Protein AF-A0A662JDR9-F1 (afdb_monomer_lite)

Structure (mmCIF, N/CA/C/O backbone):
data_AF-A0A662JDR9-F1
#
_entry.id   AF-A0A662JDR9-F1
#
loop_
_atom_site.group_PDB
_atom_site.id
_atom_site.type_symbol
_atom_site.label_atom_id
_atom_site.label_alt_id
_atom_site.label_comp_id
_atom_site.label_asym_id
_atom_site.label_entity_id
_atom_site.label_seq_id
_atom_site.pdbx_PDB_ins_code
_atom_site.Cartn_x
_atom_site.Cartn_y
_atom_site.Cartn_z
_atom_site.occupancy
_atom_site.B_iso_or_equiv
_atom_site.auth_seq_id
_atom_site.auth_comp_id
_atom_site.auth_asym_id
_atom_site.auth_atom_id
_atom_site.pdbx_PDB_model_num
ATOM 1 N N . MET A 1 1 ? -49.881 16.261 65.760 1.00 51.81 1 MET A N 1
ATOM 2 C CA . MET A 1 1 ? -48.857 17.265 65.405 1.00 51.81 1 MET A CA 1
ATOM 3 C C . MET A 1 1 ? -47.537 16.525 65.337 1.00 51.81 1 MET A C 1
ATOM 5 O O . MET A 1 1 ? -47.170 15.948 66.349 1.00 51.81 1 MET A O 1
ATOM 9 N N . GLU A 1 2 ? -46.884 16.495 64.176 1.00 61.91 2 GLU A N 1
ATOM 10 C CA . GLU A 1 2 ? -45.535 15.923 64.036 1.00 61.91 2 GLU A CA 1
ATOM 11 C C . GLU A 1 2 ? -44.541 16.625 64.966 1.00 61.91 2 GLU A C 1
ATOM 13 O O . GLU A 1 2 ? -44.546 17.856 65.107 1.00 61.91 2 GLU A O 1
ATOM 18 N N . SER A 1 3 ? -43.670 15.831 65.576 1.00 77.62 3 SER A N 1
ATOM 19 C CA . SER A 1 3 ? -42.557 16.313 66.390 1.00 77.62 3 SER A CA 1
ATOM 20 C C . SER A 1 3 ? -41.500 17.009 65.518 1.00 77.62 3 SER A C 1
ATOM 22 O O . SER A 1 3 ? -41.232 16.595 64.393 1.00 77.62 3 SER A O 1
ATOM 24 N N . ARG A 1 4 ? -40.808 18.035 66.046 1.00 77.31 4 ARG A N 1
ATOM 25 C CA . ARG A 1 4 ? -39.645 18.654 65.364 1.00 77.31 4 ARG A CA 1
ATOM 26 C C . ARG A 1 4 ? -38.568 17.632 64.974 1.00 77.31 4 ARG A C 1
ATOM 28 O O . ARG A 1 4 ? -37.893 17.831 63.974 1.00 77.31 4 ARG A O 1
ATOM 35 N N . LYS A 1 5 ? -38.393 16.568 65.767 1.00 79.75 5 LYS A N 1
ATOM 36 C CA . LYS A 1 5 ? -37.429 15.492 65.477 1.00 79.75 5 LYS A CA 1
ATOM 37 C C . LYS A 1 5 ? -37.885 14.609 64.316 1.00 79.75 5 LYS A C 1
ATOM 39 O O . LYS A 1 5 ? -37.060 14.164 63.537 1.00 79.75 5 LYS A O 1
ATOM 44 N N . GLU A 1 6 ? -39.188 14.388 64.215 1.00 75.50 6 GLU A N 1
ATOM 45 C CA . GLU A 1 6 ? -39.814 13.536 63.205 1.00 75.50 6 GLU A CA 1
ATOM 46 C C . GLU A 1 6 ? -39.786 14.204 61.827 1.00 75.50 6 GLU A C 1
ATOM 48 O O . GLU A 1 6 ? -39.388 13.567 60.861 1.00 75.50 6 GLU A O 1
ATOM 53 N N . ARG A 1 7 ? -40.050 15.520 61.762 1.00 80.56 7 ARG A N 1
ATOM 54 C CA . ARG A 1 7 ? -39.837 16.311 60.535 1.00 80.56 7 ARG A CA 1
ATOM 55 C C . ARG A 1 7 ? -38.390 16.274 60.063 1.00 80.56 7 ARG A C 1
ATOM 57 O O . ARG A 1 7 ? -38.142 16.010 58.901 1.00 80.56 7 ARG A O 1
ATOM 64 N N . LYS A 1 8 ? -37.436 16.473 60.977 1.00 86.00 8 LYS A N 1
ATOM 65 C CA . LYS A 1 8 ? -36.012 16.444 60.625 1.00 86.00 8 LYS A CA 1
ATOM 66 C C . LYS A 1 8 ? -35.581 15.076 60.078 1.00 86.00 8 LYS A C 1
ATOM 68 O O . LYS A 1 8 ? -34.847 15.017 59.104 1.00 86.00 8 LYS A O 1
ATOM 73 N N . LEU A 1 9 ? -36.039 13.986 60.699 1.00 84.31 9 LEU A N 1
ATOM 74 C CA . LEU A 1 9 ? -35.751 12.630 60.230 1.00 84.31 9 LEU A CA 1
ATOM 75 C C . LEU A 1 9 ? -36.373 12.366 58.853 1.00 84.31 9 LEU A C 1
ATOM 77 O O . LEU A 1 9 ? -35.745 11.729 58.018 1.00 84.31 9 LEU A O 1
ATOM 81 N N . ARG A 1 10 ? -37.586 12.872 58.614 1.00 84.25 10 ARG A N 1
ATOM 82 C CA . ARG A 1 10 ? -38.256 12.801 57.316 1.00 84.25 10 ARG A CA 1
ATOM 83 C C . ARG A 1 10 ? -37.461 13.522 56.228 1.00 84.25 10 ARG A C 1
ATOM 85 O O . ARG A 1 10 ? -37.155 12.890 55.227 1.00 84.25 10 ARG A O 1
ATOM 92 N N . ASP A 1 11 ? -37.051 14.767 56.470 1.00 86.75 11 ASP A N 1
ATOM 93 C CA . ASP A 1 11 ? -36.233 15.547 55.530 1.00 86.75 11 ASP A CA 1
ATOM 94 C C . ASP A 1 11 ? -34.905 14.825 55.206 1.00 86.75 11 ASP A C 1
ATOM 96 O O . ASP A 1 11 ? -34.530 14.694 54.044 1.00 86.75 11 ASP A O 1
ATOM 100 N N . GLU A 1 12 ? -34.217 14.286 56.225 1.00 87.81 12 GLU A N 1
ATOM 101 C CA . GLU A 1 12 ? -32.966 13.524 56.056 1.00 87.81 12 GLU A CA 1
ATOM 102 C C . GLU A 1 12 ? -33.169 12.234 55.235 1.00 87.81 12 GLU A C 1
ATOM 104 O O . GLU A 1 12 ? -32.293 11.837 54.468 1.00 87.81 12 GLU A O 1
ATOM 109 N N . VAL A 1 13 ? -34.311 11.557 55.390 1.00 83.75 13 VAL A N 1
ATOM 110 C CA . VAL A 1 13 ? -34.640 10.355 54.611 1.00 83.75 13 VAL A CA 1
ATOM 111 C C . VAL A 1 13 ? -35.029 10.714 53.171 1.00 83.75 13 VAL A C 1
ATOM 113 O O . VAL A 1 13 ? -34.600 10.016 52.257 1.00 83.75 13 VAL A O 1
ATOM 116 N N . GLU A 1 14 ? -35.783 11.795 52.944 1.00 85.88 14 GLU A N 1
ATOM 117 C CA . GLU A 1 14 ? -36.118 12.287 51.595 1.00 85.88 14 GLU A CA 1
ATOM 118 C C . GLU A 1 14 ? -34.853 12.650 50.799 1.00 85.88 14 GLU A C 1
ATOM 120 O O . GLU A 1 14 ? -34.719 12.255 49.639 1.00 85.88 14 GLU A O 1
ATOM 125 N N . GLU A 1 15 ? -33.887 13.321 51.435 1.00 88.56 15 GLU A N 1
ATOM 126 C CA . GLU A 1 15 ? -32.589 13.643 50.827 1.00 88.56 15 GLU A CA 1
ATOM 127 C C . GLU A 1 15 ? -31.810 12.375 50.437 1.00 88.56 15 GLU A C 1
ATOM 129 O O . GLU A 1 15 ? -31.307 12.269 49.317 1.00 88.56 15 GLU A O 1
ATOM 134 N N . LEU A 1 16 ? -31.767 11.373 51.323 1.00 83.62 16 LEU A N 1
ATOM 135 C CA . LEU A 1 16 ? -31.112 10.093 51.045 1.00 83.62 16 LEU A CA 1
ATOM 136 C C . LEU A 1 16 ? -31.798 9.303 49.920 1.00 83.62 16 LEU A C 1
ATOM 138 O O . LEU A 1 16 ? -31.107 8.662 49.131 1.00 83.62 16 LEU A O 1
ATOM 142 N N . ILE A 1 17 ? -33.131 9.355 49.814 1.00 81.56 17 ILE A N 1
ATOM 143 C CA . ILE A 1 17 ? -33.864 8.740 48.695 1.00 81.56 17 ILE A CA 1
ATOM 144 C C . ILE A 1 17 ? -33.517 9.441 47.382 1.00 81.56 17 ILE A C 1
ATOM 146 O O . ILE A 1 17 ? -33.275 8.761 46.385 1.00 81.56 17 ILE A O 1
ATOM 150 N N . SER A 1 18 ? -33.469 10.778 47.368 1.00 85.25 18 SER A N 1
ATOM 151 C CA . SER A 1 18 ? -33.061 11.530 46.177 1.00 85.25 18 SER A CA 1
ATOM 152 C C . SER A 1 18 ? -31.653 11.133 45.742 1.00 85.25 18 SER A C 1
ATOM 154 O O . SER A 1 18 ? -31.444 10.814 44.575 1.00 85.25 18 SER A O 1
ATOM 156 N N . LYS A 1 19 ? -30.712 11.057 46.690 1.00 86.00 19 LYS A N 1
ATOM 157 C CA . LYS A 1 19 ? -29.341 10.628 46.410 1.00 86.00 19 LYS A CA 1
ATOM 158 C C . LYS A 1 19 ? -29.299 9.204 45.851 1.00 86.00 19 LYS A C 1
ATOM 160 O O . LYS A 1 19 ? -28.679 8.965 44.826 1.00 86.00 19 LYS A O 1
ATOM 165 N N . LEU A 1 20 ? -30.035 8.271 46.455 1.00 82.69 20 LEU A N 1
ATOM 166 C CA . LEU A 1 20 ? -30.124 6.890 45.973 1.00 82.69 20 LEU A CA 1
ATOM 167 C C . LEU A 1 20 ? -30.687 6.791 44.542 1.00 82.69 20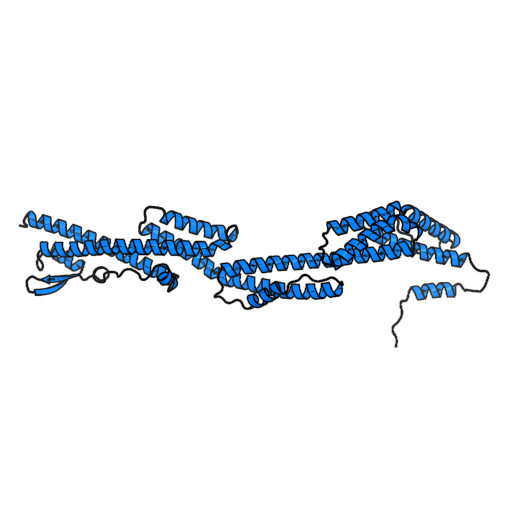 LEU A C 1
ATOM 169 O O . LEU A 1 20 ? -30.266 5.923 43.776 1.00 82.69 20 LEU A O 1
ATOM 173 N N . LYS A 1 21 ? -31.632 7.665 44.166 1.00 83.38 21 LYS A N 1
ATOM 174 C CA . LYS A 1 21 ? -32.158 7.741 42.793 1.00 83.38 21 LYS A CA 1
ATOM 175 C C . LYS A 1 21 ? -31.095 8.208 41.803 1.00 83.38 21 LYS A C 1
ATOM 177 O O . LYS A 1 21 ? -30.977 7.601 40.737 1.00 83.38 21 LYS A O 1
ATOM 182 N N . ASP A 1 22 ? -30.337 9.240 42.162 1.00 85.69 22 ASP A N 1
ATOM 183 C CA . ASP A 1 22 ? -29.245 9.755 41.335 1.00 85.69 22 ASP A CA 1
ATOM 184 C C . ASP A 1 22 ? -28.168 8.673 41.135 1.00 85.69 22 ASP A C 1
ATOM 186 O O . ASP A 1 22 ? -27.820 8.357 39.995 1.00 85.69 22 ASP A O 1
ATOM 190 N N . GLU A 1 23 ? -27.756 7.995 42.213 1.00 83.56 23 GLU A N 1
ATOM 191 C CA . GLU A 1 23 ? -26.781 6.896 42.152 1.00 83.56 23 GLU A CA 1
ATOM 192 C C . GLU A 1 23 ? -27.279 5.702 41.321 1.00 83.56 23 GLU A C 1
ATOM 194 O O . GLU A 1 23 ? -26.561 5.164 40.475 1.00 83.56 23 GLU A O 1
ATOM 199 N N . SER A 1 24 ? -28.544 5.298 41.488 1.00 81.25 24 SER A N 1
ATOM 200 C CA . SER A 1 24 ? -29.149 4.232 40.674 1.00 81.25 24 SER A CA 1
ATOM 201 C C . SER A 1 24 ? -29.178 4.600 39.185 1.00 81.25 24 SER A C 1
ATOM 203 O O . SER A 1 24 ? -28.938 3.748 38.324 1.00 81.25 24 SER A O 1
ATOM 205 N N . SER A 1 25 ? -29.442 5.869 38.857 1.00 84.81 25 SER A N 1
ATOM 206 C CA . SER A 1 25 ? -29.398 6.362 37.478 1.00 84.81 25 SER A CA 1
ATOM 207 C C . SER A 1 25 ? -27.979 6.315 36.903 1.00 84.81 25 SER A C 1
ATOM 209 O O . SER A 1 25 ? -27.798 5.860 35.771 1.00 84.81 25 SER A O 1
ATOM 211 N N . ASN A 1 26 ? -26.971 6.722 37.680 1.00 84.88 26 ASN A N 1
ATOM 212 C CA . ASN A 1 26 ? -25.566 6.659 37.274 1.00 84.88 26 ASN A CA 1
ATOM 213 C C . ASN A 1 26 ? -25.122 5.213 37.018 1.00 84.88 26 ASN A C 1
ATOM 215 O O . ASN A 1 26 ? -24.599 4.912 35.945 1.00 84.88 26 ASN A O 1
ATOM 219 N N . LEU A 1 27 ? -25.420 4.287 37.937 1.00 84.88 27 LEU A N 1
ATOM 220 C CA . LEU A 1 27 ? -25.113 2.860 37.780 1.00 84.88 27 LEU A CA 1
ATOM 221 C C . LEU A 1 27 ? -25.747 2.247 36.526 1.00 84.88 27 LEU A C 1
ATOM 223 O O . LEU A 1 27 ? -25.098 1.464 35.832 1.00 84.88 27 LEU A O 1
ATOM 227 N N . LYS A 1 28 ? -26.982 2.632 36.180 1.00 85.56 28 LYS A N 1
ATOM 228 C CA . LYS A 1 28 ? -27.620 2.205 34.922 1.00 85.56 28 LYS A CA 1
ATOM 229 C C . LYS A 1 28 ? -26.879 2.726 33.695 1.00 85.56 28 LYS A C 1
ATOM 231 O O . LYS A 1 28 ? -26.733 1.993 32.717 1.00 85.56 28 LYS A O 1
ATOM 236 N N . ALA A 1 29 ? -26.402 3.966 33.738 1.00 87.25 29 ALA A N 1
ATOM 237 C CA . ALA A 1 29 ? -25.631 4.532 32.643 1.00 87.25 29 ALA A CA 1
ATOM 238 C C . ALA A 1 29 ? -24.256 3.855 32.501 1.00 87.25 29 ALA A C 1
ATOM 240 O O . ALA A 1 29 ? -23.871 3.507 31.385 1.00 87.25 29 ALA A O 1
ATOM 241 N N . TYR A 1 30 ? -23.555 3.578 33.606 1.00 87.75 30 TYR A N 1
ATOM 242 C CA . TYR A 1 30 ? -22.310 2.802 33.577 1.00 87.75 30 TYR A CA 1
ATOM 243 C C . TYR A 1 30 ? -22.530 1.394 33.019 1.00 87.75 30 TYR A C 1
ATOM 245 O O . TYR A 1 30 ? -21.776 0.957 32.151 1.00 87.75 30 TYR A O 1
ATOM 253 N N . ALA A 1 31 ? -23.592 0.707 33.450 1.00 85.50 31 ALA A N 1
ATOM 254 C CA . ALA A 1 31 ? -23.949 -0.611 32.933 1.00 85.50 31 ALA A CA 1
ATOM 255 C C . ALA A 1 31 ? -24.160 -0.587 31.410 1.00 85.50 31 ALA A C 1
ATOM 257 O O . ALA A 1 31 ? -23.639 -1.446 30.703 1.00 85.50 31 ALA A O 1
ATOM 258 N N . ALA A 1 32 ? -24.859 0.429 30.894 1.00 88.06 32 ALA A N 1
ATOM 259 C CA . ALA A 1 32 ? -25.069 0.595 29.458 1.00 88.06 32 ALA A CA 1
ATOM 260 C C . ALA A 1 32 ? -23.754 0.820 28.687 1.00 88.06 32 ALA A C 1
ATOM 262 O O . ALA A 1 32 ? -23.586 0.279 27.594 1.00 88.06 32 ALA A O 1
ATOM 263 N N . LEU A 1 33 ? -22.805 1.579 29.247 1.00 88.62 33 LEU A N 1
ATOM 264 C CA . LEU A 1 33 ? -21.482 1.769 28.638 1.00 88.62 33 LEU A CA 1
ATOM 265 C C . LEU A 1 33 ? -20.661 0.477 28.619 1.00 88.62 33 LEU A C 1
ATOM 267 O O . LEU A 1 33 ? -20.036 0.170 27.604 1.00 88.62 33 LEU A O 1
ATOM 271 N N . ILE A 1 34 ? -20.685 -0.289 29.713 1.00 88.25 34 ILE A N 1
ATOM 272 C CA . ILE A 1 34 ? -20.006 -1.587 29.804 1.00 88.25 34 ILE A CA 1
ATOM 273 C C . ILE A 1 34 ? -20.576 -2.556 28.764 1.00 88.25 34 ILE A C 1
ATOM 275 O O . ILE A 1 34 ? -19.810 -3.184 28.037 1.00 88.25 34 ILE A O 1
ATOM 279 N N . GLU A 1 35 ? -21.902 -2.656 28.648 1.00 86.94 35 GLU A N 1
ATOM 280 C CA . GLU A 1 35 ? -22.534 -3.526 27.649 1.00 86.94 35 GLU A CA 1
ATOM 281 C C . GLU A 1 35 ? -22.193 -3.095 26.222 1.00 86.94 35 GLU A C 1
ATOM 283 O O . GLU A 1 35 ? -21.821 -3.928 25.403 1.00 86.94 35 GLU A O 1
ATOM 288 N N . ARG A 1 36 ? -22.187 -1.793 25.931 1.00 87.81 36 ARG A N 1
ATOM 289 C CA . ARG A 1 36 ? -21.789 -1.287 24.611 1.00 87.81 36 ARG A CA 1
ATOM 290 C C . ARG A 1 36 ? -20.327 -1.599 24.268 1.00 87.81 36 ARG A C 1
ATOM 292 O O . ARG A 1 36 ? -20.016 -1.877 23.111 1.00 87.81 36 ARG A O 1
ATOM 299 N N . LEU A 1 37 ? -19.426 -1.571 25.252 1.00 85.62 37 LEU A N 1
ATOM 300 C CA . LEU A 1 37 ? -18.042 -2.018 25.072 1.00 85.62 37 LEU A CA 1
ATOM 301 C C . LEU A 1 37 ? -17.966 -3.528 24.818 1.00 85.62 37 LEU A C 1
ATOM 303 O O . LEU A 1 37 ? -17.242 -3.948 23.917 1.00 85.62 37 LEU A O 1
ATOM 307 N N . LYS A 1 38 ? -18.732 -4.339 25.557 1.00 84.94 38 LYS A N 1
ATOM 308 C CA . LYS A 1 38 ? -18.801 -5.792 25.342 1.00 84.94 38 LYS A CA 1
ATOM 309 C C . LYS A 1 38 ? -19.378 -6.160 23.982 1.00 84.94 38 LYS A C 1
ATOM 311 O O . LYS A 1 38 ? -18.857 -7.062 23.345 1.00 84.94 38 LYS A O 1
ATOM 316 N N . GLU A 1 39 ? -20.421 -5.485 23.514 1.00 84.69 39 GLU A N 1
ATOM 317 C CA . GLU A 1 39 ? -20.992 -5.742 22.187 1.00 84.69 39 GLU A CA 1
ATOM 318 C C . GLU A 1 39 ? -19.977 -5.464 21.075 1.00 84.69 39 GLU A C 1
ATOM 320 O O . GLU A 1 39 ? -19.929 -6.185 20.081 1.00 84.69 39 GLU A O 1
ATOM 325 N N . ALA A 1 40 ? -19.150 -4.431 21.248 1.00 77.81 40 ALA A N 1
ATOM 326 C CA . ALA A 1 40 ? -18.172 -4.037 20.246 1.00 77.81 40 ALA A CA 1
ATOM 327 C C . ALA A 1 40 ? -16.872 -4.856 20.278 1.00 77.81 40 ALA A C 1
ATOM 329 O O . ALA A 1 40 ? -16.242 -5.027 19.238 1.00 77.81 40 ALA A O 1
ATOM 330 N N . LEU A 1 41 ? -16.445 -5.320 21.455 1.00 75.62 41 LEU A N 1
ATOM 331 C CA . LEU A 1 41 ? -15.137 -5.962 21.655 1.00 75.62 41 LEU A CA 1
ATOM 332 C C . LEU A 1 41 ? -15.239 -7.446 22.029 1.00 75.62 41 LEU A C 1
ATOM 334 O O . LEU A 1 41 ? -14.278 -8.191 21.865 1.00 75.62 41 LEU A O 1
ATOM 338 N N . GLY A 1 42 ? -16.390 -7.899 22.521 1.00 77.75 42 GLY A N 1
ATOM 339 C CA . GLY A 1 42 ? -16.643 -9.283 22.911 1.00 77.75 42 GLY A CA 1
ATOM 340 C C . GLY A 1 42 ? -15.567 -9.842 23.841 1.00 77.75 42 GLY A C 1
ATOM 341 O O . GLY A 1 42 ? -15.191 -9.223 24.836 1.00 77.75 42 GLY A O 1
ATOM 342 N N . GLU A 1 43 ? -15.034 -11.007 23.473 1.00 72.81 43 GLU A N 1
ATOM 343 C CA . GLU A 1 43 ? -13.964 -11.696 24.205 1.00 72.81 43 GLU A CA 1
ATOM 344 C C . GLU A 1 43 ? -12.650 -10.899 24.289 1.00 72.81 43 GLU A C 1
ATOM 346 O O . GLU A 1 43 ? -11.804 -11.190 25.136 1.00 72.81 43 GLU A O 1
ATOM 351 N N . GLU A 1 44 ? -12.442 -9.910 23.414 1.00 72.94 44 GLU A N 1
ATOM 352 C CA . GLU A 1 44 ? -11.234 -9.082 23.405 1.00 72.94 44 GLU A CA 1
ATOM 353 C C . GLU A 1 44 ? -11.192 -8.164 24.636 1.00 72.94 44 GLU A C 1
ATOM 355 O O . GLU A 1 44 ? -10.140 -8.014 25.256 1.00 72.94 44 GLU A O 1
ATOM 360 N N . LEU A 1 45 ? -12.346 -7.647 25.077 1.00 77.44 45 LEU A N 1
ATOM 361 C CA . LEU A 1 45 ? -12.451 -6.825 26.287 1.00 77.44 45 LEU A CA 1
ATOM 362 C C . LEU A 1 45 ? -12.116 -7.621 27.554 1.00 77.44 45 LEU A C 1
ATOM 364 O O . LEU A 1 45 ? -11.344 -7.152 28.393 1.00 77.44 45 LEU A O 1
ATOM 368 N N . ASP A 1 46 ? -12.645 -8.841 27.666 1.00 76.94 46 ASP A N 1
ATOM 369 C CA . ASP A 1 46 ? -12.401 -9.714 28.818 1.00 76.94 46 ASP A CA 1
ATOM 370 C C . ASP A 1 46 ? -10.917 -10.093 28.936 1.00 76.94 46 ASP A C 1
ATOM 372 O O . ASP A 1 46 ? -10.387 -10.184 30.043 1.00 76.94 46 ASP A O 1
ATOM 376 N N . ARG A 1 47 ? -10.216 -10.268 27.807 1.00 76.88 47 ARG A N 1
ATOM 377 C CA . ARG A 1 47 ? -8.763 -10.519 27.794 1.00 76.88 47 ARG A CA 1
ATOM 378 C C . ARG A 1 47 ? -7.947 -9.289 28.186 1.00 76.88 47 ARG A C 1
ATOM 380 O O . ARG A 1 47 ? -6.892 -9.443 28.796 1.00 76.88 47 ARG A O 1
ATOM 387 N N . LEU A 1 48 ? -8.408 -8.098 27.811 1.00 72.00 48 LEU A N 1
ATOM 388 C CA . LEU A 1 48 ? -7.696 -6.841 28.045 1.00 72.00 48 LEU A CA 1
ATOM 389 C C . LEU A 1 48 ? -7.855 -6.322 29.479 1.00 72.00 48 LEU A C 1
ATOM 391 O O . LEU A 1 48 ? -6.913 -5.751 30.025 1.00 72.00 48 LEU A O 1
ATOM 395 N N . VAL A 1 49 ? -9.035 -6.498 30.078 1.00 81.12 49 VAL A N 1
ATOM 396 C CA . VAL A 1 49 ? -9.419 -5.824 31.334 1.00 81.12 49 VAL A CA 1
ATOM 397 C C . VAL A 1 49 ? -9.867 -6.810 32.412 1.00 81.12 49 VAL A C 1
ATOM 399 O O . VAL A 1 49 ? -9.659 -6.563 33.599 1.00 81.12 49 VAL A O 1
ATOM 402 N N . GLY A 1 50 ? -10.454 -7.940 32.013 1.00 78.81 50 GLY A N 1
ATOM 403 C CA . GLY A 1 50 ? -11.113 -8.882 32.911 1.00 78.81 50 GLY A CA 1
ATOM 404 C C . GLY A 1 50 ? -12.628 -8.655 33.026 1.00 78.81 50 GLY A C 1
ATOM 405 O O . GLY A 1 50 ? -13.195 -7.794 32.344 1.00 78.81 50 GLY A O 1
ATOM 406 N N . PRO A 1 51 ? -13.302 -9.444 33.882 1.00 81.81 51 PRO A N 1
ATOM 407 C CA . PRO A 1 51 ? -14.751 -9.402 34.011 1.00 81.81 51 PRO A CA 1
ATOM 408 C C . PRO A 1 51 ? -15.227 -8.073 34.619 1.00 81.81 51 PRO A C 1
ATOM 410 O O . PRO A 1 51 ? -14.536 -7.500 35.466 1.00 81.81 51 PRO A O 1
ATOM 413 N N . PRO A 1 52 ? -16.420 -7.592 34.233 1.00 81.31 52 PRO A N 1
ATOM 414 C CA . PRO A 1 52 ? -16.997 -6.374 34.789 1.00 81.31 52 PRO A CA 1
ATOM 415 C C . PRO A 1 52 ? -17.355 -6.537 36.275 1.00 81.31 52 PRO A C 1
ATOM 417 O O . PRO A 1 52 ? -17.614 -7.659 36.731 1.00 81.31 52 PRO A O 1
ATOM 420 N N . PRO A 1 53 ? -17.429 -5.426 37.029 1.00 80.50 53 PRO A N 1
ATOM 421 C CA . PRO A 1 53 ? -17.879 -5.447 38.415 1.00 80.50 53 PRO A CA 1
ATOM 422 C C . PRO A 1 53 ? -19.300 -6.013 38.537 1.00 80.50 53 PRO A C 1
ATOM 424 O O . PRO A 1 53 ? -20.146 -5.871 37.649 1.00 80.50 53 PRO A O 1
ATOM 427 N N . SER A 1 54 ? -19.560 -6.682 39.662 1.00 75.38 54 SER A N 1
ATOM 428 C CA . SER A 1 54 ? -20.873 -7.260 39.953 1.00 75.38 54 SER A CA 1
ATOM 429 C C . SER A 1 54 ? -21.836 -6.153 40.353 1.00 75.38 54 SER A C 1
ATOM 431 O O . SER A 1 54 ? -21.816 -5.690 41.489 1.00 75.38 54 SER A O 1
ATOM 433 N N . LEU A 1 55 ? -22.697 -5.740 39.426 1.00 70.75 55 LEU A N 1
ATOM 434 C CA . LEU A 1 55 ? -23.685 -4.714 39.722 1.00 70.75 55 LEU A CA 1
ATOM 435 C C . LEU A 1 55 ? -24.727 -5.252 40.725 1.00 70.75 55 LEU A C 1
ATOM 437 O O . LEU A 1 55 ? -25.317 -6.315 40.486 1.00 70.75 55 LEU A O 1
ATOM 441 N N . PRO A 1 56 ? -24.987 -4.542 41.837 1.00 62.44 56 PRO A N 1
ATOM 442 C CA . PRO A 1 56 ? -25.980 -4.941 42.820 1.00 62.44 56 PRO A CA 1
ATOM 443 C C . PRO A 1 56 ? -27.366 -4.954 42.173 1.00 62.44 56 PRO A C 1
ATOM 445 O O . PRO A 1 56 ? -27.943 -3.916 41.841 1.00 62.44 56 PRO A O 1
ATOM 448 N N . LYS A 1 57 ? -27.916 -6.162 42.000 1.00 59.66 57 LYS A N 1
ATOM 449 C CA . LYS A 1 57 ? -29.238 -6.379 41.391 1.00 59.66 57 LYS A CA 1
ATOM 450 C C . LYS A 1 57 ? -30.339 -5.597 42.104 1.00 59.66 57 LYS A C 1
ATOM 452 O O . LYS A 1 57 ? -31.254 -5.133 41.450 1.00 59.66 57 LYS A O 1
ATOM 457 N N . GLU A 1 58 ? -30.200 -5.390 43.409 1.00 52.72 58 GLU A N 1
ATOM 458 C CA . GLU A 1 58 ? -31.130 -4.653 44.279 1.00 52.72 58 GLU A CA 1
ATOM 459 C C . GLU A 1 58 ? -31.179 -3.135 44.006 1.00 52.72 58 GLU A C 1
ATOM 461 O O . GLU A 1 58 ? -32.098 -2.461 44.467 1.00 52.72 58 GLU A O 1
ATOM 466 N N . LEU A 1 59 ? -30.198 -2.595 43.271 1.00 54.06 59 LEU A N 1
ATOM 467 C CA . LEU A 1 59 ? -30.130 -1.187 42.848 1.00 54.06 59 LEU A CA 1
ATOM 468 C C . LEU A 1 59 ? -30.481 -0.993 41.363 1.00 54.06 59 LEU A C 1
ATOM 470 O O . LEU A 1 59 ? -30.832 0.114 40.942 1.00 54.06 59 LEU A O 1
ATOM 474 N N . LEU A 1 60 ? -30.398 -2.068 40.572 1.00 52.69 60 LEU A N 1
ATOM 475 C CA . LEU A 1 60 ? -30.811 -2.119 39.166 1.00 52.69 60 LEU A CA 1
ATOM 476 C C . LEU A 1 60 ? -32.289 -2.505 39.017 1.00 52.69 60 LEU A C 1
ATOM 478 O O . LEU A 1 60 ? -32.988 -1.958 38.161 1.00 52.69 60 LEU A O 1
ATOM 482 N N . GLU A 1 61 ? -32.756 -3.412 39.873 1.00 51.41 61 GLU A N 1
ATOM 483 C CA . GLU A 1 61 ? -34.147 -3.806 40.062 1.00 51.41 61 GLU A CA 1
ATOM 484 C C . GLU A 1 61 ? -34.675 -3.158 41.347 1.00 51.41 61 GLU A C 1
ATOM 486 O O . GLU A 1 61 ? -33.977 -3.129 42.358 1.00 51.41 61 GLU A O 1
ATOM 491 N N . PRO A 1 62 ? -35.900 -2.624 41.353 1.00 44.81 62 PRO A N 1
ATOM 492 C CA . PRO A 1 62 ? -36.356 -1.766 42.431 1.00 44.81 62 PRO A CA 1
ATOM 493 C C . PRO A 1 62 ? -36.831 -2.594 43.635 1.00 44.81 62 PRO A C 1
ATOM 495 O O . PRO A 1 62 ? -38.017 -2.629 43.898 1.00 44.81 62 PRO A O 1
ATOM 498 N N . SER A 1 63 ? -35.985 -3.291 44.397 1.00 45.03 63 SER A N 1
ATOM 499 C CA . SER A 1 63 ? -36.471 -3.883 45.659 1.00 45.03 63 SER A CA 1
ATOM 500 C C . SER A 1 63 ? -35.406 -3.980 46.740 1.00 45.03 63 SER A C 1
ATOM 502 O O . SER A 1 63 ? -34.464 -4.758 46.622 1.00 45.03 63 SER A O 1
ATOM 504 N N . THR A 1 64 ? -35.614 -3.259 47.838 1.00 51.38 64 THR A N 1
ATOM 505 C CA . THR A 1 64 ? -34.884 -3.408 49.097 1.00 51.38 64 THR A CA 1
ATOM 506 C C . THR A 1 64 ? -35.751 -4.215 50.066 1.00 51.38 64 THR A C 1
ATOM 508 O O . THR A 1 64 ? -36.902 -3.872 50.330 1.00 51.38 64 THR A O 1
ATOM 511 N N . VAL A 1 65 ? -35.242 -5.330 50.594 1.00 51.19 65 VAL A N 1
ATOM 512 C CA . VAL A 1 65 ? -35.975 -6.120 51.600 1.00 51.19 65 VAL A CA 1
ATOM 513 C C . VAL A 1 65 ? -35.853 -5.421 52.955 1.00 51.19 65 VAL A C 1
ATOM 515 O O . VAL A 1 65 ? -34.759 -5.269 53.490 1.00 51.19 65 VAL A O 1
ATOM 518 N N . VAL A 1 66 ? -36.979 -5.019 53.538 1.00 50.66 66 VAL A N 1
ATOM 519 C CA . VAL A 1 66 ? -37.071 -4.403 54.862 1.00 50.66 66 VAL A CA 1
ATOM 520 C C . VAL A 1 66 ? -37.883 -5.305 55.786 1.00 50.66 66 VAL A C 1
ATOM 522 O O . VAL A 1 66 ? -39.065 -5.549 55.570 1.00 50.66 66 VAL A O 1
ATOM 525 N N . VAL A 1 67 ? -37.264 -5.806 56.853 1.00 44.16 67 VAL A N 1
ATOM 526 C CA . VAL A 1 67 ? -37.974 -6.609 57.862 1.00 44.16 67 VAL A CA 1
ATOM 527 C C . VAL A 1 67 ? -38.799 -5.672 58.750 1.00 44.16 67 VAL A C 1
ATOM 529 O O . VAL A 1 67 ? -38.240 -4.758 59.364 1.00 44.16 67 VAL A O 1
ATOM 532 N N . SER A 1 68 ? -40.115 -5.862 58.823 1.00 41.28 68 SER A N 1
ATOM 533 C CA . SER A 1 68 ? -41.000 -5.053 59.670 1.00 41.28 68 SER A CA 1
ATOM 534 C C . SER A 1 68 ? -40.794 -5.350 61.170 1.00 41.28 68 SER A C 1
ATOM 536 O O . SER A 1 68 ? -40.137 -6.332 61.521 1.00 41.28 68 SER A O 1
ATOM 538 N N . PRO A 1 69 ? -41.350 -4.536 62.087 1.00 41.84 69 PRO A N 1
ATOM 539 C CA . PRO A 1 69 ? -41.363 -4.829 63.526 1.00 41.84 69 PRO A CA 1
ATOM 540 C C . PRO A 1 69 ? -42.135 -6.109 63.903 1.00 41.84 69 PRO A C 1
ATOM 542 O O . PRO A 1 69 ? -42.020 -6.571 65.033 1.00 41.84 69 PRO A O 1
ATOM 545 N N . GLU A 1 70 ? -42.927 -6.659 62.977 1.00 49.88 70 GLU A N 1
ATOM 546 C CA . GLU A 1 70 ? -43.724 -7.885 63.135 1.00 49.88 70 GLU A CA 1
ATOM 547 C C . GLU A 1 70 ? -43.048 -9.126 62.510 1.00 49.88 70 GLU A C 1
ATOM 549 O O . GLU A 1 70 ? -43.729 -10.114 62.241 1.00 49.88 70 GLU A O 1
ATOM 554 N N . ASP A 1 71 ? -41.742 -9.071 62.214 1.00 46.62 71 ASP A N 1
ATOM 555 C CA . ASP A 1 71 ? -40.974 -10.143 61.549 1.00 46.62 71 ASP A CA 1
ATOM 556 C C . ASP A 1 71 ? -41.520 -10.564 60.167 1.00 46.62 71 ASP A C 1
ATOM 558 O O . ASP A 1 71 ? -41.334 -11.694 59.713 1.00 46.62 71 ASP A O 1
ATOM 562 N N . LYS A 1 72 ? -42.175 -9.645 59.446 1.00 52.88 72 LYS A N 1
ATOM 563 C CA . LYS A 1 72 ? -42.532 -9.849 58.033 1.00 52.88 72 LYS A CA 1
ATOM 564 C C . LYS A 1 72 ? -41.507 -9.165 57.138 1.00 52.88 72 LYS A C 1
ATOM 566 O O . LYS A 1 72 ? -41.282 -7.963 57.264 1.00 52.88 72 LYS A O 1
ATOM 571 N N . GLU A 1 73 ? -40.901 -9.917 56.223 1.00 55.41 73 GLU A N 1
ATOM 572 C CA . GLU A 1 73 ? -40.091 -9.358 55.137 1.00 55.41 73 GLU A CA 1
ATOM 573 C C . GLU A 1 73 ? -40.995 -8.553 54.194 1.00 55.41 73 GLU A C 1
ATOM 575 O O . GLU A 1 73 ? -41.826 -9.109 53.478 1.00 55.41 73 GLU A O 1
ATOM 580 N N . ILE A 1 74 ? -40.849 -7.230 54.204 1.00 57.22 74 ILE A N 1
ATOM 581 C CA . ILE A 1 74 ? -41.514 -6.323 53.272 1.00 57.22 74 ILE A CA 1
ATOM 582 C C . ILE A 1 74 ? -40.474 -5.910 52.237 1.00 57.22 74 ILE A C 1
ATOM 584 O O . ILE A 1 74 ? -39.523 -5.206 52.553 1.00 57.22 74 ILE A O 1
ATOM 588 N N . LYS A 1 75 ? -40.636 -6.334 50.984 1.00 60.19 75 LYS A N 1
ATOM 589 C CA . LYS A 1 75 ? -39.858 -5.770 49.875 1.00 60.19 75 LYS A CA 1
ATOM 590 C C . LYS A 1 75 ? -40.414 -4.389 49.549 1.00 60.19 75 LYS A C 1
ATOM 592 O O . LYS A 1 75 ? -41.547 -4.294 49.088 1.00 60.19 75 LYS A O 1
ATOM 597 N N . LEU A 1 76 ? -39.634 -3.348 49.817 1.00 61.50 76 LEU A N 1
ATOM 598 C CA . LEU A 1 76 ? -39.945 -1.975 49.441 1.00 61.50 76 LEU A CA 1
ATOM 599 C C . LEU A 1 76 ? -39.063 -1.581 48.260 1.00 61.50 76 LEU A C 1
ATOM 601 O O . LEU A 1 76 ? -37.840 -1.652 48.327 1.00 61.50 76 LEU A O 1
ATOM 605 N N . ASP A 1 77 ? -39.700 -1.197 47.165 1.00 68.44 77 ASP A N 1
ATOM 606 C CA . ASP A 1 77 ? -39.068 -0.525 46.038 1.00 68.44 77 ASP A CA 1
ATOM 607 C C . ASP A 1 77 ? -38.789 0.953 46.364 1.00 68.44 77 ASP A C 1
ATOM 609 O O . ASP A 1 77 ? -39.182 1.454 47.419 1.00 68.44 77 ASP A O 1
ATOM 613 N N . LEU A 1 78 ? -38.111 1.679 45.467 1.00 68.69 78 LEU A N 1
ATOM 614 C CA . LEU A 1 78 ? -37.882 3.124 45.635 1.00 68.69 78 LEU A CA 1
ATOM 615 C C . LEU A 1 78 ? -39.200 3.893 45.840 1.00 68.69 78 LEU A C 1
ATOM 617 O O . LEU A 1 78 ? -39.262 4.790 46.677 1.00 68.69 78 LEU A O 1
ATOM 621 N N . GLU A 1 79 ? -40.263 3.507 45.132 1.00 73.62 79 GLU A N 1
ATOM 622 C CA . GLU A 1 79 ? -41.598 4.094 45.299 1.00 73.62 79 GLU A CA 1
ATOM 623 C C . GLU A 1 79 ? -42.225 3.746 46.661 1.00 73.62 79 GLU A C 1
ATOM 625 O O . GLU A 1 79 ? -42.904 4.572 47.270 1.00 73.62 79 GLU A O 1
ATOM 630 N N . GLY A 1 80 ? -41.989 2.538 47.170 1.00 74.12 80 GLY A N 1
ATOM 631 C CA . GLY A 1 80 ? -42.420 2.073 48.483 1.00 74.12 80 GLY A CA 1
ATOM 632 C C . GLY A 1 80 ? -41.685 2.764 49.629 1.00 74.12 80 GLY A C 1
ATOM 633 O O . GLY A 1 80 ? -42.308 3.084 50.640 1.00 74.12 80 GLY A O 1
ATOM 634 N N . LEU A 1 81 ? -40.395 3.067 49.457 1.00 73.44 81 LEU A N 1
ATOM 635 C CA . LEU A 1 81 ? -39.624 3.889 50.393 1.00 73.44 81 LEU A CA 1
ATOM 636 C C . LEU A 1 81 ? -40.171 5.322 50.448 1.00 73.44 81 LEU A C 1
ATOM 638 O O . LEU A 1 81 ? -40.383 5.852 51.537 1.00 73.44 81 LEU A O 1
ATOM 642 N N . GLU A 1 82 ? -40.482 5.928 49.299 1.00 76.00 82 GLU A N 1
ATOM 643 C CA . GLU A 1 82 ? -41.125 7.250 49.250 1.00 76.00 82 GLU A CA 1
ATOM 644 C C . GLU A 1 82 ? -42.510 7.242 49.891 1.00 76.00 82 GLU A C 1
ATOM 646 O O . GLU A 1 82 ? -42.873 8.177 50.607 1.00 76.00 82 GLU A O 1
ATOM 651 N N . ARG A 1 83 ? -43.280 6.173 49.676 1.00 80.81 83 ARG A N 1
ATOM 652 C CA . ARG A 1 83 ? -44.608 6.018 50.270 1.00 80.81 83 ARG A CA 1
ATOM 653 C C . ARG A 1 83 ? -44.542 5.915 51.792 1.00 80.81 83 ARG A C 1
ATOM 655 O O . ARG A 1 83 ? -45.319 6.588 52.462 1.00 80.81 83 ARG A O 1
ATOM 662 N N . GLU A 1 84 ? -43.591 5.161 52.348 1.00 77.81 84 GLU A N 1
ATOM 663 C CA . GLU A 1 84 ? -43.378 5.102 53.804 1.00 77.81 84 GLU A CA 1
ATOM 664 C C . GLU A 1 84 ? -43.073 6.477 54.398 1.00 77.81 84 GLU A C 1
ATOM 666 O O . GLU A 1 84 ? -43.613 6.847 55.441 1.00 77.81 84 GLU A O 1
ATOM 671 N N . VAL A 1 85 ? -42.239 7.261 53.719 1.00 81.44 85 VAL A N 1
ATOM 672 C CA . VAL A 1 85 ? -41.893 8.621 54.139 1.00 81.44 85 VAL A CA 1
ATOM 673 C C . VAL A 1 85 ? -43.104 9.551 54.045 1.00 81.44 85 VAL 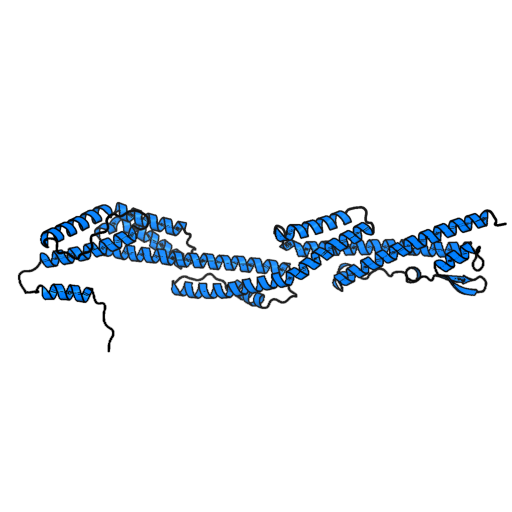A C 1
ATOM 675 O O . VAL A 1 85 ? -43.377 10.315 54.973 1.00 81.44 85 VAL A O 1
ATOM 678 N N . GLN A 1 86 ? -43.886 9.452 52.965 1.00 81.56 86 GLN A N 1
ATOM 679 C CA . GLN A 1 86 ? -45.106 10.236 52.768 1.00 81.56 86 GLN A CA 1
ATOM 680 C C . GLN A 1 86 ? -46.178 9.939 53.821 1.00 81.56 86 GLN A C 1
ATOM 682 O O . GLN A 1 86 ? -46.828 10.867 54.312 1.00 81.56 86 GLN A O 1
ATOM 687 N N . GLU A 1 87 ? -46.330 8.665 54.184 1.00 82.31 87 GLU A N 1
ATOM 688 C CA . GLU A 1 87 ? -47.303 8.177 55.160 1.00 82.31 87 GLU A CA 1
ATOM 689 C C . GLU A 1 87 ? -46.859 8.353 56.623 1.00 82.31 87 GLU A C 1
ATOM 691 O O . GLU A 1 87 ? -47.669 8.134 57.530 1.00 82.31 87 GLU A O 1
ATOM 696 N N . GLY A 1 88 ? -45.620 8.799 56.861 1.00 76.50 88 GLY A N 1
ATOM 697 C CA . GLY A 1 88 ? -45.084 9.068 58.195 1.00 76.50 88 GLY A CA 1
ATOM 698 C C . GLY A 1 88 ? -44.599 7.816 58.925 1.00 76.50 88 GLY A C 1
ATOM 699 O O . GLY A 1 88 ? -44.896 7.652 60.106 1.00 76.50 88 GLY A O 1
ATOM 700 N N . PHE A 1 89 ? -43.862 6.939 58.235 1.00 80.88 89 PHE A N 1
ATOM 701 C CA . PHE A 1 89 ? -43.205 5.755 58.809 1.00 80.88 89 PHE A CA 1
ATOM 702 C C . PHE A 1 89 ? -44.189 4.741 59.417 1.00 80.88 89 PHE A C 1
ATOM 704 O O . PHE A 1 89 ? -43.971 4.211 60.511 1.00 80.88 89 PHE A O 1
ATOM 711 N N . ARG A 1 90 ? -45.315 4.498 58.732 1.00 72.38 90 ARG A N 1
ATOM 712 C CA . ARG A 1 90 ? -46.414 3.660 59.240 1.00 72.38 90 ARG A CA 1
ATOM 713 C C . ARG A 1 90 ? -46.022 2.207 59.459 1.00 72.38 90 ARG A C 1
ATOM 715 O O . ARG A 1 90 ? -46.526 1.598 60.403 1.00 72.38 90 ARG A O 1
ATOM 722 N N . HIS A 1 91 ? -45.176 1.652 58.596 1.00 71.44 91 HIS A N 1
ATOM 723 C CA . HIS A 1 91 ? -44.871 0.221 58.601 1.00 71.44 91 HIS A CA 1
ATOM 724 C C . HIS A 1 91 ? -43.422 -0.068 59.016 1.00 71.44 91 HIS A C 1
ATOM 726 O O . HIS A 1 91 ? -43.128 -1.160 59.508 1.00 71.44 91 HIS A O 1
ATOM 732 N N . VAL A 1 92 ? -42.515 0.905 58.879 1.00 72.25 92 VAL A N 1
ATOM 733 C CA . VAL A 1 92 ? -41.099 0.788 59.264 1.00 72.25 92 VAL A CA 1
ATOM 734 C C . VAL A 1 92 ? -40.658 2.050 59.995 1.00 72.25 92 VAL A C 1
ATOM 736 O O . VAL A 1 92 ? -40.953 3.151 59.551 1.00 72.25 92 VAL A O 1
ATOM 739 N N . SER A 1 93 ? -39.901 1.919 61.091 1.00 80.12 93 SER A N 1
ATOM 740 C CA . SER A 1 93 ? -39.391 3.090 61.813 1.00 80.12 93 SER A CA 1
ATOM 741 C C . SER A 1 93 ? -38.427 3.919 60.955 1.00 80.12 93 SER A C 1
ATOM 743 O O . SER A 1 93 ? -37.557 3.371 60.276 1.00 80.12 93 SER A O 1
ATOM 745 N N . GLY A 1 94 ? -38.529 5.250 61.039 1.00 77.88 94 GLY A N 1
ATOM 746 C CA . GLY A 1 94 ? -37.701 6.157 60.236 1.00 77.88 94 GLY A CA 1
ATOM 747 C C . GLY A 1 94 ? -36.192 5.970 60.432 1.00 77.88 94 GLY A C 1
ATOM 748 O O . GLY A 1 94 ? -35.445 6.043 59.466 1.00 77.88 94 GLY A O 1
ATOM 749 N N . GLU A 1 95 ? -35.732 5.630 61.642 1.00 80.62 95 GLU A N 1
ATOM 750 C CA . GLU A 1 95 ? -34.311 5.329 61.909 1.00 80.62 95 GLU A CA 1
ATOM 751 C C . GLU A 1 95 ? -33.844 4.051 61.193 1.00 80.62 95 GLU A C 1
ATOM 753 O O . GLU A 1 95 ? -32.732 3.993 60.667 1.00 80.62 95 GLU A O 1
ATOM 758 N N . LYS A 1 96 ? -34.702 3.023 61.130 1.00 79.31 96 LYS A N 1
ATOM 759 C CA . LYS A 1 96 ? -34.398 1.778 60.414 1.00 79.31 96 LYS A CA 1
ATOM 760 C C . LYS A 1 96 ? -34.400 2.014 58.905 1.00 79.31 96 LYS A C 1
ATOM 762 O O . LYS A 1 96 ? -33.498 1.540 58.224 1.00 79.31 96 LYS A O 1
ATOM 767 N N . LEU A 1 97 ? -35.365 2.787 58.403 1.00 77.50 97 LEU A N 1
ATOM 768 C CA . LEU A 1 97 ? -35.451 3.165 56.992 1.00 77.50 97 LEU A CA 1
ATOM 769 C C . LEU A 1 97 ? -34.220 3.983 56.567 1.00 77.50 97 LEU A C 1
ATOM 771 O O . LEU A 1 97 ? -33.574 3.657 55.575 1.00 77.50 97 LEU A O 1
ATOM 775 N N . LYS A 1 98 ? -33.824 4.967 57.384 1.00 81.00 98 LYS A N 1
ATOM 776 C CA . LYS A 1 98 ? -32.609 5.768 57.194 1.00 81.00 98 LYS A CA 1
ATOM 777 C C . LYS A 1 98 ? -31.350 4.905 57.138 1.00 81.00 98 LYS A C 1
ATOM 779 O O . LYS A 1 98 ? -30.543 5.080 56.233 1.00 81.00 98 LYS A O 1
ATOM 784 N N . ALA A 1 99 ? -31.176 3.972 58.076 1.00 78.19 99 ALA A N 1
ATOM 785 C CA . ALA A 1 99 ? -30.013 3.083 58.093 1.00 78.19 99 ALA A CA 1
ATOM 786 C C . ALA A 1 99 ? -29.934 2.199 56.835 1.00 78.19 99 ALA A C 1
ATOM 788 O O . ALA A 1 99 ? -28.847 2.006 56.295 1.00 78.19 99 ALA A O 1
ATOM 789 N N . ILE A 1 100 ? -31.079 1.705 56.351 1.00 75.56 100 ILE A N 1
ATOM 790 C CA . ILE A 1 100 ? -31.167 0.881 55.138 1.00 75.56 100 ILE A CA 1
ATOM 791 C C . ILE A 1 100 ? -30.822 1.701 53.894 1.00 75.56 100 ILE A C 1
ATOM 793 O O . ILE A 1 100 ? -29.958 1.287 53.125 1.00 75.56 100 ILE A O 1
ATOM 797 N N . ILE A 1 101 ? -31.438 2.876 53.717 1.00 78.88 101 ILE A N 1
ATOM 798 C CA . ILE A 1 101 ? -31.178 3.735 52.551 1.00 78.88 101 ILE A CA 1
ATOM 799 C C . ILE A 1 101 ? -29.725 4.203 52.556 1.00 78.88 101 ILE A C 1
ATOM 801 O O . ILE A 1 101 ? -29.063 4.138 51.530 1.00 78.88 101 ILE A O 1
ATOM 805 N N . ASN A 1 102 ? -29.189 4.598 53.712 1.00 80.38 102 ASN A N 1
ATOM 806 C CA . ASN A 1 102 ? -27.789 5.000 53.821 1.00 80.38 102 ASN A CA 1
ATOM 807 C C . ASN A 1 102 ? -26.829 3.840 53.497 1.00 80.38 102 ASN A C 1
ATOM 809 O O . ASN A 1 102 ? -25.801 4.048 52.864 1.00 80.38 102 ASN A O 1
ATOM 813 N N . GLY A 1 103 ? -27.171 2.607 53.890 1.00 77.25 103 GLY A N 1
ATOM 814 C CA . GLY A 1 103 ? -26.433 1.410 53.481 1.00 77.25 103 GLY A CA 1
ATOM 815 C C . GLY A 1 103 ? -26.475 1.173 51.967 1.00 77.25 103 GLY A C 1
ATOM 816 O O . GLY A 1 103 ? -25.441 0.875 51.375 1.00 77.25 103 GLY A O 1
ATOM 817 N N . ALA A 1 104 ? -27.641 1.360 51.343 1.00 76.62 104 ALA A N 1
ATOM 818 C CA . ALA A 1 104 ? -27.821 1.235 49.898 1.00 76.62 104 ALA A CA 1
ATOM 819 C C . ALA A 1 104 ? -27.063 2.321 49.115 1.00 76.62 104 ALA A C 1
ATOM 821 O O . ALA A 1 104 ? -26.420 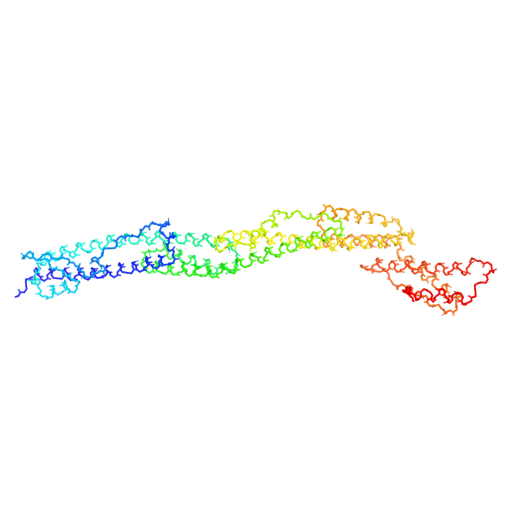2.000 48.121 1.00 76.62 104 ALA A O 1
ATOM 822 N N . VAL A 1 105 ? -27.075 3.572 49.589 1.00 81.00 105 VAL A N 1
ATOM 823 C CA . VAL A 1 105 ? -26.290 4.682 49.018 1.00 81.00 105 VAL A CA 1
ATOM 824 C C . VAL A 1 105 ? -24.797 4.370 49.090 1.00 81.00 105 VAL A C 1
ATOM 826 O O . VAL A 1 105 ? -24.132 4.404 48.065 1.00 81.00 105 VAL A O 1
ATOM 829 N N . ASN A 1 106 ? -24.277 3.969 50.256 1.00 81.00 106 ASN A N 1
ATOM 830 C CA . ASN A 1 106 ? -22.856 3.628 50.395 1.00 81.00 106 ASN A CA 1
ATOM 831 C C . ASN A 1 106 ? -22.442 2.457 49.482 1.00 81.00 106 ASN A C 1
ATOM 833 O O . ASN A 1 106 ? -21.334 2.443 48.953 1.00 81.00 106 ASN A O 1
ATOM 837 N N . ALA A 1 107 ? -23.315 1.457 49.308 1.00 77.38 107 ALA A N 1
ATOM 838 C CA . ALA A 1 107 ? -23.068 0.348 48.388 1.00 77.38 107 ALA A CA 1
ATOM 839 C C . ALA A 1 107 ? -23.101 0.800 46.918 1.00 77.38 107 ALA A C 1
ATOM 841 O O . ALA A 1 107 ? -22.295 0.326 46.117 1.00 77.38 107 ALA A O 1
ATOM 842 N N . ALA A 1 108 ? -24.007 1.720 46.570 1.00 79.12 108 ALA A N 1
ATOM 843 C CA . ALA A 1 108 ? -24.093 2.300 45.237 1.00 79.12 108 ALA A CA 1
ATOM 844 C C . ALA A 1 108 ? -22.839 3.122 44.901 1.00 79.12 108 ALA A C 1
ATOM 846 O O . ALA A 1 108 ? -22.225 2.858 43.874 1.00 79.12 108 ALA A O 1
ATOM 847 N N . GLU A 1 109 ? -22.406 4.006 45.805 1.00 83.81 109 GLU A N 1
ATOM 848 C CA . GLU A 1 109 ? -21.183 4.814 45.668 1.00 83.81 109 GLU A CA 1
ATOM 849 C C . GLU A 1 109 ? -19.934 3.928 45.517 1.00 83.81 109 GLU A C 1
ATOM 851 O O . GLU A 1 109 ? -19.124 4.122 44.613 1.00 83.81 109 GLU A O 1
ATOM 856 N N . ALA A 1 110 ? -19.798 2.886 46.349 1.00 83.31 110 ALA A N 1
ATOM 857 C CA . ALA A 1 110 ? -18.684 1.943 46.232 1.00 83.31 110 ALA A CA 1
ATOM 858 C C . ALA A 1 110 ? -18.687 1.194 44.885 1.00 83.31 110 ALA A C 1
ATOM 860 O O . ALA A 1 110 ? -17.629 0.955 44.304 1.00 83.31 110 ALA A O 1
ATOM 861 N N . THR A 1 111 ? -19.871 0.841 44.374 1.00 83.94 111 THR A N 1
ATOM 862 C CA . THR A 1 111 ? -20.010 0.195 43.061 1.00 83.94 111 THR A CA 1
ATOM 863 C C . THR A 1 111 ? -19.719 1.174 41.922 1.00 83.94 111 THR A C 1
ATOM 865 O O . THR A 1 111 ? -19.125 0.779 40.919 1.00 83.94 111 THR A O 1
ATOM 868 N N . GLU A 1 112 ? -20.122 2.440 42.049 1.00 85.00 112 GLU A N 1
ATOM 869 C CA . GLU A 1 112 ? -19.803 3.488 41.080 1.00 85.00 112 GLU A CA 1
ATOM 870 C C . GLU A 1 112 ? -18.285 3.637 40.937 1.00 85.00 112 GLU A C 1
ATOM 872 O O . GLU A 1 112 ? -17.776 3.569 39.818 1.00 85.00 112 GLU A O 1
ATOM 877 N N . ASP A 1 113 ? -17.554 3.727 42.050 1.00 84.62 113 ASP A N 1
ATOM 878 C CA . ASP A 1 113 ? -16.090 3.800 42.042 1.00 84.62 113 ASP A CA 1
ATOM 879 C C . ASP A 1 113 ? -15.447 2.603 41.314 1.00 84.62 113 ASP A C 1
ATOM 881 O O . ASP A 1 113 ? -14.459 2.757 40.587 1.00 84.62 113 ASP A O 1
ATOM 885 N N . GLU A 1 114 ? -15.988 1.393 41.495 1.00 86.88 114 GLU A N 1
ATOM 886 C CA . GLU A 1 114 ? -15.540 0.195 40.774 1.00 86.88 114 GLU A CA 1
ATOM 887 C C . GLU A 1 114 ? -15.868 0.262 39.276 1.00 86.88 114 GLU A C 1
ATOM 889 O O . GLU A 1 114 ? -15.022 -0.077 38.443 1.00 86.88 114 GLU A O 1
ATOM 894 N N . CYS A 1 115 ? -17.064 0.735 38.916 1.00 86.69 115 CYS A N 1
ATOM 895 C CA . CYS A 1 115 ? -17.491 0.899 37.526 1.00 86.69 115 CYS A CA 1
ATOM 896 C C . CYS A 1 115 ? -16.643 1.934 36.786 1.00 86.69 115 CYS A C 1
ATOM 898 O O . CYS A 1 115 ? -16.231 1.677 35.655 1.00 86.69 115 CYS A O 1
ATOM 900 N N . ILE A 1 116 ? -16.348 3.072 37.419 1.00 85.81 116 ILE A N 1
ATOM 901 C CA . ILE A 1 116 ? -15.493 4.118 36.852 1.00 85.81 116 ILE A CA 1
ATOM 902 C C . ILE A 1 116 ? -14.098 3.556 36.591 1.00 85.81 116 ILE A C 1
ATOM 904 O O . ILE A 1 116 ? -13.618 3.645 35.465 1.00 85.81 116 ILE A O 1
ATOM 908 N N . LYS A 1 117 ? -13.474 2.897 37.577 1.00 86.31 117 LYS A N 1
ATOM 909 C CA . LYS A 1 117 ? -12.144 2.282 37.405 1.00 86.31 117 LYS A CA 1
ATOM 910 C C . LYS A 1 117 ? -12.126 1.232 36.298 1.00 86.31 117 LYS A C 1
ATOM 912 O O . LYS A 1 117 ? -11.168 1.161 35.524 1.00 86.31 117 LYS A O 1
ATOM 917 N N . TYR A 1 118 ? -13.173 0.411 36.219 1.00 88.12 118 TYR A N 1
ATOM 918 C CA . TYR A 1 118 ? -13.306 -0.584 35.161 1.00 88.12 118 TYR A CA 1
ATOM 919 C C . TYR A 1 118 ? -13.401 0.083 33.786 1.00 88.12 118 TYR A C 1
ATOM 921 O O . TYR A 1 118 ? -12.635 -0.258 32.887 1.00 88.12 118 TYR A O 1
ATOM 929 N N . LEU A 1 119 ? -14.289 1.069 33.631 1.00 88.44 119 LEU A N 1
ATOM 930 C CA . LEU A 1 119 ? -14.466 1.810 32.384 1.00 88.44 119 LEU A CA 1
ATOM 931 C C . LEU A 1 119 ? -13.205 2.582 31.995 1.00 88.44 119 LEU A C 1
ATOM 933 O O . LEU A 1 119 ? -12.805 2.533 30.842 1.00 88.44 119 LEU A O 1
ATOM 937 N N . GLU A 1 120 ? -12.528 3.234 32.933 1.00 87.00 120 GLU A N 1
ATOM 938 C CA . GLU A 1 120 ? -11.238 3.886 32.693 1.00 87.00 120 GLU A CA 1
ATOM 939 C C . GLU A 1 120 ? -10.208 2.908 32.137 1.00 87.00 120 GLU A C 1
ATOM 941 O O . GLU A 1 120 ? -9.557 3.183 31.127 1.00 87.00 120 GLU A O 1
ATOM 946 N N . THR A 1 121 ? -10.074 1.745 32.772 1.00 87.75 121 THR A N 1
ATOM 947 C CA . THR A 1 121 ? -9.137 0.708 32.330 1.00 87.75 121 THR A CA 1
ATOM 948 C C . THR A 1 121 ? -9.520 0.192 30.945 1.00 87.75 121 THR A C 1
ATOM 950 O O . THR A 1 121 ? -8.669 0.103 30.059 1.00 87.75 121 THR A O 1
ATOM 953 N N . ALA A 1 122 ? -10.807 -0.076 30.728 1.00 88.44 122 ALA A N 1
ATOM 954 C CA . ALA A 1 122 ? -11.337 -0.565 29.465 1.00 88.44 122 ALA A CA 1
ATOM 955 C C . ALA A 1 122 ? -11.156 0.421 28.315 1.00 88.44 122 ALA A C 1
ATOM 957 O O . ALA A 1 122 ? -10.709 0.037 27.235 1.00 88.44 122 ALA A O 1
ATOM 958 N N . VAL A 1 123 ? -11.450 1.699 28.538 1.00 89.38 123 VAL A N 1
ATOM 959 C CA . VAL A 1 123 ? -11.320 2.723 27.505 1.00 89.38 123 VAL A CA 1
ATOM 960 C C . VAL A 1 123 ? -9.851 3.020 27.208 1.00 89.38 123 VAL A C 1
ATOM 962 O O . VAL A 1 123 ? -9.501 3.201 26.045 1.00 89.38 123 VAL A O 1
ATOM 965 N N . ASN A 1 124 ? -8.965 2.994 28.208 1.00 87.88 124 ASN A N 1
ATOM 966 C CA . ASN A 1 124 ? -7.522 3.122 27.978 1.00 87.88 124 ASN A CA 1
ATOM 967 C C . ASN A 1 124 ? -6.940 1.926 27.208 1.00 87.88 124 ASN A C 1
ATOM 969 O O . ASN A 1 124 ? -6.102 2.114 26.320 1.00 87.88 124 ASN A O 1
ATOM 973 N N . ALA A 1 125 ? -7.395 0.705 27.506 1.00 86.94 125 ALA A N 1
ATOM 974 C CA . ALA A 1 125 ? -7.024 -0.482 26.742 1.00 86.94 125 ALA A CA 1
ATOM 975 C C . ALA A 1 125 ? -7.517 -0.376 25.290 1.00 86.94 125 ALA A C 1
ATOM 977 O O . ALA A 1 125 ? -6.733 -0.558 24.360 1.00 86.94 125 ALA A O 1
ATOM 978 N N . LEU A 1 126 ? -8.779 0.022 25.092 1.00 88.12 126 LEU A N 1
ATOM 979 C CA . LEU A 1 126 ? -9.368 0.256 23.774 1.00 88.12 126 LEU A CA 1
ATOM 980 C C . LEU A 1 126 ? -8.625 1.339 22.985 1.00 88.12 126 LEU A C 1
ATOM 982 O O . LEU A 1 126 ? -8.391 1.182 21.786 1.00 88.12 126 LEU A O 1
ATOM 986 N N . LEU A 1 127 ? -8.255 2.438 23.645 1.00 89.94 127 LEU A N 1
ATOM 987 C CA . LEU A 1 127 ? -7.470 3.515 23.052 1.00 89.94 127 LEU A CA 1
ATOM 988 C C . LEU A 1 127 ? -6.121 2.982 22.570 1.00 89.94 127 LEU A C 1
ATOM 990 O O . LEU A 1 127 ? -5.771 3.182 21.412 1.00 89.94 127 LEU A O 1
ATOM 994 N N . THR A 1 128 ? -5.399 2.273 23.439 1.00 87.94 128 THR A N 1
ATOM 995 C CA . THR A 1 128 ? -4.075 1.714 23.129 1.00 87.94 128 THR A CA 1
ATOM 996 C C . THR A 1 128 ? -4.147 0.737 21.960 1.00 87.94 128 THR A C 1
ATOM 998 O O . THR A 1 128 ? -3.328 0.796 21.044 1.00 87.94 128 THR A O 1
ATOM 1001 N N . ASP A 1 129 ? -5.146 -0.144 21.959 1.00 86.19 129 ASP A N 1
ATOM 1002 C CA . ASP A 1 129 ? -5.347 -1.094 20.872 1.00 86.19 129 ASP A CA 1
ATOM 1003 C C . ASP A 1 129 ? -5.691 -0.381 19.555 1.00 86.19 129 ASP A C 1
ATOM 1005 O O . ASP A 1 129 ? -5.073 -0.629 18.523 1.00 86.19 129 ASP A O 1
ATOM 1009 N N . THR A 1 130 ? -6.583 0.611 19.593 1.00 88.25 130 THR A N 1
ATOM 1010 C CA . THR A 1 130 ? -6.934 1.419 18.412 1.00 88.25 130 THR A CA 1
ATOM 1011 C C . THR A 1 130 ? -5.732 2.213 17.876 1.00 88.25 130 THR A C 1
ATOM 1013 O O . THR A 1 130 ? -5.534 2.288 16.662 1.00 88.25 130 THR A O 1
ATOM 1016 N N . GLU A 1 131 ? -4.885 2.763 18.754 1.00 88.38 131 GLU A N 1
ATOM 1017 C CA . GLU A 1 131 ? -3.617 3.400 18.374 1.00 88.38 131 GLU A CA 1
ATOM 1018 C C . GLU A 1 131 ? -2.661 2.398 17.701 1.00 88.38 131 GLU A C 1
ATOM 1020 O O . GLU A 1 131 ? -2.012 2.743 16.710 1.00 88.38 131 GLU A O 1
ATOM 1025 N N . ASN A 1 132 ? -2.583 1.156 18.194 1.00 84.94 132 ASN A N 1
ATOM 1026 C CA . ASN A 1 132 ? -1.774 0.104 17.574 1.00 84.94 132 ASN A CA 1
ATOM 1027 C C . ASN A 1 132 ? -2.296 -0.258 16.177 1.00 84.94 132 ASN A C 1
ATOM 1029 O O . ASN A 1 132 ? -1.502 -0.327 15.241 1.00 84.94 132 ASN A O 1
ATOM 1033 N N . LEU A 1 133 ? -3.616 -0.396 16.003 1.00 84.75 133 LEU A N 1
ATOM 1034 C CA . LEU A 1 133 ? -4.229 -0.672 14.697 1.00 84.75 133 LEU A CA 1
ATOM 1035 C C . LEU A 1 133 ? -3.953 0.438 13.673 1.00 84.75 133 LEU A C 1
ATOM 1037 O O . LEU A 1 133 ? -3.773 0.154 12.489 1.00 84.75 133 LEU A O 1
ATOM 1041 N N . LEU A 1 134 ? -3.898 1.696 14.119 1.00 85.62 134 LEU A N 1
ATOM 1042 C CA . LEU A 1 134 ? -3.623 2.843 13.252 1.00 85.62 134 LEU A CA 1
ATOM 1043 C C . LEU A 1 134 ? -2.133 3.126 13.036 1.00 85.62 134 LEU A C 1
ATOM 1045 O O . LEU A 1 134 ? -1.779 3.833 12.088 1.00 85.62 134 LEU A O 1
ATOM 1049 N N . ARG A 1 135 ? -1.245 2.583 13.876 1.00 84.06 135 ARG A N 1
ATOM 1050 C CA . ARG A 1 135 ? 0.206 2.814 13.806 1.00 84.06 135 ARG A CA 1
ATOM 1051 C C . ARG A 1 135 ? 0.797 2.601 12.403 1.00 84.06 135 ARG A C 1
ATOM 1053 O O . ARG A 1 135 ? 1.598 3.449 12.000 1.00 84.06 135 ARG A O 1
ATOM 1060 N N . PRO A 1 136 ? 0.423 1.557 11.634 1.00 80.06 136 PRO A N 1
ATOM 1061 C CA . PRO A 1 136 ? 0.973 1.339 10.296 1.00 80.06 136 PRO A CA 1
ATOM 1062 C C . PRO A 1 136 ? 0.622 2.439 9.282 1.00 80.06 136 PRO A C 1
ATOM 1064 O O . PRO A 1 136 ? 1.327 2.592 8.288 1.00 80.06 136 PRO A O 1
ATOM 1067 N N . PHE A 1 137 ? -0.430 3.223 9.539 1.00 78.88 137 PHE A N 1
ATOM 1068 C CA . PHE A 1 137 ? -0.930 4.279 8.649 1.00 78.88 137 PHE A CA 1
ATOM 1069 C C . PHE A 1 137 ? -0.445 5.679 9.026 1.00 78.88 137 PHE A C 1
ATOM 1071 O O . PHE A 1 137 ? -0.877 6.670 8.436 1.00 78.88 137 PHE A O 1
ATOM 1078 N N . LYS A 1 138 ? 0.441 5.802 10.019 1.00 74.81 138 LYS A N 1
ATOM 1079 C CA . LYS A 1 138 ? 0.947 7.103 10.456 1.00 74.81 138 LYS A CA 1
ATOM 1080 C C . LYS A 1 138 ? 1.657 7.819 9.300 1.00 74.81 138 LYS A C 1
ATOM 1082 O O . LYS A 1 138 ? 2.675 7.346 8.803 1.00 74.81 138 LYS A O 1
ATOM 1087 N N . GLY A 1 139 ? 1.133 8.983 8.913 1.00 72.06 139 GLY A N 1
ATOM 1088 C CA . GLY A 1 139 ? 1.625 9.773 7.779 1.00 72.06 139 GLY A CA 1
ATOM 1089 C C . GLY A 1 139 ? 0.859 9.558 6.468 1.00 72.06 139 GLY A C 1
ATOM 1090 O O . GLY A 1 139 ? 1.095 10.304 5.520 1.00 72.06 139 GLY A O 1
ATOM 1091 N N . ASP A 1 140 ? -0.080 8.605 6.407 1.00 75.50 140 ASP A N 1
ATOM 1092 C CA . ASP A 1 140 ? -1.020 8.487 5.290 1.00 75.50 140 ASP A CA 1
ATOM 1093 C C . ASP A 1 140 ? -2.141 9.522 5.452 1.00 75.50 140 ASP A C 1
ATOM 1095 O O . ASP A 1 140 ? -2.916 9.494 6.412 1.00 75.50 140 ASP A O 1
ATOM 1099 N N . ALA A 1 141 ? -2.249 10.429 4.478 1.00 78.06 141 ALA A N 1
ATOM 1100 C CA . ALA A 1 141 ? -3.244 11.494 4.480 1.00 78.06 141 ALA A CA 1
ATOM 1101 C C . ALA A 1 141 ? -4.686 10.975 4.611 1.00 78.06 141 ALA A C 1
ATOM 1103 O O . ALA A 1 141 ? -5.525 11.664 5.188 1.00 78.06 141 ALA A O 1
ATOM 1104 N N . ARG A 1 142 ? -4.967 9.756 4.130 1.00 75.94 142 ARG A N 1
ATOM 1105 C CA . ARG A 1 142 ? -6.297 9.131 4.190 1.00 75.94 142 ARG A CA 1
ATOM 1106 C C . ARG A 1 142 ? -6.719 8.748 5.608 1.00 75.94 142 ARG A C 1
ATOM 1108 O O . ARG A 1 142 ? -7.910 8.623 5.864 1.00 75.94 142 ARG A O 1
ATOM 1115 N N . PHE A 1 143 ? -5.763 8.569 6.521 1.00 83.56 143 PHE A N 1
ATOM 1116 C CA . PHE A 1 143 ? -6.012 8.137 7.901 1.00 83.56 143 PHE A CA 1
ATOM 1117 C C . PHE A 1 143 ? -5.857 9.268 8.926 1.00 83.56 143 PHE A C 1
ATOM 1119 O O . PHE A 1 143 ? -6.101 9.055 10.114 1.00 83.56 143 PHE A O 1
ATOM 1126 N N . ASN A 1 144 ? -5.507 10.483 8.489 1.00 83.56 144 ASN A N 1
ATOM 1127 C CA . ASN A 1 144 ? -5.333 11.635 9.377 1.00 83.56 144 ASN A CA 1
ATOM 1128 C C . ASN A 1 144 ? -6.600 11.965 10.179 1.00 83.56 144 ASN A C 1
ATOM 1130 O O . ASN A 1 144 ? -6.498 12.265 11.366 1.00 83.56 144 ASN A O 1
ATOM 1134 N N . ASP A 1 145 ? -7.782 11.854 9.569 1.00 86.44 145 ASP A N 1
ATOM 1135 C CA . ASP A 1 145 ? -9.054 12.127 10.251 1.00 86.44 145 ASP A CA 1
ATOM 1136 C C . ASP A 1 145 ? -9.348 11.093 11.352 1.00 86.44 145 ASP A C 1
ATOM 1138 O O . ASP A 1 145 ? -9.849 11.434 12.428 1.00 86.44 145 ASP A O 1
ATOM 1142 N N . LEU A 1 146 ? -8.975 9.827 11.125 1.00 89.75 146 LEU A N 1
ATOM 1143 C CA . LEU A 1 146 ? -9.095 8.764 12.126 1.00 89.75 146 LEU A CA 1
ATOM 1144 C C . LEU A 1 146 ? -8.107 8.983 13.277 1.00 89.75 146 LEU A C 1
ATOM 1146 O O . LEU A 1 146 ? -8.498 8.901 14.439 1.00 89.75 146 LEU A O 1
ATOM 1150 N N . LEU A 1 147 ? -6.860 9.348 12.971 1.00 88.25 147 LEU A N 1
ATOM 1151 C CA . LEU A 1 147 ? -5.857 9.702 13.981 1.00 88.25 147 LEU A CA 1
ATOM 1152 C C . LEU A 1 147 ? -6.292 10.917 14.815 1.00 88.25 147 LEU A C 1
ATOM 1154 O O . LEU A 1 147 ? -6.192 10.885 16.039 1.00 88.25 147 LEU A O 1
ATOM 1158 N N . ALA A 1 148 ? -6.844 11.959 14.187 1.00 89.06 148 ALA A N 1
ATOM 1159 C CA . ALA A 1 148 ? -7.380 13.125 14.890 1.00 89.06 148 ALA A CA 1
ATOM 1160 C C . ALA A 1 148 ? -8.563 12.761 15.804 1.00 89.06 148 ALA A C 1
ATOM 1162 O O . ALA A 1 148 ? -8.701 13.308 16.899 1.00 89.06 148 ALA A O 1
ATOM 1163 N N . THR A 1 149 ? -9.396 11.806 15.382 1.00 93.12 149 THR A N 1
ATOM 1164 C CA . THR A 1 149 ? -10.507 11.278 16.187 1.00 93.12 149 THR A CA 1
ATOM 1165 C C . THR A 1 149 ? -10.000 10.536 17.428 1.00 93.12 149 THR A C 1
ATOM 1167 O O . THR A 1 149 ? -10.541 10.730 18.518 1.00 93.12 149 THR A O 1
ATOM 1170 N N . VAL A 1 150 ? -8.930 9.748 17.291 1.00 92.81 150 VAL A N 1
ATOM 1171 C CA . VAL A 1 150 ? -8.269 9.066 18.416 1.00 92.81 150 VAL A CA 1
ATOM 1172 C C . VAL A 1 150 ? -7.627 10.066 19.381 1.00 92.81 150 VAL A C 1
ATOM 1174 O O . VAL A 1 150 ? -7.828 9.960 20.588 1.00 92.81 150 VAL A O 1
ATOM 1177 N N . GLU A 1 151 ? -6.940 11.093 18.876 1.00 91.50 151 GLU A N 1
ATOM 1178 C CA . GLU A 1 151 ? -6.376 12.162 19.716 1.00 91.50 151 GLU A CA 1
ATOM 1179 C C . GLU A 1 151 ? -7.469 12.947 20.459 1.00 91.50 151 GLU A C 1
ATOM 1181 O O . GLU A 1 151 ? -7.320 13.275 21.639 1.00 91.50 151 GLU A O 1
ATOM 1186 N N . LYS A 1 152 ? -8.621 13.190 19.817 1.00 92.38 152 LYS A N 1
ATOM 1187 C CA . LYS A 1 152 ? -9.788 13.770 20.493 1.00 92.38 152 LYS A CA 1
ATOM 1188 C C . LYS A 1 152 ? -10.274 12.864 21.628 1.00 92.38 152 LYS A C 1
ATOM 1190 O O . LYS A 1 152 ? -10.466 13.363 22.736 1.00 92.38 152 LYS A O 1
ATOM 1195 N N . ALA A 1 153 ? -10.432 11.560 21.390 1.00 91.31 153 ALA A N 1
ATOM 1196 C CA . ALA A 1 153 ? -10.824 10.604 22.429 1.00 91.31 153 ALA A CA 1
ATOM 1197 C C . ALA A 1 153 ? -9.832 10.606 23.605 1.00 91.31 153 ALA A C 1
ATOM 1199 O O . ALA A 1 153 ? -10.236 10.699 24.761 1.00 91.31 153 ALA A O 1
ATOM 1200 N N . LYS A 1 154 ? -8.530 10.614 23.313 1.00 90.94 154 LYS A N 1
ATOM 1201 C CA . LYS A 1 154 ? -7.460 10.708 24.311 1.00 90.94 154 LYS A CA 1
ATOM 1202 C C . LYS A 1 154 ? -7.547 11.983 25.147 1.00 90.94 154 LYS A C 1
ATOM 1204 O O . LYS A 1 154 ? -7.458 11.914 26.369 1.00 90.94 154 LYS A O 1
ATOM 1209 N N . SER A 1 155 ? -7.792 13.129 24.507 1.00 90.62 155 SER A N 1
ATOM 1210 C CA . SER A 1 155 ? -7.945 14.413 25.201 1.00 90.62 155 SER A CA 1
ATOM 1211 C C . SER A 1 155 ? -9.083 14.401 26.232 1.00 90.62 155 SER A C 1
ATOM 1213 O O . SER A 1 155 ? -8.931 14.953 27.325 1.00 90.62 155 SER A O 1
ATOM 1215 N N . LEU A 1 156 ? -10.188 13.714 25.915 1.00 88.25 156 LEU A N 1
ATOM 1216 C CA . LEU A 1 156 ? -11.349 13.582 26.796 1.00 88.25 156 LEU A CA 1
ATOM 1217 C C . LEU A 1 156 ? -11.003 12.769 28.049 1.00 88.25 156 LEU A C 1
ATOM 1219 O O . LEU A 1 156 ? -11.421 13.138 29.146 1.00 88.25 156 LEU A O 1
ATOM 1223 N N . LEU A 1 157 ? -10.182 11.727 27.898 1.00 83.94 157 LEU A N 1
ATOM 1224 C CA . LEU A 1 157 ? -9.735 10.855 28.990 1.00 83.94 157 LEU A CA 1
ATOM 1225 C C . LEU A 1 157 ? -8.677 11.501 29.889 1.00 83.94 157 LEU A C 1
ATOM 1227 O O . LEU A 1 157 ? -8.593 11.175 31.066 1.00 83.94 157 LEU A O 1
ATOM 1231 N N . SER A 1 158 ? -7.885 12.437 29.363 1.00 79.75 158 SER A N 1
ATOM 1232 C CA . SER A 1 158 ? -6.916 13.209 30.156 1.00 79.75 158 SER A CA 1
ATOM 1233 C C . SER A 1 158 ? -7.531 14.359 30.971 1.00 79.75 158 SER A C 1
ATOM 1235 O O . SER A 1 158 ? -6.824 15.005 31.746 1.00 79.75 158 SER A O 1
ATOM 1237 N N . SER A 1 159 ? -8.825 14.642 30.788 1.00 73.56 159 SER A N 1
ATOM 1238 C CA . SER A 1 159 ? -9.582 15.634 31.566 1.00 73.56 159 SER A CA 1
ATOM 1239 C C . SER A 1 159 ? -10.258 14.999 32.791 1.00 73.56 159 SER A C 1
ATOM 1241 O O . SER A 1 159 ? -10.073 13.814 33.052 1.00 73.56 159 SER A O 1
ATOM 1243 N N . THR A 1 160 ? -11.026 15.765 33.576 1.00 66.50 160 THR A N 1
ATOM 1244 C CA . THR A 1 160 ? -11.804 15.220 34.700 1.00 66.50 160 THR A CA 1
ATOM 1245 C C . THR A 1 160 ? -12.706 14.090 34.206 1.00 66.50 160 THR A C 1
ATOM 1247 O O . THR A 1 160 ? -13.658 14.326 33.454 1.00 66.50 160 THR A O 1
ATOM 1250 N N . LEU A 1 161 ? -12.388 12.867 34.626 1.00 70.06 161 LEU A N 1
ATOM 1251 C CA . LEU A 1 161 ? -13.093 11.660 34.234 1.00 70.06 161 LEU A CA 1
ATOM 1252 C C . LEU A 1 161 ? -14.503 11.681 34.817 1.00 70.06 161 LEU A C 1
ATOM 1254 O O . LEU A 1 161 ? -14.716 11.629 36.023 1.00 70.06 161 LEU A O 1
ATOM 1258 N N . ASN A 1 162 ? -15.470 11.851 33.924 1.00 81.56 162 ASN A N 1
ATOM 1259 C CA . ASN A 1 162 ? -16.888 11.774 34.221 1.00 81.56 162 ASN A CA 1
ATOM 1260 C C . ASN A 1 162 ? -17.567 10.912 33.153 1.00 81.56 162 ASN A C 1
ATOM 1262 O O . ASN A 1 162 ? -17.037 10.725 32.053 1.00 81.56 162 ASN A O 1
ATOM 1266 N N . LEU A 1 163 ? -18.763 10.422 33.475 1.00 82.25 163 LEU A N 1
ATOM 1267 C CA . LEU A 1 163 ? -19.564 9.552 32.616 1.00 82.25 163 LEU A CA 1
ATOM 1268 C C . LEU A 1 163 ? -19.706 10.082 31.176 1.00 82.25 163 LEU A C 1
ATOM 1270 O O . LEU A 1 163 ? -19.625 9.313 30.222 1.00 82.25 163 LEU A O 1
ATOM 1274 N N . LYS A 1 164 ? -19.876 11.399 31.000 1.00 86.62 164 LYS A N 1
ATOM 1275 C CA . LYS A 1 164 ? -20.052 12.016 29.678 1.00 86.62 164 LYS A CA 1
ATOM 1276 C C . LYS A 1 164 ? -18.765 11.981 28.852 1.00 86.62 164 LYS A C 1
ATOM 1278 O O . LYS A 1 164 ? -18.816 11.664 27.667 1.00 86.62 164 LYS A O 1
ATOM 1283 N N . SER A 1 165 ? -17.622 12.288 29.468 1.00 88.44 165 SER A N 1
ATOM 1284 C CA . SER A 1 165 ? -16.313 12.194 28.811 1.00 88.44 165 SER A CA 1
ATOM 1285 C C . SER A 1 165 ? -15.995 10.750 28.409 1.00 88.44 165 SER A C 1
ATOM 1287 O O . SER A 1 165 ? -15.485 10.527 27.312 1.00 88.44 165 SER A O 1
ATOM 1289 N N . LEU A 1 166 ? -16.334 9.774 29.264 1.00 87.81 166 LEU A N 1
ATOM 1290 C CA . LEU A 1 166 ? -16.186 8.344 28.966 1.00 87.81 166 LEU A CA 1
ATOM 1291 C C . LEU A 1 166 ? -17.058 7.918 27.781 1.00 87.81 166 LEU A C 1
ATOM 1293 O O . LEU A 1 166 ? -16.548 7.304 26.848 1.00 87.81 166 LEU A O 1
ATOM 1297 N N . ASP A 1 167 ? -18.343 8.276 27.782 1.00 89.44 167 ASP A N 1
ATOM 1298 C CA . ASP A 1 167 ? -19.267 7.936 26.693 1.00 89.44 167 ASP A CA 1
ATOM 1299 C C . ASP A 1 167 ? -18.819 8.522 25.344 1.00 89.44 167 ASP A C 1
ATOM 1301 O O . ASP A 1 167 ? -18.776 7.815 24.330 1.00 89.44 167 ASP A O 1
ATOM 1305 N N . GLU A 1 168 ? -18.411 9.797 25.324 1.00 90.94 168 GLU A N 1
ATOM 1306 C CA . GLU A 1 168 ? -17.918 10.431 24.099 1.00 90.94 168 GLU A CA 1
ATOM 1307 C C . GLU A 1 168 ? -16.612 9.777 23.618 1.00 90.94 168 GLU A C 1
ATOM 1309 O O . GLU A 1 168 ? -16.488 9.471 22.431 1.00 90.94 168 GLU A O 1
ATOM 1314 N N . ALA A 1 169 ? -15.665 9.485 24.518 1.00 90.69 169 ALA A N 1
ATOM 1315 C CA . ALA A 1 169 ? -14.422 8.798 24.161 1.00 90.69 169 ALA A CA 1
ATOM 1316 C C . ALA A 1 169 ? -14.682 7.391 23.592 1.00 90.69 169 ALA A C 1
ATOM 1318 O O . ALA A 1 169 ? -14.146 7.052 22.535 1.00 90.69 169 ALA A O 1
ATOM 1319 N N . ILE A 1 170 ? -15.557 6.604 24.230 1.00 90.69 170 ILE A N 1
ATOM 1320 C CA . ILE A 1 170 ? -15.990 5.287 23.736 1.00 90.69 170 ILE A CA 1
ATOM 1321 C C . ILE A 1 170 ? -16.609 5.426 22.344 1.00 90.69 170 ILE A C 1
ATOM 1323 O O . ILE A 1 170 ? -16.256 4.683 21.430 1.00 90.69 170 ILE A O 1
ATOM 1327 N N . GLY A 1 171 ? -17.506 6.396 22.144 1.00 90.81 171 GLY A N 1
ATOM 1328 C CA . GLY A 1 171 ? -18.142 6.635 20.848 1.00 90.81 171 GLY A CA 1
ATOM 1329 C C . GLY A 1 171 ? -17.159 6.936 19.727 1.00 90.81 171 GLY A C 1
ATOM 1330 O O . GLY A 1 171 ? -17.288 6.372 18.639 1.00 90.81 171 GLY A O 1
ATOM 1331 N N . LEU A 1 172 ? -16.156 7.770 19.994 1.00 92.88 172 LEU A N 1
ATOM 1332 C CA . LEU A 1 172 ? -15.121 8.100 19.016 1.00 92.88 172 LEU A CA 1
ATOM 1333 C C . LEU A 1 172 ? -14.256 6.877 18.674 1.00 92.88 172 LEU A C 1
ATOM 1335 O O . LEU A 1 172 ? -14.047 6.597 17.494 1.00 92.88 172 LEU A O 1
ATOM 1339 N N . LEU A 1 173 ? -13.805 6.115 19.676 1.00 91.00 173 LEU A N 1
ATOM 1340 C CA . LEU A 1 173 ? -12.960 4.932 19.463 1.00 91.00 173 LEU A CA 1
ATOM 1341 C C . LEU A 1 173 ? -13.699 3.817 18.714 1.00 91.00 173 LEU A C 1
ATOM 1343 O O . LEU A 1 173 ? -13.165 3.251 17.760 1.00 91.00 173 LEU A O 1
ATOM 1347 N N . LEU A 1 174 ? -14.952 3.542 19.086 1.00 89.12 174 LEU A N 1
ATOM 1348 C CA . LEU A 1 174 ? -15.779 2.552 18.393 1.00 89.12 174 LEU A CA 1
ATOM 1349 C C . LEU A 1 174 ? -16.105 2.972 16.955 1.00 89.12 174 LEU A C 1
ATOM 1351 O O . LEU A 1 174 ? -16.154 2.123 16.068 1.00 89.12 174 LEU A O 1
ATOM 1355 N N . CYS A 1 175 ? -16.278 4.272 16.699 1.00 90.75 175 CYS A N 1
ATOM 1356 C CA . CYS A 1 175 ? -16.446 4.788 15.342 1.00 90.75 175 CYS A CA 1
ATOM 1357 C C . CYS A 1 175 ? -15.207 4.500 14.482 1.00 90.75 175 CYS A C 1
ATOM 1359 O O . CYS A 1 175 ? -15.333 3.954 13.386 1.00 90.75 175 CYS A O 1
ATOM 1361 N N . VAL A 1 176 ? -14.009 4.797 15.000 1.00 90.81 176 VAL A N 1
ATOM 1362 C CA . VAL A 1 176 ? -12.740 4.525 14.305 1.00 90.81 176 VAL A CA 1
ATOM 1363 C C . VAL A 1 176 ? -12.596 3.037 13.992 1.00 90.81 176 VAL A C 1
ATOM 1365 O O . VAL A 1 176 ? -12.324 2.684 12.845 1.00 90.81 176 VAL A O 1
ATOM 1368 N N . ARG A 1 177 ? -12.840 2.158 14.971 1.00 87.94 177 ARG A N 1
ATOM 1369 C CA . ARG A 1 177 ? -12.794 0.701 14.757 1.00 87.94 177 ARG A CA 1
ATOM 1370 C C . ARG A 1 177 ? -13.803 0.240 13.715 1.00 87.94 177 ARG A C 1
ATOM 1372 O O . ARG A 1 177 ? -13.422 -0.449 12.780 1.00 87.94 177 ARG A O 1
ATOM 1379 N N . GLY A 1 178 ? -15.047 0.708 13.794 1.00 87.19 178 GLY A N 1
ATOM 1380 C CA . GLY A 1 178 ? -16.075 0.368 12.811 1.00 87.19 178 GLY A CA 1
ATOM 1381 C C . GLY A 1 178 ? -15.739 0.827 11.386 1.00 87.19 178 GLY A C 1
ATOM 1382 O O . GLY A 1 178 ? -16.174 0.200 10.420 1.00 87.19 178 GLY A O 1
ATOM 1383 N N . VAL A 1 179 ? -14.961 1.903 11.223 1.00 89.88 179 VAL A N 1
ATOM 1384 C CA . VAL A 1 179 ? -14.412 2.299 9.916 1.00 89.88 179 VAL A CA 1
ATOM 1385 C C . VAL A 1 179 ? -13.295 1.349 9.487 1.00 89.88 179 VAL A C 1
ATOM 1387 O O . VAL A 1 179 ? -13.319 0.875 8.353 1.00 89.88 179 VAL A O 1
ATOM 1390 N N . LEU A 1 180 ? -12.352 1.022 10.375 1.00 86.50 180 LEU A N 1
ATOM 1391 C CA . LEU A 1 180 ? -11.286 0.061 10.079 1.00 86.50 180 LEU A CA 1
ATOM 1392 C C . LEU A 1 180 ? -11.853 -1.309 9.686 1.00 86.50 180 LEU A C 1
ATOM 1394 O O . LEU A 1 180 ? -11.445 -1.865 8.673 1.00 86.50 180 LEU A O 1
ATOM 1398 N N . ASP A 1 181 ? -12.857 -1.821 10.386 1.00 86.44 181 ASP A N 1
ATOM 1399 C CA . ASP A 1 181 ? -13.475 -3.108 10.052 1.00 86.44 181 ASP A CA 1
ATOM 1400 C C . ASP A 1 181 ? -14.093 -3.117 8.648 1.00 86.44 181 ASP A C 1
ATOM 1402 O O . ASP A 1 181 ? -14.016 -4.120 7.939 1.00 86.44 181 ASP A O 1
ATOM 1406 N N . LYS A 1 182 ? -14.642 -1.981 8.199 1.00 88.12 182 LYS A N 1
ATOM 1407 C CA . LYS A 1 182 ? -15.163 -1.822 6.831 1.00 88.12 182 LYS A CA 1
ATOM 1408 C C . LYS A 1 182 ? -14.061 -1.718 5.782 1.00 88.12 182 LYS A C 1
ATOM 1410 O O . LYS A 1 182 ? -14.250 -2.194 4.668 1.00 88.12 182 LYS A O 1
ATOM 1415 N N . LEU A 1 183 ? -12.923 -1.116 6.125 1.00 87.19 183 LEU A N 1
ATOM 1416 C CA . LEU A 1 183 ? -11.782 -0.960 5.218 1.00 87.19 183 LEU A CA 1
ATOM 1417 C C . LEU A 1 183 ? -10.942 -2.237 5.096 1.00 87.19 183 LEU A C 1
ATOM 1419 O O . LEU A 1 183 ? -10.263 -2.434 4.088 1.00 87.19 183 LEU A O 1
ATOM 1423 N N . LYS A 1 184 ? -10.972 -3.120 6.099 1.00 88.19 184 LYS A N 1
ATOM 1424 C CA . LYS A 1 184 ? -10.132 -4.324 6.134 1.00 88.19 184 LYS A CA 1
ATOM 1425 C C . LYS A 1 184 ? -10.345 -5.252 4.926 1.00 88.19 184 LYS A C 1
ATOM 1427 O O . LYS A 1 184 ? -9.345 -5.655 4.329 1.00 88.19 184 LYS A O 1
ATOM 1432 N N . PRO A 1 185 ? -11.584 -5.568 4.494 1.00 90.44 185 PRO A N 1
ATOM 1433 C CA . PRO A 1 185 ? -11.812 -6.355 3.282 1.00 90.44 185 PRO A CA 1
ATOM 1434 C C . PRO A 1 185 ? -11.228 -5.710 2.021 1.00 90.44 185 PRO A C 1
ATOM 1436 O O . PRO A 1 185 ? -10.648 -6.409 1.190 1.00 90.44 185 PRO A O 1
ATOM 1439 N N . GLU A 1 186 ? -11.341 -4.387 1.884 1.00 89.38 186 GLU A N 1
ATOM 1440 C CA . GLU A 1 186 ? -10.793 -3.653 0.738 1.00 89.38 186 GLU A CA 1
ATOM 1441 C C . GLU A 1 186 ? -9.263 -3.699 0.731 1.00 89.38 186 GLU A C 1
ATOM 1443 O O . GLU A 1 186 ? -8.654 -3.958 -0.306 1.00 89.38 186 GLU A O 1
ATOM 1448 N N . ALA A 1 187 ? -8.635 -3.522 1.895 1.00 87.94 187 ALA A N 1
ATOM 1449 C CA . ALA A 1 187 ? -7.188 -3.623 2.041 1.00 87.94 187 ALA A CA 1
ATOM 1450 C C . ALA A 1 187 ? -6.667 -5.031 1.722 1.00 87.94 187 ALA A C 1
ATOM 1452 O O . ALA A 1 187 ? -5.682 -5.174 1.001 1.00 87.94 187 ALA A O 1
ATOM 1453 N N . LEU A 1 188 ? -7.357 -6.077 2.186 1.00 91.12 188 LEU A N 1
ATOM 1454 C CA . LEU A 1 188 ? -7.031 -7.464 1.840 1.00 91.12 188 LEU A CA 1
ATOM 1455 C C . LEU A 1 188 ? -7.185 -7.730 0.340 1.00 91.12 188 LEU A C 1
ATOM 1457 O O . LEU A 1 188 ? -6.358 -8.415 -0.256 1.00 91.12 188 LEU A O 1
ATOM 1461 N N . MET A 1 189 ? -8.224 -7.180 -0.291 1.00 91.06 189 MET A N 1
ATOM 1462 C CA . MET A 1 189 ? -8.412 -7.296 -1.736 1.00 91.06 189 MET A CA 1
ATOM 1463 C C . MET A 1 189 ? -7.287 -6.595 -2.508 1.00 91.06 189 MET A C 1
ATOM 1465 O O . MET A 1 189 ? -6.759 -7.170 -3.460 1.00 91.06 189 MET A O 1
ATOM 1469 N N . MET A 1 190 ? -6.884 -5.392 -2.084 1.00 90.56 190 MET A N 1
ATOM 1470 C CA . MET A 1 190 ? -5.734 -4.690 -2.662 1.00 90.56 190 MET A CA 1
ATOM 1471 C C . MET A 1 190 ? -4.447 -5.504 -2.505 1.00 90.56 190 MET A C 1
ATOM 1473 O O . MET A 1 190 ? -3.734 -5.675 -3.489 1.00 90.56 190 MET A O 1
ATOM 1477 N N . LEU A 1 191 ? -4.204 -6.089 -1.331 1.00 92.75 191 LEU A N 1
ATOM 1478 C CA . LEU A 1 191 ? -3.048 -6.952 -1.079 1.00 92.75 191 LEU A CA 1
ATOM 1479 C C . LEU A 1 191 ? -3.005 -8.163 -2.009 1.00 92.75 191 LEU A C 1
ATOM 1481 O O . LEU A 1 191 ? -1.991 -8.406 -2.663 1.00 92.75 191 LEU A O 1
ATOM 1485 N N . ARG A 1 192 ? -4.125 -8.878 -2.149 1.00 94.50 192 ARG A N 1
ATOM 1486 C CA . ARG A 1 192 ? -4.243 -10.009 -3.084 1.00 94.50 192 ARG A CA 1
ATOM 1487 C C . ARG A 1 192 ? -4.028 -9.579 -4.537 1.00 94.50 192 ARG A C 1
ATOM 1489 O O . ARG A 1 192 ? -3.395 -10.299 -5.312 1.00 94.50 192 ARG A O 1
ATOM 1496 N N . SER A 1 193 ? -4.535 -8.405 -4.912 1.00 94.75 193 SER A N 1
ATOM 1497 C CA . SER A 1 193 ? -4.359 -7.836 -6.252 1.00 94.75 193 SER A CA 1
ATOM 1498 C C . SER A 1 193 ? -2.899 -7.467 -6.530 1.00 94.75 193 SER A C 1
ATOM 1500 O O . SER A 1 193 ? -2.377 -7.782 -7.603 1.00 94.75 193 SER A O 1
ATOM 1502 N N . THR A 1 194 ? -2.217 -6.833 -5.573 1.00 93.88 194 THR A N 1
ATOM 1503 C CA . THR A 1 194 ? -0.787 -6.508 -5.670 1.00 93.88 194 THR A CA 1
ATOM 1504 C C . THR A 1 194 ? 0.048 -7.781 -5.758 1.00 93.88 194 THR A C 1
ATOM 1506 O O . THR A 1 194 ? 0.887 -7.890 -6.649 1.00 93.88 194 THR A O 1
ATOM 1509 N N . ALA A 1 195 ? -0.234 -8.779 -4.916 1.00 95.62 195 ALA A N 1
ATOM 1510 C CA . ALA A 1 195 ? 0.426 -10.080 -4.956 1.00 95.62 195 ALA A CA 1
ATOM 1511 C C . ALA A 1 195 ? 0.265 -10.766 -6.324 1.00 95.62 195 ALA A C 1
ATOM 1513 O O . ALA A 1 195 ? 1.247 -11.173 -6.940 1.00 95.62 195 ALA A O 1
ATOM 1514 N N . SER A 1 196 ? -0.960 -10.804 -6.855 1.00 96.25 196 SER A N 1
ATOM 1515 C CA . SER A 1 196 ? -1.239 -11.359 -8.188 1.00 96.25 196 SER A CA 1
ATOM 1516 C C . SER A 1 196 ? -0.490 -10.606 -9.293 1.00 96.25 196 SER A C 1
ATOM 1518 O O . SER A 1 196 ? 0.041 -11.214 -10.222 1.00 96.25 196 SER A O 1
ATOM 1520 N N . SER A 1 197 ? -0.420 -9.277 -9.184 1.00 96.12 197 SER A N 1
ATOM 1521 C CA . SER A 1 197 ? 0.322 -8.437 -10.128 1.00 96.12 197 SER A CA 1
ATOM 1522 C C . SER A 1 197 ? 1.820 -8.733 -10.083 1.00 96.12 197 SER A C 1
ATOM 1524 O O . SER A 1 197 ? 2.439 -8.835 -11.137 1.00 96.12 197 SER A O 1
ATOM 1526 N N . LEU A 1 198 ? 2.390 -8.930 -8.891 1.00 96.00 198 LEU A N 1
ATOM 1527 C CA . LEU A 1 198 ? 3.799 -9.284 -8.719 1.00 96.00 198 LEU A CA 1
ATOM 1528 C C . LEU A 1 198 ? 4.124 -10.640 -9.338 1.00 96.00 198 LEU A C 1
ATOM 1530 O O . LEU A 1 198 ? 5.119 -10.749 -10.045 1.00 96.00 198 LEU A O 1
ATOM 1534 N N . LEU A 1 199 ? 3.281 -11.654 -9.134 1.00 95.75 199 LEU A N 1
ATOM 1535 C CA . LEU A 1 199 ? 3.490 -12.979 -9.729 1.00 95.75 199 LEU A CA 1
ATOM 1536 C C . LEU A 1 199 ? 3.472 -12.928 -11.261 1.00 95.75 199 LEU A C 1
ATOM 1538 O O . LEU A 1 199 ? 4.318 -13.537 -11.918 1.00 95.75 199 LEU A O 1
ATOM 1542 N N . ASN A 1 200 ? 2.532 -12.172 -11.831 1.00 94.88 200 ASN A N 1
ATOM 1543 C CA . ASN A 1 200 ? 2.446 -11.988 -13.276 1.00 94.88 200 ASN A CA 1
ATOM 1544 C C . ASN A 1 200 ? 3.648 -11.206 -13.823 1.00 94.88 200 ASN A C 1
ATOM 1546 O O . ASN A 1 200 ? 4.233 -11.616 -14.826 1.00 94.88 200 ASN A O 1
ATOM 1550 N N . GLU A 1 201 ? 4.039 -10.110 -13.167 1.00 94.38 201 GLU A N 1
ATOM 1551 C CA . GLU A 1 201 ? 5.167 -9.288 -13.609 1.00 94.38 201 GLU A CA 1
ATOM 1552 C C . GLU A 1 201 ? 6.500 -10.027 -13.450 1.00 94.38 201 GLU A C 1
ATOM 1554 O O . GLU A 1 201 ? 7.325 -9.967 -14.351 1.00 94.38 201 GLU A O 1
ATOM 1559 N N . SER A 1 202 ? 6.700 -10.783 -12.365 1.00 93.69 202 SER A N 1
ATOM 1560 C CA . SER A 1 202 ? 7.901 -11.606 -12.159 1.00 93.69 202 SER A CA 1
ATOM 1561 C C . SER A 1 202 ? 8.063 -12.638 -13.278 1.00 93.69 202 SER A C 1
ATOM 1563 O O . SER A 1 202 ? 9.143 -12.751 -13.862 1.00 93.69 202 SER A O 1
ATOM 1565 N N . ARG A 1 203 ? 6.976 -13.325 -13.666 1.00 92.38 203 ARG A N 1
ATOM 1566 C CA . ARG A 1 203 ? 6.995 -14.248 -14.811 1.00 92.38 203 ARG A CA 1
ATOM 1567 C C . ARG A 1 203 ? 7.353 -13.526 -16.110 1.00 92.38 203 ARG A C 1
ATOM 1569 O O . ARG A 1 203 ? 8.252 -13.975 -16.814 1.00 92.38 203 ARG A O 1
ATOM 1576 N N . ALA A 1 204 ? 6.689 -12.407 -16.399 1.00 91.50 204 ALA A N 1
ATOM 1577 C CA . ALA A 1 204 ? 6.935 -11.636 -17.616 1.00 91.50 204 ALA A CA 1
ATOM 1578 C C . ALA A 1 204 ? 8.377 -11.103 -17.682 1.00 91.50 204 ALA A C 1
ATOM 1580 O O . ALA A 1 204 ? 9.022 -11.191 -18.721 1.00 91.50 204 ALA A O 1
ATOM 1581 N N . VAL A 1 205 ? 8.906 -10.591 -16.568 1.00 92.19 205 VAL A N 1
ATOM 1582 C CA . VAL A 1 205 ? 10.290 -10.113 -16.462 1.00 92.19 205 VAL A CA 1
ATOM 1583 C C . VAL A 1 205 ? 11.283 -11.251 -16.658 1.00 92.19 205 VAL A C 1
ATOM 1585 O O . VAL A 1 205 ? 12.297 -11.048 -17.317 1.00 92.19 205 VAL A O 1
ATOM 1588 N N . LYS A 1 206 ? 11.006 -12.443 -16.124 1.00 91.25 206 LYS A N 1
ATOM 1589 C CA . LYS A 1 206 ? 11.869 -13.609 -16.317 1.00 91.25 206 LYS A CA 1
ATOM 1590 C C . LYS A 1 206 ? 11.927 -14.038 -17.785 1.00 91.25 206 LYS A C 1
ATOM 1592 O O . LYS A 1 206 ? 13.021 -14.206 -18.313 1.00 91.25 206 LYS A O 1
ATOM 1597 N N . GLU A 1 207 ? 10.772 -14.167 -18.438 1.00 90.88 207 GLU A N 1
ATOM 1598 C CA . GLU A 1 207 ? 10.685 -14.499 -19.869 1.00 90.88 207 GLU A CA 1
ATOM 1599 C C . GLU A 1 207 ? 11.416 -13.457 -20.731 1.00 90.88 207 GLU A C 1
ATOM 1601 O O . GLU A 1 207 ? 12.175 -13.800 -21.638 1.00 90.88 207 GLU A O 1
ATOM 1606 N N . GLU A 1 208 ? 11.234 -12.176 -20.410 1.00 89.56 208 GLU A N 1
ATOM 1607 C CA . GLU A 1 208 ? 11.882 -11.067 -21.103 1.00 89.56 208 GLU A CA 1
ATOM 1608 C C . GLU A 1 208 ? 13.405 -11.063 -20.886 1.00 89.56 208 GLU A C 1
ATOM 1610 O O . GLU A 1 208 ? 14.163 -10.967 -21.849 1.00 89.56 208 GLU A O 1
ATOM 1615 N N . ALA A 1 209 ? 13.872 -11.260 -19.651 1.00 89.06 209 ALA A N 1
ATOM 1616 C CA . ALA A 1 209 ? 15.294 -11.340 -19.321 1.00 89.06 209 ALA A CA 1
ATOM 1617 C C . ALA A 1 209 ? 15.987 -12.495 -20.055 1.00 89.06 209 ALA A C 1
ATOM 1619 O O . ALA A 1 209 ? 17.074 -12.315 -20.609 1.00 89.06 209 ALA A O 1
ATOM 1620 N N . GLU A 1 210 ? 15.337 -13.660 -20.130 1.00 89.19 210 GLU A N 1
ATOM 1621 C CA . GLU A 1 210 ? 15.818 -14.802 -20.911 1.00 89.19 210 GLU A CA 1
ATOM 1622 C C . GLU A 1 210 ? 15.901 -14.464 -22.410 1.00 89.19 210 GLU A C 1
ATOM 1624 O O . GLU A 1 210 ? 16.910 -14.771 -23.050 1.00 89.19 210 GLU A O 1
ATOM 1629 N N . ARG A 1 211 ? 14.897 -13.765 -22.960 1.00 88.62 211 ARG A N 1
ATOM 1630 C CA . ARG A 1 211 ? 14.869 -13.314 -24.364 1.00 88.62 211 ARG A CA 1
ATOM 1631 C C . ARG A 1 211 ? 16.021 -12.366 -24.696 1.00 88.62 211 ARG A C 1
ATOM 1633 O O . ARG A 1 211 ? 16.660 -12.521 -25.739 1.00 88.62 211 ARG A O 1
ATOM 1640 N N . VAL A 1 212 ? 16.300 -11.392 -23.828 1.00 85.56 212 VAL A N 1
ATOM 1641 C CA . VAL A 1 212 ? 17.374 -10.408 -24.052 1.00 85.56 212 VAL A CA 1
ATOM 1642 C C . VAL A 1 212 ? 18.758 -10.896 -23.608 1.00 85.56 212 VAL A C 1
ATOM 1644 O O . VAL A 1 212 ? 19.761 -10.257 -23.943 1.00 85.56 212 VAL A O 1
ATOM 1647 N N . GLY A 1 213 ? 18.837 -12.046 -22.930 1.00 86.12 213 GLY A N 1
ATOM 1648 C CA . GLY A 1 213 ? 20.082 -12.665 -22.468 1.00 86.12 213 GLY A CA 1
ATOM 1649 C C . GLY A 1 213 ? 20.676 -11.999 -21.224 1.00 86.12 213 GLY A C 1
ATOM 1650 O O . GLY A 1 213 ? 21.897 -11.899 -21.108 1.00 86.12 213 GLY A O 1
ATOM 1651 N N . VAL A 1 214 ? 19.822 -11.512 -20.323 1.00 88.38 214 VAL A N 1
ATOM 1652 C CA . VAL A 1 214 ? 20.187 -10.835 -19.070 1.00 88.38 214 VAL A CA 1
ATOM 1653 C C . VAL A 1 214 ? 19.837 -11.732 -17.886 1.00 88.38 214 VAL A C 1
ATOM 1655 O O . VAL A 1 214 ? 18.859 -12.477 -17.922 1.00 88.38 214 VAL A O 1
ATOM 1658 N N . ARG A 1 215 ? 20.622 -11.663 -16.807 1.00 84.25 215 ARG A N 1
ATOM 1659 C CA . ARG A 1 215 ? 20.274 -12.358 -15.563 1.00 84.25 215 ARG A CA 1
ATOM 1660 C C . ARG A 1 215 ? 19.084 -11.658 -14.880 1.00 84.25 215 ARG A C 1
ATOM 1662 O O . ARG A 1 215 ? 19.210 -10.476 -14.563 1.00 84.25 215 ARG A O 1
ATOM 1669 N N . PRO A 1 216 ? 17.959 -12.351 -14.624 1.00 84.38 216 PRO A N 1
ATOM 1670 C CA . PRO A 1 216 ? 16.823 -11.744 -13.939 1.00 84.38 216 PRO A CA 1
ATOM 1671 C C . PRO A 1 216 ? 17.155 -11.441 -12.468 1.00 84.38 216 PRO A C 1
ATOM 1673 O O . PRO A 1 216 ? 18.026 -12.104 -11.888 1.00 84.38 216 PRO A O 1
ATOM 1676 N N . PRO A 1 217 ? 16.458 -10.470 -11.850 1.00 84.69 217 PRO A N 1
ATOM 1677 C CA . PRO A 1 217 ? 16.565 -10.222 -10.420 1.00 84.69 217 PRO A CA 1
ATOM 1678 C C . PRO A 1 217 ? 16.098 -11.445 -9.625 1.00 84.69 217 PRO A C 1
ATOM 1680 O O . PRO A 1 217 ? 15.162 -12.146 -10.023 1.00 84.69 217 PRO A O 1
ATOM 1683 N N . ASP A 1 218 ? 16.745 -11.687 -8.487 1.00 86.12 218 ASP A N 1
ATOM 1684 C CA . ASP A 1 218 ? 16.312 -12.721 -7.553 1.00 86.12 218 ASP A CA 1
ATOM 1685 C C . ASP A 1 218 ? 15.021 -12.271 -6.862 1.00 86.12 218 ASP A C 1
ATOM 1687 O O . ASP A 1 218 ? 14.997 -11.264 -6.156 1.00 86.12 218 ASP A O 1
ATOM 1691 N N . THR A 1 219 ? 13.932 -12.988 -7.130 1.00 86.81 219 THR A N 1
ATOM 1692 C CA . THR A 1 219 ? 12.600 -12.686 -6.591 1.00 86.81 219 THR A CA 1
ATOM 1693 C C . THR A 1 219 ? 11.929 -13.915 -5.985 1.00 86.81 219 THR A C 1
ATOM 1695 O O . THR A 1 219 ? 10.716 -13.909 -5.782 1.00 86.81 219 THR A O 1
ATOM 1698 N N . GLU A 1 220 ? 12.679 -14.978 -5.671 1.00 88.12 220 GLU A N 1
ATOM 1699 C CA . GLU A 1 220 ? 12.104 -16.221 -5.129 1.00 88.12 220 GLU A CA 1
ATOM 1700 C C . GLU A 1 220 ? 11.389 -15.993 -3.789 1.00 88.12 220 GLU A C 1
ATOM 1702 O O . GLU A 1 220 ? 10.253 -16.431 -3.599 1.00 88.12 220 GLU A O 1
ATOM 1707 N N . GLU A 1 221 ? 12.001 -15.236 -2.877 1.00 88.75 221 GLU A N 1
ATOM 1708 C CA . GLU A 1 221 ? 11.384 -14.924 -1.582 1.00 88.75 221 GLU A CA 1
ATOM 1709 C C . GLU A 1 221 ? 10.111 -14.083 -1.747 1.00 88.75 221 GLU A C 1
ATOM 1711 O O . GLU A 1 221 ? 9.074 -14.391 -1.153 1.00 88.75 221 GLU A O 1
ATOM 1716 N N . ALA A 1 222 ? 10.155 -13.062 -2.606 1.00 89.62 222 ALA A N 1
ATOM 1717 C CA . ALA A 1 222 ? 9.025 -12.170 -2.844 1.00 89.62 222 ALA A CA 1
ATOM 1718 C C . ALA A 1 222 ? 7.869 -12.852 -3.593 1.00 89.62 222 ALA A C 1
ATOM 1720 O O . ALA A 1 222 ? 6.702 -12.584 -3.308 1.00 89.62 222 ALA A O 1
ATOM 1721 N N . THR A 1 223 ? 8.168 -13.759 -4.524 1.00 91.81 223 THR A N 1
ATOM 1722 C CA . THR A 1 223 ? 7.150 -14.565 -5.215 1.00 91.81 223 THR A CA 1
ATOM 1723 C C . THR A 1 223 ? 6.523 -15.584 -4.272 1.00 91.81 223 THR A C 1
ATOM 1725 O O . THR A 1 223 ? 5.298 -15.659 -4.215 1.00 91.81 223 THR A O 1
ATOM 1728 N N . SER A 1 224 ? 7.314 -16.271 -3.439 1.00 93.19 224 SER A N 1
ATOM 1729 C CA . SER A 1 224 ? 6.771 -17.151 -2.393 1.00 93.19 224 SER A CA 1
ATOM 1730 C C . SER A 1 224 ? 5.882 -16.388 -1.408 1.00 93.19 224 SER A C 1
ATOM 1732 O O . SER A 1 224 ? 4.837 -16.878 -0.972 1.00 93.19 224 SER A O 1
ATOM 1734 N N . LEU A 1 225 ? 6.282 -15.166 -1.053 1.00 92.81 225 LEU A N 1
ATOM 1735 C CA . LEU A 1 225 ? 5.475 -14.297 -0.213 1.00 92.81 225 LEU A CA 1
ATOM 1736 C C . LEU A 1 225 ? 4.167 -13.900 -0.912 1.00 92.81 225 LEU A C 1
ATOM 1738 O O . LEU A 1 225 ? 3.100 -13.999 -0.306 1.00 92.81 225 LEU A O 1
ATOM 1742 N N . ALA A 1 226 ? 4.228 -13.497 -2.181 1.00 93.31 226 ALA A N 1
ATOM 1743 C CA . ALA A 1 226 ? 3.054 -13.135 -2.965 1.00 93.31 226 ALA A CA 1
ATOM 1744 C C . ALA A 1 226 ? 2.065 -14.302 -3.100 1.00 93.31 226 ALA A C 1
ATOM 1746 O O . ALA A 1 226 ? 0.872 -14.096 -2.902 1.00 93.31 226 ALA A O 1
ATOM 1747 N N . GLU A 1 227 ? 2.534 -15.529 -3.342 1.00 94.69 227 GLU A N 1
ATOM 1748 C CA . GLU A 1 227 ? 1.681 -16.727 -3.384 1.00 94.69 227 GLU A CA 1
ATOM 1749 C C . GLU A 1 227 ? 0.870 -16.894 -2.093 1.00 94.69 227 GLU A C 1
ATOM 1751 O O . GLU A 1 227 ? -0.349 -17.054 -2.140 1.00 94.69 227 GLU A O 1
ATOM 1756 N N . LYS A 1 228 ? 1.517 -16.747 -0.930 1.00 93.44 228 LYS A N 1
ATOM 1757 C CA . LYS A 1 228 ? 0.824 -16.785 0.370 1.00 93.44 228 LYS A CA 1
ATOM 1758 C C . LYS A 1 228 ? -0.186 -15.649 0.511 1.00 93.44 228 LYS A C 1
ATOM 1760 O O . LYS A 1 228 ? -1.253 -15.836 1.091 1.00 93.44 228 LYS A O 1
ATOM 1765 N N . MET A 1 229 ? 0.145 -14.460 0.007 1.00 94.06 229 MET A N 1
ATOM 1766 C CA . MET A 1 229 ? -0.716 -13.283 0.124 1.00 94.06 229 MET A CA 1
ATOM 1767 C C . MET A 1 229 ? -1.930 -13.321 -0.805 1.00 94.06 229 MET A C 1
ATOM 1769 O O . MET A 1 229 ? -2.934 -12.688 -0.493 1.00 94.06 229 MET A O 1
ATOM 1773 N N . VAL A 1 230 ? -1.905 -14.095 -1.893 1.00 91.50 230 VAL A N 1
ATOM 1774 C CA . VAL A 1 230 ? -3.101 -14.347 -2.719 1.00 91.50 230 VAL A CA 1
ATOM 1775 C C . VAL A 1 230 ? -4.184 -15.075 -1.912 1.00 91.50 230 VAL A C 1
ATOM 1777 O O . VAL A 1 230 ? -5.373 -14.791 -2.073 1.00 91.50 230 VAL A O 1
ATOM 1780 N N . GLU A 1 231 ? -3.780 -15.954 -0.994 1.00 89.31 231 GLU A N 1
ATOM 1781 C CA . GLU A 1 231 ? -4.675 -16.773 -0.166 1.00 89.31 231 GLU A CA 1
ATOM 1782 C C . GLU A 1 231 ? -4.912 -16.199 1.242 1.00 89.31 231 GLU A C 1
ATOM 1784 O O . GLU A 1 231 ? -5.589 -16.821 2.063 1.00 89.31 231 GLU A O 1
ATOM 1789 N N . VAL A 1 232 ? -4.393 -15.000 1.538 1.00 91.00 232 VAL A N 1
ATOM 1790 C CA . VAL A 1 232 ? -4.485 -14.385 2.873 1.00 91.00 232 VAL A CA 1
ATOM 1791 C C . VAL A 1 232 ? -5.935 -14.286 3.346 1.00 91.00 232 VAL A C 1
ATOM 1793 O O . VAL A 1 232 ? -6.805 -13.821 2.609 1.00 91.00 232 VAL A O 1
ATOM 1796 N N . THR A 1 233 ? -6.225 -14.713 4.574 1.00 87.50 233 THR A N 1
ATOM 1797 C CA . THR A 1 233 ? -7.588 -14.744 5.127 1.00 87.50 233 THR A CA 1
ATOM 1798 C C . THR A 1 233 ? -7.957 -13.436 5.836 1.00 87.50 233 THR A C 1
ATOM 1800 O O . THR A 1 233 ? -7.123 -12.557 6.058 1.00 87.50 233 THR A O 1
ATOM 1803 N N . SER A 1 234 ? -9.230 -13.300 6.226 1.00 84.56 234 SER A N 1
ATOM 1804 C CA . SER A 1 234 ? -9.740 -12.154 7.000 1.00 84.56 234 SER A CA 1
ATOM 1805 C C . SER A 1 234 ? -9.140 -12.026 8.406 1.00 84.56 234 SER A C 1
ATOM 1807 O O . SER A 1 234 ? -9.290 -10.984 9.047 1.00 84.56 234 SER A O 1
ATOM 1809 N N . GLU A 1 235 ? -8.456 -13.065 8.884 1.00 85.38 235 GLU A N 1
ATOM 1810 C CA . GLU A 1 235 ? -7.821 -13.109 10.203 1.00 85.38 235 GLU A CA 1
ATOM 1811 C C . GLU A 1 235 ? -6.487 -12.353 10.246 1.00 85.38 235 GLU A C 1
ATOM 1813 O O . GLU A 1 235 ? -6.003 -12.035 11.329 1.00 85.38 235 GLU A O 1
ATOM 1818 N N . ALA A 1 236 ? -5.908 -12.001 9.093 1.00 86.19 236 ALA A N 1
ATOM 1819 C CA . ALA A 1 236 ? -4.660 -11.246 9.048 1.00 86.19 236 ALA A CA 1
ATOM 1820 C C . ALA A 1 236 ? -4.776 -9.913 9.808 1.00 86.19 236 ALA A C 1
ATOM 1822 O O . ALA A 1 236 ? -5.778 -9.199 9.698 1.00 86.19 236 ALA A O 1
ATOM 1823 N N . SER A 1 237 ? -3.750 -9.566 10.586 1.00 86.94 237 SER A N 1
ATOM 1824 C CA . SER A 1 237 ? -3.713 -8.300 11.321 1.00 86.94 237 SER A CA 1
ATOM 1825 C C . SER A 1 237 ? -3.434 -7.122 10.382 1.00 86.94 237 SER A C 1
ATOM 1827 O O . SER A 1 237 ? -2.829 -7.281 9.320 1.00 86.94 237 SER A O 1
ATOM 1829 N N . TRP A 1 238 ? -3.839 -5.915 10.782 1.00 85.25 238 TRP A N 1
ATOM 1830 C CA . TRP A 1 238 ? -3.542 -4.690 10.031 1.00 85.25 238 TRP A CA 1
ATOM 1831 C C . TRP A 1 238 ? -2.040 -4.431 9.871 1.00 85.25 238 TRP A C 1
ATOM 1833 O O . TRP A 1 238 ? -1.606 -3.968 8.816 1.00 85.25 238 TRP A O 1
ATOM 1843 N N . GLU A 1 239 ? -1.242 -4.788 10.879 1.00 83.56 239 GLU A N 1
ATOM 1844 C CA . GLU A 1 239 ? 0.220 -4.720 10.814 1.00 83.56 239 GLU A CA 1
ATOM 1845 C C . GLU A 1 239 ? 0.772 -5.635 9.717 1.00 83.56 239 GLU A C 1
ATOM 1847 O O . GLU A 1 239 ? 1.569 -5.187 8.894 1.00 83.56 239 GLU A O 1
ATOM 1852 N N . SER A 1 240 ? 0.303 -6.888 9.650 1.00 87.56 240 SER A N 1
ATOM 1853 C CA . SER A 1 240 ? 0.697 -7.824 8.593 1.00 87.56 240 SER A CA 1
ATOM 1854 C C . SER A 1 240 ? 0.258 -7.340 7.213 1.00 87.56 240 SER A C 1
ATOM 1856 O O . SER A 1 240 ? 1.068 -7.337 6.291 1.00 87.56 240 SER A O 1
ATOM 1858 N N . ILE A 1 241 ? -0.990 -6.878 7.069 1.00 88.94 241 ILE A N 1
ATOM 1859 C CA . ILE A 1 241 ? -1.504 -6.350 5.795 1.00 88.94 241 ILE A CA 1
ATOM 1860 C C . ILE A 1 241 ? -0.633 -5.183 5.314 1.00 88.94 241 ILE A C 1
ATOM 1862 O O . ILE A 1 241 ? -0.202 -5.174 4.165 1.00 88.94 241 ILE A O 1
ATOM 1866 N N . SER A 1 242 ? -0.340 -4.219 6.191 1.00 84.25 242 SER A N 1
ATOM 1867 C CA . SER A 1 242 ? 0.463 -3.041 5.847 1.00 84.25 242 SER A CA 1
ATOM 1868 C C . SER A 1 242 ? 1.909 -3.395 5.494 1.00 84.25 242 SER A C 1
ATOM 1870 O O . SER A 1 242 ? 2.445 -2.878 4.512 1.00 84.25 242 SER A O 1
ATOM 1872 N N . TYR A 1 243 ? 2.533 -4.288 6.269 1.00 88.75 243 TYR A N 1
ATOM 1873 C CA . TYR A 1 243 ? 3.890 -4.761 6.010 1.00 88.75 243 TYR A CA 1
ATOM 1874 C C . TYR A 1 243 ? 3.989 -5.436 4.638 1.00 88.75 243 TYR A C 1
ATOM 1876 O O . TYR A 1 243 ? 4.783 -5.010 3.801 1.00 88.75 243 TYR A O 1
ATOM 1884 N N . TYR A 1 244 ? 3.136 -6.429 4.376 1.00 91.12 244 TYR A N 1
ATOM 1885 C CA . TYR A 1 244 ? 3.178 -7.172 3.119 1.00 91.12 244 TYR A CA 1
ATOM 1886 C C . TYR A 1 244 ? 2.786 -6.316 1.918 1.00 91.12 244 TYR A C 1
ATOM 1888 O O . TYR A 1 244 ? 3.383 -6.466 0.858 1.00 91.12 244 TYR A O 1
ATOM 1896 N N . GLN A 1 245 ? 1.842 -5.381 2.071 1.00 89.25 245 GLN A N 1
ATOM 1897 C CA . GLN A 1 245 ? 1.507 -4.449 0.995 1.00 89.25 245 GLN A CA 1
ATOM 1898 C C . GLN A 1 245 ? 2.744 -3.666 0.549 1.00 89.25 245 GLN A C 1
ATOM 1900 O O . GLN A 1 245 ? 3.032 -3.605 -0.643 1.00 89.25 245 GLN A O 1
ATOM 1905 N N . ARG A 1 246 ? 3.490 -3.103 1.506 1.00 88.50 246 ARG A N 1
ATOM 1906 C CA . ARG A 1 246 ? 4.690 -2.312 1.222 1.00 88.50 246 ARG A CA 1
ATOM 1907 C C . ARG A 1 246 ? 5.774 -3.148 0.551 1.00 88.50 246 ARG A C 1
ATOM 1909 O O . ARG A 1 246 ? 6.317 -2.721 -0.460 1.00 88.50 246 ARG A O 1
ATOM 1916 N N . GLU A 1 247 ? 6.045 -4.332 1.093 1.00 91.50 247 GLU A N 1
ATOM 1917 C CA . GLU A 1 247 ? 7.070 -5.244 0.575 1.00 91.50 247 GLU A CA 1
ATOM 1918 C C . GLU A 1 247 ? 6.781 -5.652 -0.880 1.00 91.50 247 GLU A C 1
ATOM 1920 O O . GLU A 1 247 ? 7.648 -5.592 -1.758 1.00 91.50 247 GLU A O 1
ATOM 1925 N N . LEU A 1 248 ? 5.524 -6.013 -1.163 1.00 93.06 248 LEU A N 1
ATOM 1926 C CA . LEU A 1 248 ? 5.095 -6.399 -2.504 1.00 93.06 248 LEU A CA 1
ATOM 1927 C C . LEU A 1 248 ? 5.088 -5.207 -3.470 1.00 93.06 248 LEU A C 1
ATOM 1929 O O . LEU A 1 248 ? 5.476 -5.367 -4.624 1.00 93.06 248 LEU A O 1
ATOM 1933 N N . GLU A 1 249 ? 4.673 -4.015 -3.034 1.00 92.69 249 GLU A N 1
ATOM 1934 C CA . GLU A 1 249 ? 4.705 -2.803 -3.864 1.00 92.69 249 GLU A CA 1
ATOM 1935 C C . GLU A 1 249 ? 6.132 -2.372 -4.213 1.00 92.69 249 GLU A C 1
ATOM 1937 O O . GLU A 1 249 ? 6.401 -2.017 -5.364 1.00 92.69 249 GLU A O 1
ATOM 1942 N N . GLU A 1 250 ? 7.050 -2.421 -3.247 1.00 92.00 250 GLU A N 1
ATOM 1943 C CA . GLU A 1 250 ? 8.457 -2.093 -3.466 1.00 92.00 250 GLU A CA 1
ATOM 1944 C C . GLU A 1 250 ? 9.098 -3.073 -4.451 1.00 92.00 250 GLU A C 1
ATOM 1946 O O . GLU A 1 250 ? 9.710 -2.650 -5.433 1.00 92.00 250 GLU A O 1
ATOM 1951 N N . THR A 1 251 ? 8.865 -4.374 -4.269 1.00 92.75 251 THR A N 1
ATOM 1952 C CA . THR A 1 251 ? 9.374 -5.395 -5.192 1.00 92.75 251 THR A CA 1
ATOM 1953 C C . THR A 1 251 ? 8.761 -5.255 -6.586 1.00 92.75 251 THR A C 1
ATOM 1955 O O . THR A 1 251 ? 9.459 -5.331 -7.598 1.00 92.75 251 THR A O 1
ATOM 1958 N N . LEU A 1 252 ? 7.453 -4.999 -6.673 1.00 93.06 252 LEU A N 1
ATOM 1959 C CA . LEU A 1 252 ? 6.771 -4.777 -7.948 1.00 93.06 252 LEU A CA 1
ATOM 1960 C C . LEU A 1 252 ? 7.350 -3.562 -8.683 1.00 93.06 252 LEU A C 1
ATOM 1962 O O . LEU A 1 252 ? 7.504 -3.591 -9.905 1.00 93.06 252 LEU A O 1
ATOM 1966 N N . LYS A 1 253 ? 7.691 -2.498 -7.950 1.00 93.19 253 LYS A N 1
ATOM 1967 C CA . LYS A 1 253 ? 8.373 -1.333 -8.513 1.00 93.19 253 LYS A CA 1
ATOM 1968 C C . LYS A 1 253 ? 9.758 -1.707 -9.046 1.00 93.19 253 LYS A C 1
ATOM 1970 O O . LYS A 1 253 ? 10.050 -1.379 -10.190 1.00 93.19 253 LYS A O 1
ATOM 1975 N N . GLN A 1 254 ? 10.563 -2.440 -8.276 1.00 91.12 254 GLN A N 1
ATOM 1976 C CA . GLN A 1 254 ? 11.886 -2.901 -8.718 1.00 91.12 254 GLN A CA 1
ATOM 1977 C C . GLN A 1 254 ? 11.806 -3.749 -9.998 1.00 91.12 254 GLN A C 1
ATOM 1979 O O . GLN A 1 254 ? 12.603 -3.555 -10.916 1.00 91.12 254 GLN A O 1
ATOM 1984 N N . LEU A 1 255 ? 10.812 -4.639 -10.103 1.00 92.44 255 LEU A N 1
ATOM 1985 C CA . LEU A 1 255 ? 10.566 -5.441 -11.307 1.00 92.44 255 LEU A CA 1
ATOM 1986 C C . LEU A 1 255 ? 10.227 -4.576 -12.529 1.00 92.44 255 LEU A C 1
ATOM 1988 O O . LEU A 1 255 ? 10.752 -4.815 -13.617 1.00 92.44 255 LEU A O 1
ATOM 1992 N N . ARG A 1 256 ? 9.382 -3.554 -12.358 1.00 92.00 256 ARG A N 1
ATOM 1993 C CA . ARG A 1 256 ? 9.036 -2.611 -13.435 1.00 92.00 256 ARG A CA 1
ATOM 1994 C C . ARG A 1 256 ? 10.240 -1.784 -13.872 1.00 92.00 256 ARG A C 1
ATOM 1996 O O . ARG A 1 256 ? 10.509 -1.692 -15.065 1.00 92.00 256 ARG A O 1
ATOM 2003 N N . ASP A 1 257 ? 11.000 -1.259 -12.918 1.00 89.50 257 ASP A N 1
ATOM 2004 C CA . ASP A 1 257 ? 12.215 -0.495 -13.201 1.00 89.50 257 ASP A CA 1
ATOM 2005 C C . ASP A 1 257 ? 13.255 -1.372 -13.937 1.00 89.50 257 ASP A C 1
ATOM 2007 O O . ASP A 1 257 ? 13.940 -0.913 -14.856 1.00 89.50 257 ASP A O 1
ATOM 2011 N N . PHE A 1 258 ? 13.352 -2.661 -13.588 1.00 90.25 258 PHE A N 1
ATOM 2012 C CA . PHE A 1 258 ? 14.214 -3.619 -14.283 1.00 90.25 258 PHE A CA 1
ATOM 2013 C C . PHE A 1 258 ? 13.730 -3.903 -15.713 1.00 90.25 258 PHE A C 1
ATOM 2015 O O . PHE A 1 258 ? 14.530 -3.937 -16.648 1.00 90.25 258 PHE A O 1
ATOM 2022 N N . LYS A 1 259 ? 12.419 -4.042 -15.921 1.00 88.44 259 LYS A N 1
ATOM 2023 C CA . LYS A 1 259 ? 11.824 -4.184 -17.258 1.00 88.44 259 LYS A CA 1
ATOM 2024 C C . LYS A 1 259 ? 12.107 -2.986 -18.162 1.00 88.44 259 LYS A C 1
ATOM 2026 O O . LYS A 1 259 ? 12.477 -3.159 -19.327 1.00 88.44 259 LYS A O 1
ATOM 2031 N N . ASP A 1 260 ? 12.013 -1.779 -17.616 1.00 87.44 260 ASP A N 1
ATOM 2032 C CA . ASP A 1 260 ? 12.392 -0.558 -18.325 1.00 87.44 260 ASP A CA 1
ATOM 2033 C C . ASP A 1 260 ? 13.887 -0.567 -18.685 1.00 87.44 260 ASP A C 1
ATOM 2035 O O . ASP A 1 260 ? 14.269 -0.179 -19.791 1.00 87.44 260 ASP A O 1
ATOM 2039 N N . SER A 1 261 ? 14.742 -1.065 -17.785 1.00 86.19 261 SER A N 1
ATOM 2040 C CA . SER A 1 261 ? 16.173 -1.262 -18.051 1.00 86.19 261 SER A CA 1
ATOM 2041 C C . SER A 1 261 ? 16.434 -2.252 -19.195 1.00 86.19 261 SER A C 1
ATOM 2043 O O . SER A 1 261 ? 17.322 -2.012 -20.012 1.00 86.19 261 SER A O 1
ATOM 2045 N N . MET A 1 262 ? 15.662 -3.337 -19.312 1.00 87.38 262 MET A N 1
ATOM 2046 C CA . MET A 1 262 ? 15.788 -4.277 -20.437 1.00 87.38 262 MET A CA 1
ATOM 2047 C C . MET A 1 262 ? 15.413 -3.627 -21.772 1.00 87.38 262 MET A C 1
ATOM 2049 O O . MET A 1 262 ? 16.142 -3.765 -22.751 1.00 87.38 262 MET A O 1
ATOM 2053 N N . SER A 1 263 ? 14.341 -2.831 -21.791 1.00 84.31 263 SER A N 1
ATOM 2054 C CA . SER A 1 263 ? 13.941 -2.068 -22.984 1.00 84.31 263 SER A CA 1
ATOM 2055 C C . SER A 1 263 ? 15.041 -1.088 -23.422 1.00 84.31 263 SER A C 1
ATOM 2057 O O . SER A 1 263 ? 15.320 -0.919 -24.607 1.00 84.31 263 SER A O 1
ATOM 2059 N N . ARG A 1 264 ? 15.731 -0.465 -22.457 1.00 87.44 264 ARG A N 1
ATOM 2060 C CA . ARG A 1 264 ? 16.894 0.406 -22.705 1.00 87.44 264 ARG A CA 1
ATOM 2061 C C . ARG A 1 264 ? 18.099 -0.360 -23.252 1.00 87.44 264 ARG A C 1
ATOM 2063 O O . ARG A 1 264 ? 18.784 0.142 -24.140 1.00 87.44 264 ARG A O 1
ATOM 2070 N N . LEU A 1 265 ? 18.350 -1.572 -22.758 1.00 88.50 265 LEU A N 1
ATOM 2071 C CA . LEU A 1 265 ? 19.415 -2.431 -23.272 1.00 88.50 265 LEU A CA 1
ATOM 2072 C C . LEU A 1 265 ? 19.190 -2.790 -24.744 1.00 88.50 265 LEU A C 1
ATOM 2074 O O . LEU A 1 265 ? 20.142 -2.784 -25.523 1.00 88.50 265 LEU A O 1
ATOM 2078 N N . GLU A 1 266 ? 17.947 -3.072 -25.142 1.00 83.69 266 GLU A N 1
ATOM 2079 C CA . GLU A 1 266 ? 17.621 -3.304 -26.550 1.00 83.69 266 GLU A CA 1
ATOM 2080 C C . GLU A 1 266 ? 18.007 -2.095 -27.411 1.00 83.69 266 GLU A C 1
ATOM 2082 O O . GLU A 1 266 ? 18.645 -2.280 -28.445 1.00 83.69 266 GLU A O 1
ATOM 2087 N N . VAL A 1 267 ? 17.727 -0.864 -26.969 1.00 85.81 267 VAL A N 1
ATOM 2088 C CA . VAL A 1 267 ? 18.150 0.359 -27.681 1.00 85.81 267 VAL A CA 1
ATOM 2089 C C . VAL A 1 267 ? 19.672 0.415 -27.845 1.00 85.81 267 VAL A C 1
ATOM 2091 O O . VAL A 1 267 ? 20.159 0.628 -28.955 1.00 85.81 267 VAL A O 1
ATOM 2094 N N . LEU A 1 268 ? 20.436 0.165 -26.776 1.00 86.44 268 LEU A N 1
ATOM 2095 C CA . LEU A 1 268 ? 21.903 0.149 -26.847 1.00 86.44 268 LEU A CA 1
ATOM 2096 C C . LEU A 1 268 ? 22.432 -0.920 -27.813 1.00 86.44 268 LEU A C 1
ATOM 2098 O O . LEU A 1 268 ? 23.396 -0.666 -28.533 1.00 86.44 268 LEU A O 1
ATOM 2102 N N . ARG A 1 269 ? 21.790 -2.093 -27.876 1.00 87.88 269 ARG A N 1
ATOM 2103 C CA . ARG A 1 269 ? 22.150 -3.154 -28.831 1.00 87.88 269 ARG A CA 1
ATOM 2104 C C . ARG A 1 269 ? 21.901 -2.740 -30.279 1.00 87.88 269 ARG A C 1
ATOM 2106 O O . ARG A 1 269 ? 22.775 -2.959 -31.110 1.00 87.88 269 ARG A O 1
ATOM 2113 N N . HIS A 1 270 ? 20.770 -2.096 -30.571 1.00 85.88 270 HIS A N 1
ATOM 2114 C CA . HIS A 1 270 ? 20.503 -1.560 -31.911 1.00 85.88 270 HIS A CA 1
ATOM 2115 C C . HIS A 1 270 ? 21.560 -0.525 -32.315 1.00 85.88 270 HIS A C 1
ATOM 2117 O O . HIS A 1 270 ? 22.012 -0.506 -33.459 1.00 85.88 270 HIS A O 1
ATOM 2123 N N . ILE A 1 271 ? 22.001 0.307 -31.366 1.00 84.81 271 ILE A N 1
ATOM 2124 C CA . ILE A 1 271 ? 23.076 1.272 -31.602 1.00 84.81 271 ILE A CA 1
ATOM 2125 C C . ILE A 1 271 ? 24.405 0.559 -31.882 1.00 84.81 271 ILE A C 1
ATOM 2127 O O . ILE A 1 271 ? 25.076 0.929 -32.843 1.00 84.81 271 ILE A O 1
ATOM 2131 N N . ASP A 1 272 ? 24.788 -0.459 -31.102 1.00 88.25 272 ASP A N 1
ATOM 2132 C CA . ASP A 1 272 ? 26.024 -1.229 -31.341 1.00 88.25 272 ASP A CA 1
ATOM 2133 C C . ASP A 1 272 ? 26.003 -1.898 -32.726 1.00 88.25 272 ASP A C 1
ATOM 2135 O O . ASP A 1 272 ? 26.972 -1.802 -33.479 1.00 88.25 272 ASP A O 1
ATOM 2139 N N . GLU A 1 273 ? 24.872 -2.490 -33.117 1.00 87.38 273 GLU A N 1
ATOM 2140 C CA . GLU A 1 273 ? 24.683 -3.090 -34.444 1.00 87.38 273 GLU A CA 1
ATOM 2141 C C . GLU A 1 273 ? 24.804 -2.054 -35.574 1.00 87.38 273 GLU A C 1
ATOM 2143 O O . GLU A 1 273 ? 25.497 -2.294 -36.570 1.00 87.38 273 GLU A O 1
ATOM 2148 N N . ALA A 1 274 ? 24.193 -0.877 -35.413 1.00 83.25 274 ALA A N 1
ATOM 2149 C CA . ALA A 1 274 ? 24.283 0.208 -36.385 1.00 83.25 274 ALA A CA 1
ATOM 2150 C C . ALA A 1 274 ? 25.713 0.765 -36.490 1.00 83.25 274 ALA A C 1
ATOM 2152 O O . ALA A 1 274 ? 26.219 0.988 -37.594 1.00 83.25 274 ALA A O 1
ATOM 2153 N N . VAL A 1 275 ? 26.408 0.935 -35.361 1.00 86.38 275 VAL A N 1
ATOM 2154 C CA . VAL A 1 275 ? 27.822 1.336 -35.322 1.00 86.38 275 VAL A CA 1
ATOM 2155 C C . VAL A 1 275 ? 28.691 0.306 -36.047 1.00 86.38 275 VAL A C 1
ATOM 2157 O O . VAL A 1 275 ? 29.562 0.679 -36.843 1.00 86.38 275 VAL A O 1
ATOM 2160 N N . ASP A 1 276 ? 28.451 -0.987 -35.834 1.00 86.25 276 ASP A N 1
ATOM 2161 C CA . ASP A 1 276 ? 29.197 -2.075 -36.475 1.00 86.25 276 ASP A CA 1
ATOM 2162 C C . ASP A 1 276 ? 28.978 -2.090 -37.980 1.00 86.25 276 ASP A C 1
ATOM 2164 O O . ASP A 1 276 ? 29.939 -2.182 -38.754 1.00 86.25 276 ASP A O 1
ATOM 2168 N N . TYR A 1 277 ? 27.735 -1.891 -38.407 1.00 83.94 277 TYR A N 1
ATOM 2169 C CA . TYR A 1 277 ? 27.408 -1.744 -39.812 1.00 83.94 277 TYR A CA 1
ATOM 2170 C C . TYR A 1 277 ? 28.125 -0.539 -40.434 1.00 83.94 277 TYR A C 1
ATOM 2172 O O . TYR A 1 277 ? 28.885 -0.706 -41.394 1.00 83.94 277 TYR A O 1
ATOM 2180 N N . VAL A 1 278 ? 27.952 0.660 -39.866 1.00 83.38 278 VAL A N 1
ATOM 2181 C CA . VAL A 1 278 ? 28.543 1.909 -40.373 1.00 83.38 278 VAL A CA 1
ATOM 2182 C C . VAL A 1 278 ? 30.062 1.787 -40.463 1.00 83.38 278 VAL A C 1
ATOM 2184 O O . VAL A 1 278 ? 30.638 2.045 -41.517 1.00 83.38 278 VAL A O 1
ATOM 2187 N N . THR A 1 279 ? 30.722 1.321 -39.404 1.00 82.94 279 THR A N 1
ATOM 2188 C CA . THR A 1 279 ? 32.188 1.190 -39.372 1.00 82.94 279 THR A CA 1
ATOM 2189 C C . THR A 1 279 ? 32.731 0.102 -40.303 1.00 82.94 279 THR A C 1
ATOM 2191 O O . THR A 1 279 ? 33.885 0.193 -40.726 1.00 82.94 279 THR A O 1
ATOM 2194 N N . SER A 1 280 ? 31.933 -0.915 -40.651 1.00 83.94 280 SER A N 1
ATOM 2195 C CA . SER A 1 280 ? 32.311 -1.931 -41.647 1.00 83.94 280 SER A CA 1
ATOM 2196 C C . SER A 1 280 ? 32.225 -1.415 -43.086 1.00 83.94 280 SER A C 1
ATOM 2198 O O . SER A 1 280 ? 33.052 -1.775 -43.925 1.00 83.94 280 SER A O 1
ATOM 2200 N N . LYS A 1 281 ? 31.236 -0.561 -43.373 1.00 81.94 281 LYS A N 1
ATOM 2201 C CA . LYS A 1 281 ? 30.992 0.009 -44.704 1.00 81.94 281 LYS A CA 1
ATOM 2202 C C . LYS A 1 281 ? 31.808 1.268 -44.969 1.00 81.94 281 LYS A C 1
ATOM 2204 O O . LYS A 1 281 ? 32.098 1.564 -46.123 1.00 81.94 281 LYS A O 1
ATOM 2209 N N . LEU A 1 282 ? 32.176 1.981 -43.908 1.00 80.19 282 LEU A N 1
ATOM 2210 C CA . LEU A 1 282 ? 32.865 3.269 -43.936 1.00 80.19 282 LEU A CA 1
ATOM 2211 C C . LEU A 1 282 ? 34.100 3.207 -43.026 1.00 80.19 282 LEU A C 1
ATOM 2213 O O . LEU A 1 282 ? 34.127 3.834 -41.961 1.00 80.19 282 LEU A O 1
ATOM 2217 N N . PRO A 1 283 ? 35.128 2.423 -43.400 1.00 74.88 283 PRO A N 1
ATOM 2218 C CA . PRO A 1 283 ? 36.314 2.215 -42.571 1.00 74.88 283 PRO A CA 1
ATOM 2219 C C . PRO A 1 283 ? 37.082 3.513 -42.273 1.00 74.88 283 PRO A C 1
ATOM 2221 O O . PRO A 1 283 ? 37.822 3.578 -41.298 1.00 74.88 283 PRO A O 1
ATOM 2224 N N . GLU A 1 284 ? 36.894 4.569 -43.057 1.00 75.31 284 GLU A N 1
ATOM 2225 C CA . GLU A 1 284 ? 37.418 5.908 -42.785 1.00 75.31 284 GLU A CA 1
ATOM 2226 C C . GLU A 1 284 ? 36.882 6.542 -41.488 1.00 75.31 284 GLU A C 1
ATOM 2228 O O . GLU A 1 284 ? 37.565 7.385 -40.911 1.00 75.31 284 GLU A O 1
ATOM 2233 N N . LEU A 1 285 ? 35.715 6.114 -40.984 1.00 76.19 285 LEU A N 1
ATOM 2234 C CA . LEU A 1 285 ? 35.129 6.615 -39.733 1.00 76.19 285 LEU A CA 1
ATOM 2235 C C . LEU A 1 285 ? 35.613 5.853 -38.485 1.00 76.19 285 LEU A C 1
ATOM 2237 O O . LEU A 1 285 ? 35.251 6.210 -37.370 1.00 76.19 285 LEU A O 1
ATOM 2241 N N . ARG A 1 286 ? 36.424 4.795 -38.637 1.00 71.31 286 ARG A N 1
ATOM 2242 C CA . ARG A 1 286 ? 36.732 3.845 -37.549 1.00 71.31 286 ARG A CA 1
ATOM 2243 C C . ARG A 1 286 ? 37.523 4.436 -36.382 1.00 71.31 286 ARG A C 1
ATOM 2245 O O . ARG A 1 286 ? 37.385 3.925 -35.282 1.00 71.31 286 ARG A O 1
ATOM 2252 N N . GLY A 1 287 ? 38.368 5.443 -36.614 1.00 73.56 287 GLY A N 1
ATOM 2253 C CA . GLY A 1 287 ? 39.395 5.890 -35.659 1.00 73.56 287 GLY A CA 1
ATOM 2254 C C . GLY A 1 287 ? 38.860 6.185 -34.254 1.00 73.56 287 GLY A C 1
ATOM 2255 O O . GLY A 1 287 ? 39.080 5.409 -33.330 1.00 73.56 287 GLY A O 1
ATOM 2256 N N . GLU A 1 288 ? 38.144 7.297 -34.102 1.00 70.38 288 GLU A N 1
ATOM 2257 C CA . GLU A 1 288 ? 37.625 7.755 -32.802 1.00 70.38 288 GLU A CA 1
ATOM 2258 C C . GLU A 1 288 ? 36.373 6.983 -32.348 1.00 70.38 288 GLU A C 1
ATOM 2260 O O . GLU A 1 288 ? 36.072 6.906 -31.159 1.00 70.38 288 GLU A O 1
ATOM 2265 N N . VAL A 1 289 ? 35.679 6.325 -33.281 1.00 83.31 289 VAL A N 1
ATOM 2266 C CA . VAL A 1 289 ? 34.462 5.539 -33.016 1.00 83.31 289 VAL A CA 1
ATOM 2267 C C . VAL A 1 289 ? 34.759 4.260 -32.221 1.00 83.31 289 VAL A C 1
ATOM 2269 O O . VAL A 1 289 ? 33.896 3.767 -31.499 1.00 83.31 289 VAL A O 1
ATOM 2272 N N . VAL A 1 290 ? 35.988 3.733 -32.283 1.00 84.00 290 VAL A N 1
ATOM 2273 C CA . VAL A 1 290 ? 36.393 2.530 -31.530 1.00 84.00 290 VAL A CA 1
ATOM 2274 C C . VAL A 1 290 ? 36.304 2.729 -30.014 1.00 84.00 290 VAL A C 1
ATOM 2276 O O . VAL A 1 290 ? 35.965 1.788 -29.299 1.00 84.00 290 VAL A O 1
ATOM 2279 N N . GLU A 1 291 ? 36.602 3.925 -29.507 1.00 83.19 291 GLU A N 1
ATOM 2280 C CA . GLU A 1 291 ? 36.554 4.200 -28.068 1.00 83.19 291 GLU A CA 1
ATOM 2281 C C . GLU A 1 291 ? 35.122 4.330 -27.547 1.00 83.19 291 GLU A C 1
ATOM 2283 O O . GLU A 1 291 ? 34.780 3.661 -26.573 1.00 83.19 291 GLU A O 1
ATOM 2288 N N . ALA A 1 292 ? 34.271 5.096 -28.233 1.00 85.19 292 ALA A N 1
ATOM 2289 C CA . ALA A 1 292 ? 32.850 5.189 -27.893 1.00 85.19 292 ALA A CA 1
ATOM 2290 C C . ALA A 1 292 ? 32.156 3.818 -27.991 1.00 85.19 292 ALA A C 1
ATOM 2292 O O . ALA A 1 292 ? 31.400 3.429 -27.104 1.00 85.19 292 ALA A O 1
ATOM 2293 N N . LYS A 1 293 ? 32.499 3.019 -29.012 1.00 87.00 293 LYS A N 1
ATOM 2294 C CA . LYS A 1 293 ? 32.019 1.638 -29.152 1.00 87.00 293 LYS A CA 1
ATOM 2295 C C . LYS A 1 293 ? 32.452 0.740 -27.993 1.00 87.00 293 LYS A C 1
ATOM 2297 O O . LYS A 1 293 ? 31.672 -0.086 -27.535 1.00 87.00 293 LYS A O 1
ATOM 2302 N N . ARG A 1 294 ? 33.696 0.860 -27.523 1.00 88.62 294 ARG A N 1
ATOM 2303 C CA . ARG A 1 294 ? 34.183 0.072 -26.380 1.00 88.62 294 ARG A CA 1
ATOM 2304 C C . ARG A 1 294 ? 33.350 0.364 -25.133 1.00 88.62 294 ARG A C 1
ATOM 2306 O O . ARG A 1 294 ? 32.840 -0.574 -24.540 1.00 88.62 294 ARG A O 1
ATOM 2313 N N . LYS A 1 295 ? 33.132 1.640 -24.812 1.00 85.94 295 LYS A N 1
ATOM 2314 C CA . LYS A 1 295 ? 32.295 2.041 -23.671 1.00 85.94 295 LYS A CA 1
ATOM 2315 C C . LYS A 1 295 ? 30.842 1.579 -23.807 1.00 85.94 295 LYS A C 1
ATOM 2317 O O . LYS A 1 295 ? 30.266 1.105 -22.835 1.00 85.94 295 LYS A O 1
ATOM 2322 N N . LEU A 1 296 ? 30.267 1.663 -25.010 1.00 90.00 296 LEU A N 1
ATOM 2323 C CA . LEU A 1 296 ? 28.933 1.128 -25.294 1.00 90.00 296 LEU A CA 1
ATOM 2324 C C . LEU A 1 296 ? 28.860 -0.380 -25.002 1.00 90.00 296 LEU A C 1
ATOM 2326 O O . LEU A 1 296 ? 27.909 -0.842 -24.376 1.00 90.00 296 LEU A O 1
ATOM 2330 N N . LYS A 1 297 ? 29.880 -1.143 -25.413 1.00 90.56 297 LYS A N 1
ATOM 2331 C CA . LYS A 1 297 ? 29.967 -2.582 -25.130 1.00 90.56 297 LYS A CA 1
ATOM 2332 C C . LYS A 1 297 ? 30.133 -2.880 -23.650 1.00 90.56 297 LYS A C 1
ATOM 2334 O O . LYS A 1 297 ? 29.458 -3.777 -23.158 1.00 90.56 297 LYS A O 1
ATOM 2339 N N . ASP A 1 298 ? 30.974 -2.124 -22.953 1.00 89.81 298 ASP A N 1
ATOM 2340 C CA . ASP A 1 298 ? 31.152 -2.267 -21.507 1.00 89.81 298 ASP A CA 1
ATOM 2341 C C . ASP A 1 298 ? 29.809 -2.049 -20.784 1.00 89.81 298 ASP A C 1
ATOM 2343 O O . ASP A 1 298 ? 29.400 -2.883 -19.980 1.00 89.81 298 ASP A O 1
ATOM 2347 N N . LEU A 1 299 ? 29.050 -1.014 -21.165 1.00 89.00 299 LEU A N 1
ATOM 2348 C CA . LEU A 1 299 ? 27.724 -0.728 -20.608 1.00 89.00 299 LEU A CA 1
ATOM 2349 C C . LEU A 1 299 ? 26.701 -1.847 -20.890 1.00 89.00 299 LEU A C 1
ATOM 2351 O O . LEU A 1 299 ? 25.925 -2.217 -20.008 1.00 89.00 299 LEU A O 1
ATOM 2355 N N . ILE A 1 300 ? 26.707 -2.414 -22.102 1.00 90.12 300 ILE A N 1
ATOM 2356 C CA . ILE A 1 300 ? 25.865 -3.566 -22.471 1.00 90.12 300 ILE A CA 1
ATOM 2357 C C . ILE A 1 300 ? 26.222 -4.798 -21.627 1.00 90.12 300 ILE A C 1
ATOM 2359 O O . ILE A 1 300 ? 25.327 -5.501 -21.159 1.00 90.12 300 ILE A O 1
ATOM 2363 N N . GLU A 1 301 ? 27.510 -5.081 -21.431 1.00 89.81 301 GLU A N 1
ATOM 2364 C CA . GLU A 1 301 ? 27.959 -6.229 -20.638 1.00 89.81 301 GLU A CA 1
ATOM 2365 C C . GLU A 1 301 ? 27.646 -6.060 -19.147 1.00 89.81 301 GLU A C 1
ATOM 2367 O O . GLU A 1 301 ? 27.180 -7.003 -18.508 1.00 89.81 301 GLU A O 1
ATOM 2372 N N . GLU A 1 302 ? 27.806 -4.858 -18.595 1.00 87.69 302 GLU A N 1
ATOM 2373 C CA . GLU A 1 302 ? 27.380 -4.558 -17.227 1.00 87.69 302 GLU A CA 1
ATOM 2374 C C . GLU A 1 302 ? 25.865 -4.741 -17.048 1.00 87.69 302 GLU A C 1
ATOM 2376 O O . GLU A 1 302 ? 25.420 -5.332 -16.060 1.00 87.69 302 GLU A O 1
ATOM 2381 N N . ALA A 1 303 ? 25.059 -4.303 -18.021 1.00 86.81 303 ALA A N 1
ATOM 2382 C CA . ALA A 1 303 ? 23.614 -4.513 -18.001 1.00 86.81 303 ALA A CA 1
ATOM 2383 C C . ALA A 1 303 ? 23.243 -6.004 -18.053 1.00 86.81 303 ALA A C 1
ATOM 2385 O O . ALA A 1 303 ? 22.378 -6.448 -17.300 1.00 86.81 303 ALA A O 1
ATOM 2386 N N . LYS A 1 304 ? 23.941 -6.812 -18.866 1.00 86.19 304 LYS A N 1
ATOM 2387 C CA . LYS A 1 304 ? 23.763 -8.280 -18.894 1.00 86.19 304 LYS A CA 1
ATOM 2388 C C . LYS A 1 304 ? 24.069 -8.945 -17.557 1.00 86.19 304 LYS A C 1
ATOM 2390 O O . LYS A 1 304 ? 23.432 -9.939 -17.205 1.00 86.19 304 LYS A O 1
ATOM 2395 N N . GLN A 1 305 ? 25.021 -8.392 -16.808 1.00 85.69 305 GLN A N 1
ATOM 2396 C CA . GLN A 1 305 ? 25.370 -8.845 -15.463 1.00 85.69 305 GLN A CA 1
ATOM 2397 C C . GLN A 1 305 ? 24.363 -8.397 -14.388 1.00 85.69 305 GLN A C 1
ATOM 2399 O O . GLN A 1 305 ? 24.496 -8.806 -13.236 1.00 85.69 305 GLN A O 1
ATOM 2404 N N . GLY A 1 306 ? 23.3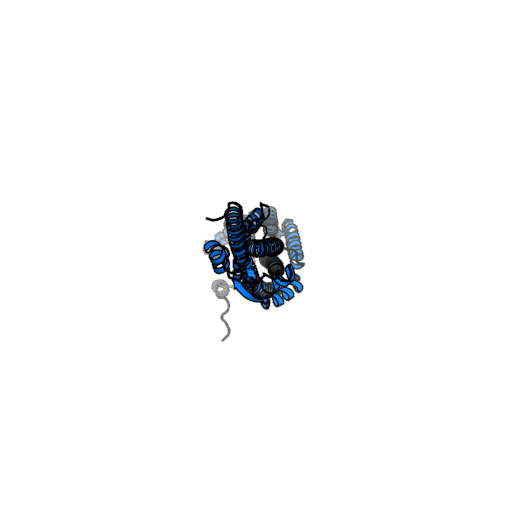38 -7.620 -14.756 1.00 77.56 306 GLY A N 1
ATOM 2405 C CA . GLY A 1 306 ? 22.242 -7.212 -13.876 1.00 77.56 306 GLY A CA 1
ATOM 2406 C C . GLY A 1 306 ? 22.308 -5.758 -13.406 1.00 77.56 306 GLY A C 1
ATOM 2407 O O . GLY A 1 306 ? 21.514 -5.370 -12.550 1.00 77.56 306 GLY A O 1
ATOM 2408 N N . ARG A 1 307 ? 23.222 -4.929 -13.938 1.00 84.56 307 ARG A N 1
ATOM 2409 C CA . ARG A 1 307 ? 23.224 -3.485 -13.652 1.00 84.56 307 ARG A CA 1
ATOM 2410 C C . ARG A 1 307 ? 21.978 -2.832 -14.266 1.00 84.56 307 ARG A C 1
ATOM 2412 O O . ARG A 1 307 ? 21.702 -3.000 -15.451 1.00 84.56 307 ARG A O 1
ATOM 2419 N N . MET A 1 308 ? 21.263 -2.029 -13.477 1.00 85.94 308 MET A N 1
ATOM 2420 C CA . MET A 1 308 ? 20.168 -1.204 -13.995 1.00 85.94 308 MET A CA 1
ATOM 2421 C C . MET A 1 308 ? 20.706 -0.040 -14.832 1.00 85.94 308 MET A C 1
ATOM 2423 O O . MET A 1 308 ? 21.558 0.724 -14.376 1.00 85.94 308 MET A O 1
ATOM 2427 N N . LEU A 1 309 ? 20.160 0.110 -16.036 1.00 85.56 309 LEU A N 1
ATOM 2428 C CA . LEU A 1 309 ? 20.425 1.220 -16.941 1.00 85.56 309 LEU A CA 1
ATOM 2429 C C . LEU A 1 309 ? 19.448 2.355 -16.664 1.00 85.56 309 LEU A C 1
ATOM 2431 O O . LEU A 1 309 ? 18.232 2.186 -16.791 1.00 85.56 309 LEU A O 1
ATOM 2435 N N . SER A 1 310 ? 19.967 3.535 -16.345 1.00 86.62 310 SER A N 1
ATOM 2436 C CA . SER A 1 310 ? 19.174 4.760 -16.306 1.00 86.62 310 SER A CA 1
ATOM 2437 C C . SER A 1 310 ? 18.982 5.337 -17.712 1.00 86.62 310 SER A C 1
ATOM 2439 O O . SER A 1 310 ? 19.700 5.004 -18.654 1.00 86.62 310 SER A O 1
ATOM 2441 N N . SER A 1 311 ? 18.018 6.247 -17.873 1.00 83.94 311 SER A N 1
ATOM 2442 C CA . SER A 1 311 ? 17.885 7.010 -19.121 1.00 83.94 311 SER A CA 1
ATOM 2443 C C . SER A 1 311 ? 19.117 7.875 -19.404 1.00 83.94 311 SER A C 1
ATOM 2445 O O . SER A 1 311 ? 19.453 8.090 -20.562 1.00 83.94 311 SER A O 1
ATOM 2447 N N . SER A 1 312 ? 19.794 8.351 -18.353 1.00 87.50 312 SER A N 1
ATOM 2448 C CA . SER A 1 312 ? 21.016 9.146 -18.481 1.00 87.50 312 SER A CA 1
ATOM 2449 C C . SER A 1 312 ? 22.166 8.318 -19.046 1.00 87.50 312 SER A C 1
ATOM 2451 O O . SER A 1 312 ? 22.863 8.813 -19.921 1.00 87.50 312 SER A O 1
ATOM 2453 N N . ASP A 1 313 ? 22.326 7.065 -18.599 1.00 85.00 313 ASP A N 1
ATOM 2454 C CA . ASP A 1 313 ? 23.379 6.171 -19.107 1.00 85.00 313 ASP A CA 1
ATOM 2455 C C . ASP A 1 313 ? 23.221 5.946 -20.621 1.00 85.00 313 ASP A C 1
ATOM 2457 O O . ASP A 1 313 ? 24.194 5.978 -21.372 1.00 85.00 313 ASP A O 1
ATOM 2461 N N . VAL A 1 314 ? 21.977 5.757 -21.083 1.00 85.06 314 VAL A N 1
ATOM 2462 C CA . VAL A 1 314 ? 21.673 5.578 -22.510 1.00 85.06 314 VAL A CA 1
ATOM 2463 C C . VAL A 1 314 ? 21.931 6.859 -23.298 1.00 85.06 314 VAL A C 1
ATOM 2465 O O . VAL A 1 314 ? 22.593 6.815 -24.331 1.00 85.06 314 VAL A O 1
ATOM 2468 N N . ASP A 1 315 ? 21.432 7.998 -22.817 1.00 84.12 315 ASP A N 1
ATOM 2469 C CA . ASP A 1 315 ? 21.597 9.290 -23.487 1.00 84.12 315 ASP A CA 1
ATOM 2470 C C . ASP A 1 315 ? 23.073 9.710 -23.588 1.00 84.12 315 ASP A C 1
ATOM 2472 O O . ASP A 1 315 ? 23.486 10.266 -24.609 1.00 84.12 315 ASP A O 1
ATOM 2476 N N . GLU A 1 316 ? 23.868 9.438 -22.552 1.00 87.19 316 GLU A N 1
ATOM 2477 C CA . GLU A 1 316 ? 25.308 9.693 -22.539 1.00 87.19 316 GLU A CA 1
ATOM 2478 C C . GLU A 1 316 ? 26.031 8.792 -23.542 1.00 87.19 316 GLU A C 1
ATOM 2480 O O . GLU A 1 316 ? 26.766 9.298 -24.390 1.00 87.19 316 GLU A O 1
ATOM 2485 N N . ALA A 1 317 ? 25.759 7.482 -23.528 1.00 85.12 317 ALA A N 1
ATOM 2486 C CA . ALA A 1 317 ? 26.354 6.548 -24.482 1.00 85.12 317 ALA A CA 1
ATOM 2487 C C . ALA A 1 317 ? 26.010 6.908 -25.939 1.00 85.12 317 ALA A C 1
ATOM 2489 O O . ALA A 1 317 ? 26.889 6.898 -26.803 1.00 85.12 317 ALA A O 1
ATOM 2490 N N . VAL A 1 318 ? 24.754 7.283 -26.214 1.00 85.31 318 VAL A N 1
ATOM 2491 C CA . VAL A 1 318 ? 24.325 7.791 -27.528 1.00 85.31 318 VAL A CA 1
ATOM 2492 C C . VAL A 1 318 ? 25.128 9.037 -27.898 1.00 85.31 318 VAL A C 1
ATOM 2494 O O . VAL A 1 318 ? 25.721 9.087 -28.974 1.00 85.31 318 VAL A O 1
ATOM 2497 N N . GLY A 1 319 ? 25.184 10.029 -27.005 1.00 86.38 319 GLY A N 1
ATOM 2498 C CA . GLY A 1 319 ? 25.882 11.289 -27.250 1.00 86.38 319 GLY A CA 1
ATOM 2499 C C . GLY A 1 319 ? 27.373 11.104 -27.532 1.00 86.38 319 GLY A C 1
ATOM 2500 O O . GLY A 1 319 ? 27.898 11.712 -28.464 1.00 86.38 319 GLY A O 1
ATOM 2501 N N . GLU A 1 320 ? 28.046 10.226 -26.787 1.00 87.38 320 GLU A N 1
ATOM 2502 C CA . GLU A 1 320 ? 29.461 9.917 -27.006 1.00 87.38 320 GLU A CA 1
ATOM 2503 C C . GLU A 1 320 ? 29.711 9.260 -28.372 1.00 87.38 320 GLU A C 1
ATOM 2505 O O . GLU A 1 320 ? 30.662 9.621 -29.073 1.00 87.38 320 GLU A O 1
ATOM 2510 N N . VAL A 1 321 ? 28.853 8.320 -28.784 1.00 87.56 321 VAL A N 1
ATOM 2511 C CA . VAL A 1 321 ? 28.937 7.679 -30.107 1.00 87.56 321 VAL A CA 1
ATOM 2512 C C . VAL A 1 321 ? 28.715 8.702 -31.221 1.00 87.56 321 VAL A C 1
ATOM 2514 O O . VAL A 1 321 ? 29.468 8.734 -32.200 1.00 87.56 321 VAL A O 1
ATOM 2517 N N . GLU A 1 322 ? 27.718 9.573 -31.074 1.00 86.56 322 GLU A N 1
ATOM 2518 C CA . GLU A 1 322 ? 27.438 10.631 -32.043 1.00 86.56 322 GLU A CA 1
ATOM 2519 C C . GLU A 1 322 ? 28.593 11.627 -32.165 1.00 86.56 322 GLU A C 1
ATOM 2521 O O . GLU A 1 322 ? 29.005 11.975 -33.278 1.00 86.56 322 GLU A O 1
ATOM 2526 N N . GLU A 1 323 ? 29.158 12.058 -31.038 1.00 88.12 323 GLU A N 1
ATOM 2527 C CA . GLU A 1 323 ? 30.310 12.953 -31.016 1.00 88.12 323 GLU A CA 1
ATOM 2528 C C . GLU A 1 323 ? 31.521 12.315 -31.711 1.00 88.12 323 GLU A C 1
ATOM 2530 O O . GLU A 1 323 ? 32.173 12.967 -32.534 1.00 88.12 323 GLU A O 1
ATOM 2535 N N . ALA A 1 324 ? 31.784 11.030 -31.452 1.00 87.12 324 ALA A N 1
ATOM 2536 C CA . ALA A 1 324 ? 32.868 10.294 -32.093 1.00 87.12 324 ALA A CA 1
ATOM 2537 C C . ALA A 1 324 ? 32.697 10.223 -33.619 1.00 87.12 324 ALA A C 1
ATOM 2539 O O . ALA A 1 324 ? 33.655 10.462 -34.357 1.00 87.12 324 ALA A O 1
ATOM 2540 N N . PHE A 1 325 ? 31.484 9.973 -34.124 1.00 86.44 325 PHE A N 1
ATOM 2541 C CA . PHE A 1 325 ? 31.222 10.001 -35.567 1.00 86.44 325 PHE A CA 1
ATOM 2542 C C . PHE A 1 325 ? 31.416 11.389 -36.182 1.00 86.44 325 PHE A C 1
ATOM 2544 O O . PHE A 1 325 ? 31.959 11.521 -37.287 1.00 86.44 325 PHE A O 1
ATOM 2551 N N . MET A 1 326 ? 30.986 12.437 -35.479 1.00 85.62 326 MET A N 1
ATOM 2552 C CA . MET A 1 326 ? 31.156 13.810 -35.948 1.00 85.62 326 MET A CA 1
ATOM 2553 C C . MET A 1 326 ? 32.633 14.188 -36.058 1.00 85.62 326 MET A C 1
ATOM 2555 O O . MET A 1 326 ? 33.031 14.750 -37.084 1.00 85.62 326 MET A O 1
ATOM 2559 N N . LYS A 1 327 ? 33.450 13.832 -35.059 1.00 84.56 327 LYS A N 1
ATOM 2560 C CA . LYS A 1 327 ? 34.900 14.070 -35.073 1.00 84.56 327 LYS A CA 1
ATOM 2561 C C . LYS A 1 327 ? 35.634 13.214 -36.104 1.00 84.56 327 LYS A C 1
ATOM 2563 O O . LYS A 1 327 ? 36.457 13.745 -36.848 1.00 84.56 327 LYS A O 1
ATOM 2568 N N . ALA A 1 328 ? 35.262 11.938 -36.240 1.00 83.56 328 ALA A N 1
ATOM 2569 C CA . ALA A 1 328 ? 35.808 11.036 -37.257 1.00 83.56 328 ALA A CA 1
ATOM 2570 C C . ALA A 1 328 ? 35.520 11.501 -38.699 1.00 83.56 328 ALA A C 1
ATOM 2572 O O . ALA A 1 328 ? 36.154 11.036 -39.646 1.00 83.56 328 ALA A O 1
ATOM 2573 N N . GLY A 1 329 ? 34.600 12.455 -38.880 1.00 80.69 329 GLY A N 1
ATOM 2574 C CA . GLY A 1 329 ? 34.422 13.161 -40.142 1.00 80.69 329 GLY A CA 1
ATOM 2575 C C . GLY A 1 329 ? 33.158 12.786 -40.906 1.00 80.69 329 GLY A C 1
ATOM 2576 O O . GLY A 1 329 ? 33.144 12.919 -42.130 1.00 80.69 329 GLY A O 1
ATOM 2577 N N . ALA A 1 330 ? 32.076 12.403 -40.219 1.00 82.12 330 ALA A N 1
ATOM 2578 C CA . ALA A 1 330 ? 30.746 12.185 -40.805 1.00 82.12 330 ALA A CA 1
ATOM 2579 C C . ALA A 1 330 ? 30.344 13.262 -41.844 1.00 82.12 330 ALA A C 1
ATOM 2581 O O . ALA A 1 330 ? 29.894 12.960 -42.950 1.00 82.12 330 ALA A O 1
ATOM 2582 N N . ASN A 1 331 ? 30.597 14.540 -41.539 1.00 79.00 331 ASN A N 1
ATOM 2583 C CA . ASN A 1 331 ? 30.320 15.659 -42.449 1.00 79.00 331 ASN A CA 1
ATOM 2584 C C . ASN A 1 331 ? 31.179 15.669 -43.720 1.00 79.00 331 ASN A C 1
ATOM 2586 O O . ASN A 1 331 ? 30.729 16.135 -44.770 1.00 79.00 331 ASN A O 1
ATOM 2590 N N . LYS A 1 332 ? 32.430 15.210 -43.631 1.00 80.38 332 LYS A N 1
ATOM 2591 C CA . LYS A 1 332 ? 33.316 15.078 -44.792 1.00 80.38 332 LYS A CA 1
ATOM 2592 C C . LYS A 1 332 ? 32.799 13.967 -45.701 1.00 80.38 332 LYS A C 1
ATOM 2594 O O . LYS A 1 332 ? 32.656 14.189 -46.898 1.00 80.38 332 LYS A O 1
ATOM 2599 N N . LEU A 1 333 ? 32.414 12.838 -45.113 1.00 78.62 333 LEU A N 1
ATOM 2600 C CA . LEU A 1 333 ? 31.846 11.715 -45.844 1.00 78.62 333 LEU A CA 1
ATOM 2601 C C . LEU A 1 333 ? 30.564 12.094 -46.604 1.00 78.62 333 LEU A C 1
ATOM 2603 O O . LEU A 1 333 ? 30.425 11.758 -47.778 1.00 78.62 333 LEU A O 1
ATOM 2607 N N . LEU A 1 334 ? 29.652 12.853 -45.985 1.00 81.75 334 LEU A N 1
ATOM 2608 C CA . LEU A 1 334 ? 28.446 13.341 -46.666 1.00 81.75 334 LEU A CA 1
ATOM 2609 C C . LEU A 1 334 ? 28.773 14.120 -47.950 1.00 81.75 334 LEU A C 1
ATOM 2611 O O . LEU A 1 334 ? 28.065 14.006 -48.953 1.00 81.75 334 LEU A O 1
ATOM 2615 N N . LYS A 1 335 ? 29.838 14.931 -47.927 1.00 82.12 335 LYS A N 1
ATOM 2616 C CA . LYS A 1 335 ? 30.280 15.684 -49.108 1.00 82.12 335 LYS A CA 1
ATOM 2617 C C . LYS A 1 335 ? 30.768 14.744 -50.207 1.00 82.12 335 LYS A C 1
ATOM 2619 O O . LYS A 1 335 ? 30.341 14.907 -51.346 1.00 82.12 335 LYS A O 1
ATOM 2624 N N . GLU A 1 336 ? 31.568 13.739 -49.859 1.00 80.44 336 GLU A N 1
ATOM 2625 C CA . GLU A 1 336 ? 32.079 12.740 -50.807 1.00 80.44 336 GLU A CA 1
ATOM 2626 C C . GLU A 1 336 ? 30.939 11.962 -51.488 1.00 80.44 336 GLU A C 1
ATOM 2628 O O . GLU A 1 336 ? 30.918 11.830 -52.711 1.00 80.44 336 GLU A O 1
ATOM 2633 N N . VAL A 1 337 ? 29.925 11.519 -50.734 1.00 80.62 337 VAL A N 1
ATOM 2634 C CA . VAL A 1 337 ? 28.753 10.828 -51.308 1.00 80.62 337 VAL A CA 1
ATOM 2635 C C . VAL A 1 337 ? 27.974 11.740 -52.262 1.00 80.62 337 VAL A C 1
ATOM 2637 O O . VAL A 1 337 ? 27.579 11.315 -53.351 1.00 80.62 337 VAL A O 1
ATOM 2640 N N . LYS A 1 338 ? 27.788 13.019 -51.905 1.00 84.31 338 LYS A N 1
ATOM 2641 C CA . LYS A 1 338 ? 27.148 14.011 -52.788 1.00 84.31 338 LYS A CA 1
ATOM 2642 C C . LYS A 1 338 ? 27.952 14.251 -54.067 1.00 84.31 338 LYS A C 1
ATOM 2644 O O . LYS A 1 338 ? 27.360 14.469 -55.126 1.00 84.31 338 LYS A O 1
ATOM 2649 N N . GLU A 1 339 ? 29.277 14.226 -53.992 1.00 83.62 339 GLU A N 1
ATOM 2650 C CA . GLU A 1 339 ? 30.152 14.329 -55.162 1.00 83.62 339 GLU A CA 1
ATOM 2651 C C . GLU A 1 339 ? 30.015 13.102 -56.070 1.00 83.62 339 GLU A C 1
ATOM 2653 O O . GLU A 1 339 ? 29.733 13.275 -57.258 1.00 83.62 339 GLU A O 1
ATOM 2658 N N . LEU A 1 340 ? 30.064 11.885 -55.513 1.00 78.12 340 LEU A N 1
ATOM 2659 C CA . LEU A 1 340 ? 29.830 10.638 -56.255 1.00 78.12 340 LEU A CA 1
ATOM 2660 C C . LEU A 1 340 ? 28.466 10.634 -56.961 1.00 78.12 340 LEU A C 1
ATOM 2662 O O . LEU A 1 340 ? 28.378 10.312 -58.148 1.00 78.12 340 LEU A O 1
ATOM 2666 N N . TYR A 1 341 ? 27.403 11.052 -56.268 1.00 81.31 341 TYR A N 1
ATOM 2667 C CA . TYR A 1 341 ? 26.067 11.177 -56.857 1.00 81.31 341 TYR A CA 1
ATOM 2668 C C . TYR A 1 341 ? 26.046 12.174 -58.028 1.00 81.31 341 TYR A C 1
ATOM 2670 O O . TYR A 1 341 ? 25.500 11.884 -59.095 1.00 81.31 341 TYR A O 1
ATOM 2678 N N . ARG A 1 342 ? 26.683 13.346 -57.875 1.00 81.50 342 ARG A N 1
ATOM 2679 C CA . ARG A 1 342 ? 26.789 14.352 -58.948 1.00 81.50 342 ARG A CA 1
ATOM 2680 C C . ARG A 1 342 ? 27.560 13.827 -60.155 1.00 81.50 342 ARG A C 1
ATOM 2682 O O . ARG A 1 342 ? 27.153 14.094 -61.285 1.00 81.50 342 ARG A O 1
ATOM 2689 N N . GLU A 1 343 ? 28.657 13.107 -59.945 1.00 78.38 343 GLU A N 1
ATOM 2690 C CA . GLU A 1 343 ? 29.432 12.492 -61.026 1.00 78.38 343 GLU A CA 1
ATOM 2691 C C . GLU A 1 343 ? 28.623 11.442 -61.784 1.00 78.38 343 GLU A C 1
ATOM 2693 O O . GLU A 1 343 ? 28.583 11.452 -63.017 1.00 78.38 343 GLU A O 1
ATOM 2698 N N . LEU A 1 344 ? 27.933 10.570 -61.052 1.00 74.44 344 LEU A N 1
ATOM 2699 C CA . LEU A 1 344 ? 27.089 9.527 -61.618 1.00 74.44 344 LEU A CA 1
ATOM 2700 C C . LEU A 1 344 ? 25.923 10.134 -62.415 1.00 74.44 344 LEU A C 1
ATOM 2702 O O . LEU A 1 344 ? 25.680 9.741 -63.557 1.00 74.44 344 LEU A O 1
ATOM 2706 N N . ARG A 1 345 ? 25.283 11.186 -61.889 1.00 75.06 345 ARG A N 1
ATOM 2707 C CA . ARG A 1 345 ? 24.232 11.941 -62.590 1.00 75.06 345 ARG A CA 1
ATOM 2708 C C . ARG A 1 345 ? 24.735 12.612 -63.871 1.00 75.06 345 ARG A C 1
ATOM 2710 O O . ARG A 1 345 ? 24.015 12.598 -64.871 1.00 75.06 345 ARG A O 1
ATOM 2717 N N . LYS A 1 346 ? 25.952 13.177 -63.861 1.00 77.81 346 LYS A N 1
ATOM 2718 C CA . LYS A 1 346 ? 26.602 13.738 -65.061 1.00 77.81 346 LYS A CA 1
ATOM 2719 C C . LYS A 1 346 ? 26.848 12.658 -66.119 1.00 77.81 346 LYS A C 1
ATOM 2721 O O . LYS A 1 346 ? 26.544 12.889 -67.284 1.00 77.81 346 LYS A O 1
ATOM 2726 N N . LYS A 1 347 ? 27.355 11.484 -65.722 1.00 71.50 347 LYS A N 1
ATOM 2727 C CA . LYS A 1 347 ? 27.651 10.364 -66.637 1.00 71.50 347 LYS A CA 1
ATOM 2728 C C . LYS A 1 347 ? 26.393 9.724 -67.233 1.00 71.50 347 LYS A C 1
ATOM 2730 O O . LYS A 1 347 ? 26.398 9.365 -68.403 1.00 71.50 347 LYS A O 1
ATOM 2735 N N . LEU A 1 348 ? 25.309 9.629 -66.463 1.00 66.44 348 LEU A N 1
ATOM 2736 C CA . LEU A 1 348 ? 24.039 9.021 -66.891 1.00 66.44 348 LEU A CA 1
ATOM 2737 C C . LEU A 1 348 ? 23.043 10.017 -67.515 1.00 66.44 348 LEU A C 1
ATOM 2739 O O . LEU A 1 348 ? 21.888 9.667 -67.761 1.00 66.44 348 LEU A O 1
ATOM 2743 N N . GLY A 1 349 ? 23.451 11.270 -67.750 1.00 62.75 349 GLY A N 1
ATOM 2744 C CA . GLY A 1 349 ? 22.620 12.270 -68.430 1.00 62.75 349 GLY A CA 1
ATOM 2745 C C . GLY A 1 349 ? 21.286 12.564 -67.730 1.00 62.75 349 GLY A C 1
ATOM 2746 O O . GLY A 1 349 ? 20.286 12.815 -68.397 1.00 62.75 349 GLY A O 1
ATOM 2747 N N . GLY A 1 350 ? 21.249 12.496 -66.393 1.00 58.75 350 GLY A N 1
ATOM 2748 C CA . GLY A 1 350 ? 20.061 12.827 -65.595 1.00 58.75 350 GLY A CA 1
ATOM 2749 C C . GLY A 1 350 ? 18.976 11.746 -65.488 1.00 58.75 350 GLY A C 1
ATOM 2750 O O . GLY A 1 350 ? 17.941 12.028 -64.895 1.00 58.75 350 GLY A O 1
ATOM 2751 N N . ARG A 1 351 ? 19.193 10.524 -65.999 1.00 54.81 351 ARG A N 1
ATOM 2752 C CA . ARG A 1 351 ? 18.218 9.408 -65.952 1.00 54.81 351 ARG A CA 1
ATOM 2753 C C . ARG A 1 351 ? 18.472 8.402 -64.820 1.00 54.81 351 ARG A C 1
ATOM 2755 O O . ARG A 1 351 ? 18.363 7.198 -65.029 1.00 54.81 351 ARG A O 1
ATOM 2762 N N . CYS A 1 352 ? 18.894 8.870 -63.650 1.00 53.38 352 CYS A N 1
ATOM 2763 C CA . CYS A 1 352 ? 19.249 7.989 -62.540 1.00 53.38 352 CYS A CA 1
ATOM 2764 C C . CYS A 1 352 ? 18.097 7.890 -61.528 1.00 53.38 352 CYS A C 1
ATOM 2766 O O . CYS A 1 352 ? 17.692 8.917 -60.995 1.00 53.38 352 CYS A O 1
ATOM 2768 N N . GLU A 1 353 ? 17.596 6.677 -61.260 1.00 60.03 353 GLU A N 1
ATOM 2769 C CA . GLU A 1 353 ? 16.592 6.387 -60.210 1.00 60.03 353 GLU A CA 1
ATOM 2770 C C . GLU A 1 353 ? 17.239 6.105 -58.836 1.00 60.03 353 GLU A C 1
ATOM 2772 O O . GLU A 1 353 ? 16.605 5.546 -57.945 1.00 60.03 353 GLU A O 1
ATOM 2777 N N . VAL A 1 354 ? 18.521 6.440 -58.657 1.00 59.44 354 VAL A N 1
ATOM 2778 C CA . VAL A 1 354 ? 19.210 6.260 -57.372 1.00 59.44 354 VAL A CA 1
ATOM 2779 C C . VAL A 1 354 ? 18.736 7.333 -56.396 1.00 59.44 354 VAL A C 1
ATOM 2781 O O . VAL A 1 354 ? 18.701 8.512 -56.744 1.00 59.44 354 VAL A O 1
ATOM 2784 N N . GLU A 1 355 ? 18.398 6.915 -55.177 1.00 65.31 355 GLU A N 1
ATOM 2785 C CA . GLU A 1 355 ? 17.993 7.809 -54.091 1.00 65.31 355 GLU A CA 1
ATOM 2786 C C . GLU A 1 355 ? 19.047 8.893 -53.839 1.00 65.31 355 GLU A C 1
ATOM 2788 O O . GLU A 1 355 ? 20.251 8.623 -53.767 1.00 65.31 355 GLU A O 1
ATOM 2793 N N . GLU A 1 356 ? 18.583 10.137 -53.716 1.00 70.38 356 GLU A N 1
ATOM 2794 C CA . GLU A 1 356 ? 19.444 11.263 -53.374 1.00 70.38 356 GLU A CA 1
ATOM 2795 C C . GLU A 1 356 ? 19.963 11.082 -51.937 1.00 70.38 356 GLU A C 1
ATO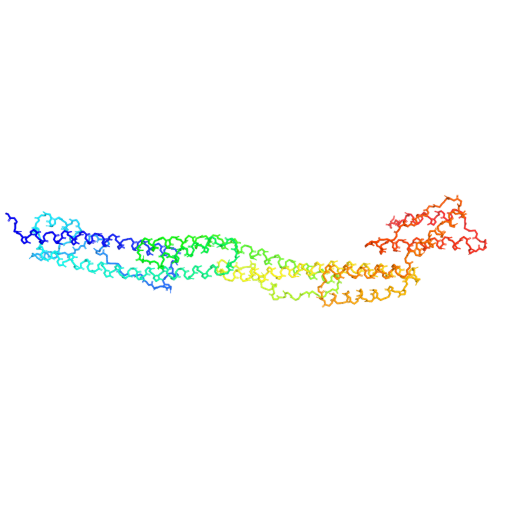M 2797 O O . GLU A 1 356 ? 19.184 10.721 -51.052 1.00 70.38 356 GLU A O 1
ATOM 2802 N N . PRO A 1 357 ? 21.264 11.310 -51.670 1.00 74.94 357 PRO A N 1
ATOM 2803 C CA . PRO A 1 357 ? 21.791 11.156 -50.321 1.00 74.94 357 PRO A CA 1
ATOM 2804 C C . PRO A 1 357 ? 21.108 12.122 -49.338 1.00 74.94 357 PRO A C 1
ATOM 2806 O O . PRO A 1 357 ? 20.750 13.242 -49.729 1.00 74.94 357 PRO A O 1
ATOM 2809 N N . PRO A 1 358 ? 20.984 11.745 -48.052 1.00 75.50 358 PRO A N 1
ATOM 2810 C CA . PRO A 1 358 ? 20.341 12.574 -47.036 1.00 75.50 358 PRO A CA 1
ATOM 2811 C C . PRO A 1 358 ? 20.976 13.969 -46.948 1.00 75.50 358 PRO A C 1
ATOM 2813 O O . PRO A 1 358 ? 22.171 14.165 -47.178 1.00 75.50 358 PRO A O 1
ATOM 2816 N N . GLN A 1 359 ? 20.164 14.987 -46.652 1.00 73.00 359 GLN A N 1
ATOM 2817 C CA . GLN A 1 359 ? 20.590 16.375 -46.846 1.00 73.00 359 GLN A CA 1
ATOM 2818 C C . GLN A 1 359 ? 21.590 16.861 -45.787 1.00 73.00 359 GLN A C 1
ATOM 2820 O O . GLN A 1 359 ? 22.521 17.588 -46.153 1.00 73.00 359 GLN A O 1
ATOM 2825 N N . GLU A 1 360 ? 21.456 16.428 -44.527 1.00 74.94 360 GLU A N 1
ATOM 2826 C CA . GLU A 1 360 ? 22.326 16.817 -43.406 1.00 74.94 360 GLU A CA 1
ATOM 2827 C C . GLU A 1 360 ? 22.456 15.716 -42.339 1.00 74.94 360 GLU A C 1
ATOM 2829 O O . GLU A 1 360 ? 21.516 14.961 -42.088 1.00 74.94 360 GLU A O 1
ATOM 2834 N N . LEU A 1 361 ? 23.602 15.691 -41.655 1.00 77.06 361 LEU A N 1
ATOM 2835 C CA . LEU A 1 361 ? 23.910 14.820 -40.519 1.00 77.06 361 LEU A CA 1
ATOM 2836 C C . LEU A 1 361 ? 23.951 15.648 -39.235 1.00 77.06 361 LEU A C 1
ATOM 2838 O O . LEU A 1 361 ? 24.928 16.361 -38.999 1.00 77.06 361 LEU A O 1
ATOM 2842 N N . LYS A 1 362 ? 22.874 15.629 -38.445 1.00 70.62 362 LYS A N 1
ATOM 2843 C CA . LYS A 1 362 ? 22.766 16.429 -37.216 1.00 70.62 362 LYS A CA 1
ATOM 2844 C C . LYS A 1 362 ? 21.834 15.783 -36.191 1.00 70.62 362 LYS A C 1
ATOM 2846 O O . LYS A 1 362 ? 20.819 15.204 -36.573 1.00 70.62 362 LYS A O 1
ATOM 2851 N N . GLY A 1 363 ? 22.130 16.042 -34.915 1.00 68.81 363 GLY A N 1
ATOM 2852 C CA . GLY A 1 363 ? 21.279 15.717 -33.765 1.00 68.81 363 GLY A CA 1
ATOM 2853 C C . GLY A 1 363 ? 21.225 14.226 -33.432 1.00 68.81 363 GLY A C 1
ATOM 2854 O O . GLY A 1 363 ? 21.876 13.443 -34.109 1.00 68.81 363 GLY A O 1
ATOM 2855 N N . ARG A 1 364 ? 20.378 13.875 -32.450 1.00 64.19 364 ARG A N 1
ATOM 2856 C CA . ARG A 1 364 ? 20.210 12.524 -31.864 1.00 64.19 364 ARG A CA 1
ATOM 2857 C C . ARG A 1 364 ? 19.842 11.384 -32.840 1.00 64.19 364 ARG A C 1
ATOM 2859 O O . ARG A 1 3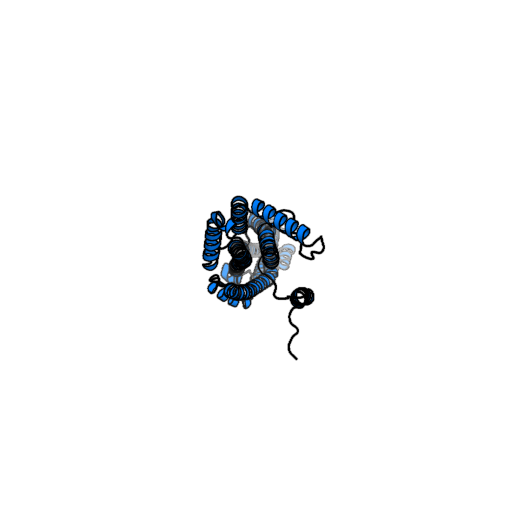64 ? 19.759 10.232 -32.438 1.00 64.19 364 ARG A O 1
ATOM 2866 N N . ALA A 1 365 ? 19.546 11.696 -34.103 1.00 77.50 365 ALA A N 1
ATOM 2867 C CA . ALA A 1 365 ? 19.221 10.720 -35.153 1.00 77.50 365 ALA A CA 1
ATOM 2868 C C . ALA A 1 365 ? 20.400 10.509 -36.125 1.00 77.50 365 ALA A C 1
ATOM 2870 O O . ALA A 1 365 ? 20.222 10.082 -37.269 1.00 77.50 365 ALA A O 1
ATOM 2871 N N . LEU A 1 366 ? 21.614 10.893 -35.718 1.00 83.06 366 LEU A N 1
ATOM 2872 C CA . LEU A 1 366 ? 22.791 10.880 -36.579 1.00 83.06 366 LEU A CA 1
ATOM 2873 C C . LEU A 1 366 ? 23.156 9.458 -37.031 1.00 83.06 366 LEU A C 1
ATOM 2875 O O . LEU A 1 366 ? 23.553 9.276 -38.182 1.00 83.06 366 LEU A O 1
ATOM 2879 N N . ILE A 1 367 ? 23.009 8.469 -36.148 1.00 82.19 367 ILE A N 1
ATOM 2880 C CA . ILE A 1 367 ? 23.422 7.078 -36.385 1.00 82.19 367 ILE A CA 1
ATOM 2881 C C . ILE A 1 367 ? 22.605 6.442 -37.519 1.00 82.19 367 ILE A C 1
ATOM 2883 O O . ILE A 1 367 ? 23.187 5.913 -38.465 1.00 82.19 367 ILE A O 1
ATOM 2887 N N . GLU A 1 368 ? 21.279 6.588 -37.494 1.00 82.25 368 GLU A N 1
ATOM 2888 C CA . GLU A 1 368 ? 20.387 6.085 -38.551 1.00 82.25 368 GLU A CA 1
ATOM 2889 C C . GLU A 1 368 ? 20.717 6.720 -39.912 1.00 82.25 368 GLU A C 1
ATOM 2891 O O . GLU A 1 368 ? 20.863 6.035 -40.926 1.00 82.25 368 GLU A O 1
ATOM 2896 N N . ARG A 1 369 ? 20.944 8.041 -39.937 1.00 85.62 369 ARG A N 1
ATOM 2897 C CA . ARG A 1 369 ? 21.318 8.757 -41.170 1.00 85.62 369 ARG A CA 1
ATOM 2898 C C . ARG A 1 369 ? 22.688 8.340 -41.698 1.00 85.62 369 ARG A C 1
ATOM 2900 O O . ARG A 1 369 ? 22.892 8.293 -42.912 1.00 85.62 369 ARG A O 1
ATOM 2907 N N . LEU A 1 370 ? 23.646 8.062 -40.811 1.00 84.38 370 LEU A N 1
ATOM 2908 C CA . LEU A 1 370 ? 24.954 7.524 -41.191 1.00 84.38 370 LEU A CA 1
ATOM 2909 C C . LEU A 1 370 ? 24.822 6.131 -41.809 1.00 84.38 370 LEU A C 1
ATOM 2911 O O . LEU A 1 370 ? 25.503 5.840 -42.794 1.00 84.38 370 LEU A O 1
ATOM 2915 N N . GLU A 1 371 ? 23.925 5.301 -41.284 1.00 83.69 371 GLU A N 1
ATOM 2916 C CA . GLU A 1 371 ? 23.625 3.981 -41.832 1.00 83.69 371 GLU A CA 1
ATOM 2917 C C . GLU A 1 371 ? 23.032 4.068 -43.251 1.00 83.69 371 GLU A C 1
ATOM 2919 O O . GLU A 1 371 ? 23.492 3.381 -44.172 1.00 83.69 371 GLU A O 1
ATOM 2924 N N . GLU A 1 372 ? 22.062 4.961 -43.469 1.00 83.38 372 GLU A N 1
ATOM 2925 C CA . GLU A 1 372 ? 21.485 5.237 -44.793 1.00 83.38 372 GLU A CA 1
ATOM 2926 C C . GLU A 1 372 ? 22.536 5.745 -45.784 1.00 83.38 372 GLU A C 1
ATOM 2928 O O . GLU A 1 372 ? 22.614 5.283 -46.928 1.00 83.38 372 GLU A O 1
ATOM 2933 N N . MET A 1 373 ? 23.400 6.663 -45.346 1.00 84.00 373 MET A N 1
ATOM 2934 C CA . MET A 1 373 ? 24.505 7.138 -46.173 1.00 84.00 373 MET A CA 1
ATOM 2935 C C . MET A 1 373 ? 25.487 6.026 -46.531 1.00 84.00 373 MET A C 1
ATOM 2937 O O . MET A 1 373 ? 25.956 5.991 -47.668 1.00 84.00 373 MET A O 1
ATOM 2941 N N . ALA A 1 374 ? 25.800 5.123 -45.600 1.00 83.19 374 ALA A N 1
ATOM 2942 C CA . ALA A 1 374 ? 26.670 3.984 -45.866 1.00 83.19 374 ALA A CA 1
ATOM 2943 C C . ALA A 1 374 ? 26.085 3.099 -46.980 1.00 83.19 374 ALA A C 1
ATOM 2945 O O . ALA A 1 374 ? 26.787 2.753 -47.934 1.00 83.19 374 ALA A O 1
ATOM 2946 N N . LYS A 1 375 ? 24.772 2.817 -46.918 1.00 83.06 375 LYS A N 1
ATOM 2947 C CA . LYS A 1 375 ? 24.029 2.107 -47.977 1.00 83.06 375 LYS A CA 1
ATOM 2948 C C . LYS A 1 375 ? 24.091 2.864 -49.310 1.00 83.06 375 LYS A C 1
ATOM 2950 O O . LYS A 1 375 ? 24.348 2.256 -50.351 1.00 83.06 375 LYS A O 1
ATOM 2955 N N . CYS A 1 376 ? 23.879 4.181 -49.293 1.00 81.50 376 CYS A N 1
ATOM 2956 C CA . CYS A 1 376 ? 23.919 5.033 -50.485 1.00 81.50 376 CYS A CA 1
ATOM 2957 C C . CYS A 1 376 ? 25.311 5.041 -51.142 1.00 81.50 376 CYS A C 1
ATOM 2959 O O . CYS A 1 376 ? 25.425 4.791 -52.345 1.00 81.50 376 CYS A O 1
ATOM 2961 N N . LYS A 1 377 ? 26.378 5.251 -50.356 1.00 82.12 377 LYS A N 1
ATOM 2962 C CA . LYS A 1 377 ? 27.767 5.239 -50.838 1.00 82.12 377 LYS A CA 1
ATOM 2963 C C . LYS A 1 377 ? 28.113 3.905 -51.487 1.00 82.12 377 LYS A C 1
ATOM 2965 O O . LYS A 1 377 ? 28.605 3.890 -52.611 1.00 82.12 377 LYS A O 1
ATOM 2970 N N . GLU A 1 378 ? 27.789 2.791 -50.832 1.00 80.50 378 GLU A N 1
ATOM 2971 C CA . GLU A 1 378 ? 28.060 1.455 -51.364 1.00 80.50 378 GLU A CA 1
ATOM 2972 C C . GLU A 1 378 ? 27.347 1.214 -52.708 1.00 80.50 378 GLU A C 1
ATOM 2974 O O . GLU A 1 378 ? 27.969 0.740 -53.664 1.00 80.50 378 GLU A O 1
ATOM 2979 N N . LYS A 1 379 ? 26.059 1.577 -52.815 1.00 79.81 379 LYS A N 1
ATOM 2980 C CA . LYS A 1 379 ? 25.296 1.487 -54.074 1.00 79.81 379 LYS A CA 1
ATOM 2981 C C . LYS A 1 379 ? 25.944 2.332 -55.179 1.00 79.81 379 LYS A C 1
ATOM 2983 O O . LYS A 1 379 ? 26.153 1.831 -56.286 1.00 79.81 379 LYS A O 1
ATOM 2988 N N . LEU A 1 380 ? 26.294 3.588 -54.886 1.00 78.38 380 LEU A N 1
ATOM 2989 C CA . LEU A 1 380 ? 26.913 4.502 -55.851 1.00 78.38 380 LEU A CA 1
ATOM 2990 C C . LEU A 1 380 ? 28.287 4.014 -56.313 1.00 78.38 380 LEU A C 1
ATOM 2992 O O . LEU A 1 380 ? 28.561 4.015 -57.511 1.00 78.38 380 LEU A O 1
ATOM 2996 N N . GLU A 1 381 ? 29.138 3.545 -55.403 1.00 76.94 381 GLU A N 1
ATOM 2997 C CA . GLU A 1 381 ? 30.457 3.018 -55.753 1.00 76.94 381 GLU A CA 1
ATOM 2998 C C . GLU A 1 381 ? 30.374 1.770 -56.634 1.00 76.94 381 GLU A C 1
ATOM 3000 O O . GLU A 1 381 ? 31.138 1.656 -57.595 1.00 76.94 381 GLU A O 1
ATOM 3005 N N . ARG A 1 382 ? 29.443 0.843 -56.357 1.00 78.69 382 ARG A N 1
ATOM 3006 C CA . ARG A 1 382 ? 29.208 -0.323 -57.226 1.00 78.69 382 ARG A CA 1
ATOM 3007 C C . ARG A 1 382 ? 28.795 0.109 -58.632 1.00 78.69 382 ARG A C 1
ATOM 3009 O O . ARG A 1 382 ? 29.350 -0.394 -59.609 1.00 78.69 382 ARG A O 1
ATOM 3016 N N . LEU A 1 383 ? 27.879 1.073 -58.737 1.00 72.38 383 LEU A N 1
ATOM 3017 C CA . LEU A 1 383 ? 27.441 1.611 -60.024 1.00 72.38 383 LEU A CA 1
ATOM 3018 C C . LEU A 1 383 ? 28.598 2.285 -60.771 1.00 72.38 383 LEU A C 1
ATOM 3020 O O . LEU A 1 383 ? 28.830 1.978 -61.939 1.00 72.38 383 LEU A O 1
ATOM 3024 N N . VAL A 1 384 ? 29.387 3.137 -60.112 1.00 72.62 384 VAL A N 1
ATOM 3025 C CA . VAL A 1 384 ? 30.567 3.760 -60.733 1.00 72.62 384 VAL A CA 1
ATOM 3026 C C . VAL A 1 384 ? 31.579 2.709 -61.188 1.00 72.62 384 VAL A C 1
ATOM 3028 O O . VAL A 1 384 ? 32.049 2.787 -62.322 1.00 72.62 384 VAL A O 1
ATOM 3031 N N . LYS A 1 385 ? 31.882 1.697 -60.366 1.00 71.69 385 LYS A N 1
ATOM 3032 C CA . LYS A 1 385 ? 32.795 0.599 -60.731 1.00 71.69 385 LYS A CA 1
ATOM 3033 C C . LYS A 1 385 ? 32.301 -0.173 -61.955 1.00 71.69 385 LYS A C 1
ATOM 3035 O O . LYS A 1 385 ? 33.093 -0.396 -62.867 1.00 71.69 385 LYS A O 1
ATOM 3040 N N . SER A 1 386 ? 31.006 -0.494 -62.022 1.00 68.75 386 SER A N 1
ATOM 3041 C CA . SER A 1 386 ? 30.405 -1.157 -63.191 1.00 68.75 386 SER A CA 1
ATOM 3042 C C . SER A 1 386 ? 30.535 -0.335 -64.480 1.00 68.75 386 SER A C 1
ATOM 3044 O O . SER A 1 386 ? 30.683 -0.897 -65.559 1.00 68.75 386 SER A O 1
ATOM 3046 N N . MET A 1 387 ? 30.561 0.998 -64.372 1.00 64.50 387 MET A N 1
ATOM 3047 C CA . MET A 1 387 ? 30.745 1.898 -65.514 1.00 64.50 387 MET A CA 1
ATOM 3048 C C . MET A 1 387 ? 32.218 2.121 -65.902 1.00 64.50 387 MET A C 1
ATOM 3050 O O . MET A 1 387 ? 32.481 2.540 -67.026 1.00 64.50 387 MET A O 1
ATOM 3054 N N . VAL A 1 388 ? 33.174 1.919 -64.985 1.00 63.53 388 VAL A N 1
ATOM 3055 C CA . VAL A 1 388 ? 34.593 2.297 -65.172 1.00 63.53 388 VAL A CA 1
ATOM 3056 C C . VAL A 1 388 ? 35.516 1.087 -65.413 1.00 63.53 388 VAL A C 1
ATOM 3058 O O . VAL A 1 388 ? 36.573 1.256 -66.016 1.00 63.53 388 VAL A O 1
ATOM 3061 N N . GLY A 1 389 ? 35.144 -0.131 -65.000 1.00 46.84 389 GLY A N 1
ATOM 3062 C CA . GLY A 1 389 ? 36.035 -1.301 -65.005 1.00 46.84 389 GLY A CA 1
ATOM 3063 C C . GLY A 1 389 ? 35.596 -2.498 -65.855 1.00 46.84 389 GLY A C 1
ATOM 3064 O O . GLY A 1 389 ? 35.326 -3.554 -65.292 1.00 46.84 389 GLY A O 1
ATOM 3065 N N . GLY A 1 390 ? 35.625 -2.395 -67.191 1.00 36.88 390 GLY A N 1
ATOM 3066 C CA . GLY A 1 390 ? 35.674 -3.590 -68.049 1.00 36.88 390 GLY A CA 1
ATOM 3067 C C . GLY A 1 390 ? 35.443 -3.364 -69.554 1.00 36.88 390 GLY A C 1
ATOM 3068 O O . GLY A 1 390 ? 34.399 -2.833 -69.926 1.00 36.88 390 GLY A O 1
ATOM 3069 N N . PRO A 1 391 ? 36.366 -3.790 -70.444 1.00 46.62 391 PRO A N 1
ATOM 3070 C CA . PRO A 1 391 ? 36.155 -3.792 -71.889 1.00 46.62 391 PRO A CA 1
ATOM 3071 C C . PRO A 1 391 ? 35.144 -4.881 -72.289 1.00 46.62 391 PRO A C 1
ATOM 3073 O O . PRO A 1 391 ? 35.251 -6.023 -71.858 1.00 46.62 391 PRO A O 1
ATOM 3076 N N . ALA A 1 392 ? 34.175 -4.497 -73.121 1.00 44.47 392 ALA A N 1
ATOM 3077 C CA . ALA A 1 392 ? 33.237 -5.315 -73.896 1.00 44.47 392 ALA A CA 1
ATOM 3078 C C . ALA A 1 392 ? 33.182 -6.838 -73.612 1.00 44.47 392 ALA A C 1
ATOM 3080 O O . ALA A 1 392 ? 33.829 -7.628 -74.297 1.00 44.47 392 ALA A O 1
ATOM 3081 N N . ARG A 1 393 ? 32.257 -7.254 -72.739 1.00 40.09 393 ARG A N 1
ATOM 3082 C CA . ARG A 1 393 ? 31.321 -8.356 -73.026 1.00 40.09 393 ARG A CA 1
ATOM 3083 C C . ARG A 1 393 ? 29.938 -7.955 -72.521 1.00 40.09 393 ARG A C 1
ATOM 3085 O O . ARG A 1 393 ? 29.658 -8.019 -71.337 1.00 40.09 393 ARG A O 1
ATOM 3092 N N . THR A 1 394 ? 29.166 -7.426 -73.469 1.00 47.69 394 THR A N 1
ATOM 3093 C CA . THR A 1 394 ? 27.699 -7.393 -73.546 1.00 47.69 394 THR A CA 1
ATOM 3094 C C . THR A 1 394 ? 26.951 -7.775 -72.266 1.00 47.69 394 THR A C 1
ATOM 3096 O O . THR A 1 394 ? 26.546 -8.922 -72.124 1.00 47.69 394 THR A O 1
ATOM 3099 N N . SER A 1 395 ? 26.683 -6.791 -71.414 1.00 42.53 395 SER A N 1
ATOM 3100 C CA . SER A 1 395 ? 25.414 -6.768 -70.691 1.00 42.53 395 SER A CA 1
ATOM 3101 C C . SER A 1 395 ? 24.541 -5.740 -71.380 1.00 42.53 395 SER A C 1
ATOM 3103 O O . SER A 1 395 ? 24.884 -4.556 -71.450 1.00 42.53 395 SER A O 1
ATOM 3105 N N . SER A 1 396 ? 23.480 -6.216 -72.022 1.00 51.81 396 SER A N 1
ATOM 3106 C CA . SER A 1 396 ? 22.522 -5.349 -72.698 1.00 51.81 396 SER A CA 1
ATOM 3107 C C . SER A 1 396 ? 21.793 -4.478 -71.667 1.00 51.81 396 SER A C 1
ATOM 3109 O O . SER A 1 396 ? 21.750 -4.773 -70.473 1.00 51.81 396 SER A O 1
ATOM 3111 N N . VAL A 1 397 ? 21.197 -3.378 -72.125 1.00 49.31 397 VAL A N 1
ATOM 3112 C CA . VAL A 1 397 ? 20.361 -2.509 -71.281 1.00 49.31 397 VAL A CA 1
ATOM 3113 C C . VAL A 1 397 ? 19.174 -3.283 -70.672 1.00 49.31 397 VAL A C 1
ATOM 3115 O O . VAL A 1 397 ? 18.661 -2.873 -69.630 1.00 49.31 397 VAL A O 1
ATOM 3118 N N . GLU A 1 398 ? 18.768 -4.412 -71.269 1.00 47.50 398 GLU A N 1
ATOM 3119 C CA . GLU A 1 398 ? 17.815 -5.356 -70.678 1.00 47.50 398 GLU A CA 1
ATOM 3120 C C . GLU A 1 398 ? 18.340 -6.010 -69.388 1.00 47.50 398 GLU A C 1
ATOM 3122 O O . GLU A 1 398 ? 17.601 -6.016 -68.413 1.00 47.50 398 GLU A O 1
ATOM 3127 N N . GLU A 1 399 ? 19.599 -6.455 -69.314 1.00 50.72 399 GLU A N 1
ATOM 3128 C CA . GLU A 1 399 ? 20.153 -7.113 -68.109 1.00 50.72 399 GLU A CA 1
ATOM 3129 C C . GLU A 1 399 ? 20.289 -6.143 -66.924 1.00 50.72 399 GLU A C 1
ATOM 3131 O O . GLU A 1 399 ? 20.005 -6.484 -65.777 1.00 50.72 399 GLU A O 1
ATOM 3136 N N . LEU A 1 400 ? 20.650 -4.883 -67.199 1.00 50.28 400 LEU A N 1
ATOM 3137 C CA . LEU A 1 400 ? 20.651 -3.819 -66.187 1.00 50.28 400 LEU A CA 1
ATOM 3138 C C . LEU A 1 400 ? 19.233 -3.498 -65.694 1.00 50.28 400 LEU A C 1
ATOM 3140 O O . LEU A 1 400 ? 19.050 -3.179 -64.521 1.00 50.28 400 LEU A O 1
ATOM 3144 N N . ARG A 1 401 ? 18.224 -3.591 -66.571 1.00 53.38 401 ARG A N 1
ATOM 3145 C CA . ARG A 1 401 ? 16.808 -3.439 -66.205 1.00 53.38 401 ARG A CA 1
ATOM 3146 C C . ARG A 1 401 ? 16.265 -4.646 -65.444 1.00 53.38 401 ARG A C 1
ATOM 3148 O O . ARG A 1 401 ? 15.407 -4.447 -64.591 1.00 53.38 401 ARG A O 1
ATOM 3155 N N . GLU A 1 402 ? 16.749 -5.850 -65.731 1.00 52.94 402 GLU A N 1
ATOM 3156 C CA . GLU A 1 402 ? 16.368 -7.088 -65.045 1.00 52.94 402 GLU A CA 1
ATOM 3157 C C . GLU A 1 402 ? 16.933 -7.125 -63.623 1.00 52.94 402 GLU A C 1
ATOM 3159 O O . GLU A 1 402 ? 16.166 -7.293 -62.684 1.00 52.94 402 GLU A O 1
ATOM 3164 N N . ALA A 1 403 ? 18.209 -6.777 -63.423 1.00 54.53 403 ALA A N 1
ATOM 3165 C CA . ALA A 1 403 ? 18.801 -6.640 -62.087 1.00 54.53 403 ALA A CA 1
ATOM 3166 C C . ALA A 1 403 ? 18.144 -5.521 -61.244 1.00 54.53 403 ALA A C 1
ATOM 3168 O O . ALA A 1 403 ? 18.041 -5.623 -60.021 1.00 54.53 403 ALA A O 1
ATOM 3169 N N . LEU A 1 404 ? 17.657 -4.452 -61.891 1.00 49.12 404 LEU A N 1
ATOM 3170 C CA . LEU A 1 404 ? 16.848 -3.396 -61.259 1.00 49.12 404 LEU A CA 1
ATOM 3171 C C . LEU A 1 404 ? 15.397 -3.832 -60.969 1.00 49.12 404 LEU A C 1
ATOM 3173 O O . LEU A 1 404 ? 14.760 -3.246 -60.093 1.00 49.12 404 LEU A O 1
ATOM 3177 N N . LYS A 1 405 ? 14.870 -4.834 -61.688 1.00 50.88 405 LYS A N 1
ATOM 3178 C CA . LYS A 1 405 ? 13.545 -5.438 -61.462 1.00 50.88 405 LYS A CA 1
ATOM 3179 C C . LYS A 1 405 ? 13.581 -6.527 -60.387 1.00 50.88 405 LYS A C 1
ATOM 3181 O O . LYS A 1 405 ? 12.727 -6.505 -59.510 1.00 50.88 405 LYS A O 1
ATOM 3186 N N . GLU A 1 406 ? 14.584 -7.401 -60.388 1.00 47.75 406 GLU A N 1
ATOM 3187 C CA . GLU A 1 406 ? 14.805 -8.412 -59.340 1.00 47.75 406 GLU A CA 1
ATOM 3188 C C . GLU A 1 406 ? 15.103 -7.768 -57.977 1.00 47.75 406 GLU A C 1
ATOM 3190 O O . GLU A 1 406 ? 14.713 -8.289 -56.941 1.00 47.75 406 GLU A O 1
ATOM 3195 N N . ALA A 1 407 ? 15.710 -6.576 -57.952 1.00 51.41 407 ALA A N 1
ATOM 3196 C CA . ALA A 1 407 ? 15.853 -5.779 -56.731 1.00 51.41 407 ALA A CA 1
ATOM 3197 C C . ALA A 1 407 ? 14.545 -5.091 -56.268 1.00 51.41 407 ALA A C 1
ATOM 3199 O O . ALA A 1 407 ? 14.499 -4.558 -55.158 1.00 51.41 407 ALA A O 1
ATOM 3200 N N . LYS A 1 408 ? 13.499 -5.066 -57.111 1.00 44.47 408 LYS A N 1
ATOM 3201 C CA . LYS A 1 408 ? 12.167 -4.500 -56.822 1.00 44.47 408 LYS A CA 1
ATOM 3202 C C . LYS A 1 408 ? 11.153 -5.556 -56.369 1.00 44.47 408 LYS A C 1
ATOM 3204 O O . LYS A 1 408 ? 10.217 -5.204 -55.656 1.00 44.47 408 LYS A O 1
ATOM 3209 N N . GLU A 1 409 ? 11.334 -6.820 -56.741 1.00 44.81 409 GLU A N 1
ATOM 3210 C CA . GLU A 1 409 ? 10.471 -7.932 -56.335 1.00 44.81 409 GLU A CA 1
ATOM 3211 C C . GLU A 1 409 ? 11.237 -8.845 -55.364 1.00 44.81 409 GLU A C 1
ATOM 3213 O O . GLU A 1 409 ? 12.046 -9.676 -55.765 1.00 44.81 409 GLU A O 1
ATOM 3218 N N . GLY A 1 410 ? 10.990 -8.694 -54.056 1.00 43.28 410 GLY A N 1
ATOM 3219 C CA . GLY A 1 410 ? 11.311 -9.757 -53.094 1.00 43.28 410 GLY A CA 1
ATOM 3220 C C . GLY A 1 410 ? 10.613 -11.077 -53.487 1.00 43.28 410 GLY A C 1
ATOM 3221 O O . GLY A 1 410 ? 9.636 -11.048 -54.236 1.00 43.28 410 GLY A O 1
ATOM 3222 N N . PRO A 1 411 ? 11.093 -12.241 -53.017 1.00 41.78 411 PRO A N 1
ATOM 3223 C CA . PRO A 1 411 ? 10.812 -13.534 -53.644 1.00 41.78 411 PRO A CA 1
ATOM 3224 C C . PRO A 1 411 ? 9.320 -13.912 -53.595 1.00 41.78 411 PRO A C 1
ATOM 3226 O O . PRO A 1 411 ? 8.708 -13.771 -52.532 1.00 41.78 411 PRO A O 1
ATOM 3229 N N . PRO A 1 412 ? 8.729 -14.481 -54.668 1.00 40.62 412 PRO A N 1
ATOM 3230 C CA . PRO A 1 412 ? 7.475 -15.204 -54.545 1.00 40.62 412 PRO A CA 1
ATOM 3231 C C . PRO A 1 412 ? 7.730 -16.574 -53.905 1.00 40.62 412 PRO A C 1
ATOM 3233 O O . PRO A 1 412 ? 8.625 -17.330 -54.286 1.00 40.62 412 PRO A O 1
ATOM 3236 N N . SER A 1 413 ? 6.912 -16.874 -52.905 1.00 38.19 413 SER A N 1
ATOM 3237 C CA . SER A 1 413 ? 6.756 -18.175 -52.270 1.00 38.19 413 SER A CA 1
ATOM 3238 C C . SER A 1 413 ? 6.537 -19.296 -53.286 1.00 38.19 413 SER A C 1
ATOM 3240 O O . SER A 1 413 ? 5.790 -19.145 -54.250 1.00 38.19 413 SER A O 1
ATOM 3242 N N . THR A 1 414 ? 7.150 -20.443 -53.003 1.00 42.66 414 THR A N 1
ATOM 3243 C CA . THR A 1 414 ? 6.889 -21.741 -53.629 1.00 42.66 414 THR A CA 1
ATOM 3244 C C . THR A 1 414 ? 5.393 -22.029 -53.755 1.00 42.66 414 THR A C 1
ATOM 3246 O O . THR A 1 414 ? 4.708 -22.043 -52.728 1.00 42.66 414 THR A O 1
ATOM 3249 N N . SER A 1 415 ? 4.921 -22.331 -54.968 1.00 34.66 415 SER A N 1
ATOM 3250 C CA . SER A 1 415 ? 4.041 -23.466 -55.327 1.00 34.66 415 SER A CA 1
ATOM 3251 C C . SER A 1 415 ? 3.706 -23.426 -56.813 1.00 34.66 415 SER A C 1
ATOM 3253 O O . SER A 1 415 ? 3.188 -22.379 -57.260 1.00 34.66 415 SER A O 1
#

Secondary structure (DSSP, 8-state):
---HHHHHHHHHHHHHHHHHHHHHHHHHHHHHHHHHHHHHHTHHHHHHH-SPP---HHHHTT-EEEE-TTS-EEEE-HHHHHHHHHHTSSSS-HHHHHHHHHHHHHHHHHHHHHHHHHHHHHHHHHHHHHHHHHGGGTT-GGGHHHHHHHHHHHHHHTS---HHHHHHHHHHHHHHHHHHHHHHHHHHHHHHHHHHHHHHHHHHHHHHHHHHT-PPP--HHHHHHHHHHHT--TT--HHHHHHHHHHHHHHHHHHHHHHHHHHHHHHHHHHHHHHHHHHHH-GGGHHHHHHHHHHHHHHHHHHHTTPPPPHHHHHHHHHHHHHHHHHHTHHHHHHHHHHHHHHHHHHTTT---PPPPPS---STTHHHHHHHHHHHHHHHHHHHHHHHS-------HHHHHHHHHHTTSPPPP--

pLDDT: mean 79.45, std 13.38, range [34.66, 96.25]

Foldseek 3Di:
DDDPVLVVLLVLLVVLLVLLVVLLVLLVLLVVLVVVLCVLQPVNLCVQQNDADDDDVCSPDFWDFDQWPVRDTDTAGSVNLVVCSVVRNPTHDSVSSSVSSVVSSVVSVVSSVRSLVSLLSSLVSLLVVLCVLCVLCVPPPVCVVLVVLSVQLVVLSPPPRDSVSSVSSSVSSSVSVVVVLVCLVVLLVLQLVLLVLLLVLLVVLVVLLVVLLADGDDCPVVNVLSVVSNVDDSPDGSVRSSVSSVSSVVSSVVSVLLVVQSVLLVVLVVLLVLLVLLCVLCVLLVDQLVVLSVLSVVVSVVVSHPDRDDPVNSVVSLVSNLVSSVVSPVVVLLVVLQVLVVVVCVVVVNPDPQDHQDDDQDDSCNSVSSSSSSVSSVVSVVVVCVVPDDDDDDDDPVNVVVVVVCVVDDDDDDD

Sequence (415 aa):
MESRKERKLRDEVEELISKLKDESSNLKAYAALIERLKEALGEELDRLVGPPPSLPKELLEPSTVVVSPEDKEIKLDLEGLEREVQEGFRHVSGEKLKAIINGAVNAAEATEDECIKYLETAVNALLTDTENLLRPFKGDARFNDLLATVEKAKSLLSSTLNLKSLDEAIGLLLCVRGVLDKLKPEALMMLRSTASSLLNESRAVKEEAERVGVRPPDTEEATSLAEKMVEVTSEASWESISYYQRELEETLKQLRDFKDSMSRLEVLRHIDEAVDYVTSKLPELRGEVVEAKRKLKDLIEEAKQGRMLSSSDVDEAVGEVEEAFMKAGANKLLKEVKELYRELRKKLGGRCEVEEPPQELKGRALIERLEEMAKCKEKLERLVKSMVGGPARTSSVEELREALKEAKEGPPSTS

Radius of gyration: 46.82 Å; chains: 1; bounding box: 88×42×140 Å